Protein AF-0000000077158094 (afdb_homodimer)

InterPro domains:
  IPR028359 UDP-N-acetyl-D-mannosamine/glucosamine dehydrogenase [PTHR43491] (71-218)
  IPR036291 NAD(P)-binding domain superfamily [SSF51735] (5-97)

pLDDT: mean 93.88, std 6.41, range [62.75, 98.81]

Radius of gyration: 28.9 Å; Cα contacts (8 Å, |Δi|>4): 841; chains: 2; bounding box: 45×91×55 Å

Organism: Nitrosopumilus maritimus (strain SCM1) (NCBI:txid436308)

Nearest PDB structures (foldseek):
  4xrr-assembly1_A  TM=8.284E-01  e=4.721E-09  Micromonospora echinospora
  4xrr-assembly1_B  TM=8.136E-01  e=3.924E-09  Micromonospora echinospora
  4xr9-assembly1_B  TM=8.040E-01  e=4.439E-09  Micromonospora echinospora
  3ojo-assembly1_B  TM=7.334E-01  e=9.516E-10  Staphylococcus aureus
  4xr9-assembly1_A  TM=8.149E-01  e=1.345E-08  Micromonospora echinospora

Structure (mmCIF, N/CA/C/O backbone):
data_AF-0000000077158094-model_v1
#
loop_
_entity.id
_entity.type
_entity.pdbx_description
1 polymer 'UDP-glucose/GDP-mannose dehydrogenase'
#
loop_
_atom_site.group_PDB
_atom_site.id
_atom_site.type_symbol
_atom_site.label_atom_id
_atom_site.label_alt_id
_atom_site.label_comp_id
_atom_site.label_asym_id
_atom_site.label_entity_id
_atom_site.label_seq_id
_atom_site.pdbx_PDB_ins_code
_atom_site.Cartn_x
_atom_site.Cartn_y
_atom_site.Cartn_z
_atom_site.occupancy
_atom_site.B_iso_or_equiv
_atom_site.auth_seq_id
_atom_site.auth_comp_id
_atom_site.auth_asym_id
_atom_site.auth_atom_id
_atom_site.pdbx_PDB_model_num
ATOM 1 N N . MET A 1 1 ? -4.547 -33.156 -31.109 1 67 1 MET A N 1
ATOM 2 C CA . MET A 1 1 ? -3.684 -32.719 -30.016 1 67 1 MET A CA 1
ATOM 3 C C . MET A 1 1 ? -4.492 -32.031 -28.922 1 67 1 MET A C 1
ATOM 5 O O . MET A 1 1 ? -5.367 -31.219 -29.234 1 67 1 MET A O 1
ATOM 9 N N . SER A 1 2 ? -4.395 -32.719 -27.609 1 86.81 2 SER A N 1
ATOM 10 C CA . SER A 1 2 ? -5.379 -32.25 -26.625 1 86.81 2 SER A CA 1
ATOM 11 C C . SER A 1 2 ? -4.707 -31.797 -25.344 1 86.81 2 SER A C 1
ATOM 13 O O . SER A 1 2 ? -3.734 -32.406 -24.891 1 86.81 2 SER A O 1
ATOM 15 N N . ASP A 1 3 ? -5.148 -30.688 -24.891 1 96 3 ASP A N 1
ATOM 16 C CA . ASP A 1 3 ? -4.812 -30.234 -23.547 1 96 3 ASP A CA 1
ATOM 17 C C . ASP A 1 3 ? -5.738 -30.859 -22.516 1 96 3 ASP A C 1
ATOM 19 O O . ASP A 1 3 ? -6.938 -31.031 -22.75 1 96 3 ASP A O 1
ATOM 23 N N . ILE A 1 4 ? -5.113 -31.281 -21.438 1 96.56 4 ILE A N 1
ATOM 24 C CA . ILE A 1 4 ? -5.879 -31.875 -20.344 1 96.56 4 ILE A CA 1
ATOM 25 C C . ILE A 1 4 ? -5.895 -30.922 -19.141 1 96.56 4 ILE A C 1
ATOM 27 O O . ILE A 1 4 ? -4.84 -30.484 -18.672 1 96.56 4 ILE A O 1
ATOM 31 N N . VAL A 1 5 ? -7.059 -30.594 -18.703 1 97.69 5 VAL A N 1
ATOM 32 C CA . VAL A 1 5 ? -7.211 -29.781 -17.5 1 97.69 5 VAL A CA 1
ATOM 33 C C . VAL A 1 5 ? -7.672 -30.656 -16.328 1 97.69 5 VAL A C 1
ATOM 35 O O . VAL A 1 5 ? -8.766 -31.234 -16.375 1 97.69 5 VAL A O 1
ATOM 38 N N . LEU A 1 6 ? -6.766 -30.812 -15.383 1 97.56 6 LEU A N 1
ATOM 39 C CA . LEU A 1 6 ? -7.082 -31.609 -14.203 1 97.56 6 LEU A CA 1
ATOM 40 C C . LEU A 1 6 ? -7.562 -30.719 -13.062 1 97.56 6 LEU A C 1
ATOM 42 O O . LEU A 1 6 ? -6.773 -29.984 -12.453 1 97.56 6 LEU A O 1
ATOM 46 N N . GLY A 1 7 ? -8.797 -30.797 -12.672 1 97.56 7 GLY A N 1
ATOM 47 C CA . GLY A 1 7 ? -9.469 -29.891 -11.758 1 97.56 7 GLY A CA 1
ATOM 48 C C . GLY A 1 7 ? -10.344 -28.875 -12.469 1 97.56 7 GLY A C 1
ATOM 49 O O . GLY A 1 7 ? -9.828 -27.938 -13.102 1 97.56 7 GLY A O 1
ATOM 50 N N . MET A 1 8 ? -11.633 -29.047 -12.344 1 97.19 8 MET A N 1
ATOM 51 C CA . MET A 1 8 ? -12.562 -28.203 -13.086 1 97.19 8 MET A CA 1
ATOM 52 C C . MET A 1 8 ? -13.344 -27.297 -12.141 1 97.19 8 MET A C 1
ATOM 54 O O . MET A 1 8 ? -14.57 -27.188 -12.25 1 97.19 8 MET A O 1
ATOM 58 N N . GLY A 1 9 ? -12.578 -26.719 -11.227 1 93.88 9 GLY A N 1
ATOM 59 C CA . GLY A 1 9 ? -13.109 -25.609 -10.461 1 93.88 9 GLY A CA 1
ATOM 60 C C . GLY A 1 9 ? -13.078 -24.297 -11.219 1 93.88 9 GLY A C 1
ATOM 61 O O . GLY A 1 9 ? -13.117 -24.281 -12.453 1 93.88 9 GLY A O 1
ATOM 62 N N . GLU A 1 10 ? -13.023 -23.25 -10.547 1 90.38 10 GLU A N 1
ATOM 63 C CA . GLU A 1 10 ? -13.07 -21.938 -11.188 1 90.38 10 GLU A CA 1
ATOM 64 C C . GLU A 1 10 ? -11.891 -21.734 -12.133 1 90.38 10 GLU A C 1
ATOM 66 O O . GLU A 1 10 ? -12.078 -21.328 -13.281 1 90.38 10 GLU A O 1
ATOM 71 N N . VAL A 1 11 ? -10.711 -22.047 -11.641 1 92.75 11 VAL A N 1
ATOM 72 C CA . VAL A 1 11 ? -9.508 -21.844 -12.445 1 92.75 11 VAL A CA 1
ATOM 73 C C . VAL A 1 11 ? -9.523 -22.797 -13.641 1 92.75 11 VAL A C 1
ATOM 75 O O . VAL A 1 11 ? -9.297 -22.375 -14.773 1 92.75 11 VAL A O 1
ATOM 78 N N . GLY A 1 12 ? -9.82 -24.016 -13.398 1 95.81 12 GLY A N 1
ATOM 79 C CA . GLY A 1 12 ? -9.82 -25.016 -14.453 1 95.81 12 GLY A CA 1
ATOM 80 C C . GLY A 1 12 ? -10.852 -24.734 -15.531 1 95.81 12 GLY A C 1
ATOM 81 O O . GLY A 1 12 ? -10.555 -24.844 -16.719 1 95.81 12 GLY A O 1
ATOM 82 N N . GLU A 1 13 ? -12.008 -24.344 -15.102 1 94.69 13 GLU A N 1
ATOM 83 C CA . GLU A 1 13 ? -13.062 -24.016 -16.047 1 94.69 13 GLU A CA 1
ATOM 84 C C . GLU A 1 13 ? -12.672 -22.812 -16.922 1 94.69 13 GLU A C 1
ATOM 86 O O . GLU A 1 13 ? -12.945 -22.797 -18.125 1 94.69 13 GLU A O 1
ATOM 91 N N . THR A 1 14 ? -12.102 -21.891 -16.312 1 93.25 14 THR A N 1
ATOM 92 C CA . THR A 1 14 ? -11.68 -20.703 -17.047 1 93.25 14 THR A CA 1
ATOM 93 C C . THR A 1 14 ? -10.594 -21.047 -18.062 1 93.25 14 THR A C 1
ATOM 95 O O . THR A 1 14 ? -10.641 -20.594 -19.203 1 93.25 14 THR A O 1
ATOM 98 N N . LEU A 1 15 ? -9.641 -21.812 -17.625 1 94.81 15 LEU A N 1
ATOM 99 C CA . LEU A 1 15 ? -8.555 -22.219 -18.516 1 94.81 15 LEU A CA 1
ATOM 100 C C . LEU A 1 15 ? -9.094 -23.047 -19.672 1 94.81 15 LEU A C 1
ATOM 102 O O . LEU A 1 15 ? -8.688 -22.859 -20.812 1 94.81 15 LEU A O 1
ATOM 106 N N . PHE A 1 16 ? -9.984 -23.953 -19.359 1 95.06 16 PHE A N 1
ATOM 107 C CA . PHE A 1 16 ? -10.641 -24.766 -20.375 1 95.06 16 PHE A CA 1
ATOM 108 C C . PHE A 1 16 ? -11.305 -23.891 -21.438 1 95.06 16 PHE A C 1
ATOM 110 O O . PHE A 1 16 ? -11.109 -24.094 -22.641 1 95.06 16 PHE A O 1
ATOM 117 N N . GLY A 1 17 ? -12.055 -22.906 -20.969 1 93.31 17 GLY A N 1
ATOM 118 C CA . GLY A 1 17 ? -12.711 -21.969 -21.859 1 93.31 17 GLY A CA 1
ATOM 119 C C . GLY A 1 17 ? -11.742 -21.188 -22.734 1 93.31 17 GLY A C 1
ATOM 120 O O . GLY A 1 17 ? -11.992 -21 -23.938 1 93.31 17 GLY A O 1
ATOM 121 N N . LEU A 1 18 ? -10.664 -20.766 -22.156 1 93.75 18 LEU A N 1
ATOM 122 C CA . LEU A 1 18 ? -9.648 -20.031 -22.906 1 93.75 18 LEU A CA 1
ATOM 123 C C . LEU A 1 18 ? -9.062 -20.891 -24.016 1 93.75 18 LEU A C 1
ATOM 125 O O . LEU A 1 18 ? -8.906 -20.422 -25.156 1 93.75 18 LEU A O 1
ATOM 129 N N . LEU A 1 19 ? -8.711 -22.109 -23.719 1 94.88 19 LEU A N 1
ATOM 130 C CA . LEU A 1 19 ? -8.117 -23.031 -24.688 1 94.88 19 LEU A CA 1
ATOM 131 C C . LEU A 1 19 ? -9.094 -23.344 -25.812 1 94.88 19 LEU A C 1
ATOM 133 O O . LEU A 1 19 ? -8.711 -23.344 -26.984 1 94.88 19 LEU A O 1
ATOM 137 N N . GLU A 1 20 ? -10.297 -23.469 -25.469 1 93.88 20 GLU A N 1
ATOM 138 C CA . GLU A 1 20 ? -11.32 -23.703 -26.484 1 93.88 20 GLU A CA 1
ATOM 139 C C . GLU A 1 20 ? -11.477 -22.484 -27.391 1 93.88 20 GLU A C 1
ATOM 141 O O . GLU A 1 20 ? -11.562 -22.625 -28.609 1 93.88 20 GLU A O 1
ATOM 146 N N . GLU A 1 21 ? -11.586 -21.422 -26.781 1 93.56 21 GLU A N 1
ATOM 147 C CA . GLU A 1 21 ? -11.727 -20.172 -27.531 1 93.56 21 GLU A CA 1
ATOM 148 C C . GLU A 1 21 ? -10.586 -20.016 -28.531 1 93.56 21 GLU A C 1
ATOM 150 O O . GLU A 1 21 ? -10.789 -19.453 -29.625 1 93.56 21 GLU A O 1
ATOM 155 N N . ARG A 1 22 ? -9.5 -20.5 -28.188 1 93.56 22 ARG A N 1
ATOM 156 C CA . ARG A 1 22 ? -8.32 -20.359 -29.047 1 93.56 22 ARG A CA 1
ATOM 157 C C . ARG A 1 22 ? -8.148 -21.578 -29.938 1 93.56 22 ARG A C 1
ATOM 159 O O . ARG A 1 22 ? -7.086 -21.781 -30.531 1 93.56 22 ARG A O 1
ATOM 166 N N . ASN A 1 23 ? -9.062 -22.5 -29.938 1 94.94 23 ASN A N 1
ATOM 167 C CA . ASN A 1 23 ? -9.219 -23.609 -30.875 1 94.94 23 ASN A CA 1
ATOM 168 C C . ASN A 1 23 ? -8.25 -24.75 -30.562 1 94.94 23 ASN A C 1
ATOM 170 O O . ASN A 1 23 ? -7.699 -25.359 -31.469 1 94.94 23 ASN A O 1
ATOM 174 N N . PHE A 1 24 ? -8.023 -24.906 -29.297 1 95.12 24 PHE A N 1
ATOM 175 C CA . PHE A 1 24 ? -7.297 -26.094 -28.875 1 95.12 24 PHE A CA 1
ATOM 176 C C . PHE A 1 24 ? -8.25 -27.141 -28.344 1 95.12 24 PHE A C 1
ATOM 178 O O . PHE A 1 24 ? -9.211 -26.828 -27.625 1 95.12 24 PHE A O 1
ATOM 185 N N . ASP A 1 25 ? -8.031 -28.344 -28.781 1 93.56 25 ASP A N 1
ATOM 186 C CA . ASP A 1 25 ? -8.812 -29.438 -28.203 1 93.56 25 ASP A CA 1
ATOM 187 C C . ASP A 1 25 ? -8.477 -29.625 -26.719 1 93.56 25 ASP A C 1
ATOM 189 O O . ASP A 1 25 ? -7.305 -29.594 -26.328 1 93.56 25 ASP A O 1
ATOM 193 N N . CYS A 1 26 ? -9.516 -29.797 -25.953 1 93.88 26 CYS A N 1
ATOM 194 C CA . CYS A 1 26 ? -9.289 -29.844 -24.5 1 93.88 26 CYS A CA 1
ATOM 195 C C . CYS A 1 26 ? -10.195 -30.875 -23.844 1 93.88 26 CYS A C 1
ATOM 197 O O . CYS A 1 26 ? -11.336 -31.078 -24.266 1 93.88 26 CYS A O 1
ATOM 199 N N . VAL A 1 27 ? -9.648 -31.547 -22.859 1 94.5 27 VAL A N 1
ATOM 200 C CA . VAL A 1 27 ? -10.398 -32.438 -21.984 1 94.5 27 VAL A CA 1
ATOM 201 C C . VAL A 1 27 ? -10.336 -31.938 -20.547 1 94.5 27 VAL A C 1
ATOM 203 O O . VAL A 1 27 ? -9.273 -31.531 -20.062 1 94.5 27 VAL A O 1
ATOM 206 N N . GLY A 1 28 ? -11.516 -31.906 -19.891 1 96.5 28 GLY A N 1
ATOM 207 C CA . GLY A 1 28 ? -11.586 -31.516 -18.484 1 96.5 28 GLY A CA 1
ATOM 208 C C . GLY A 1 28 ? -11.883 -32.688 -17.562 1 96.5 28 GLY A C 1
ATOM 209 O O . GLY A 1 28 ? -12.859 -33.406 -17.766 1 96.5 28 GLY A O 1
ATOM 210 N N . ILE A 1 29 ? -11.07 -32.844 -16.578 1 96 29 ILE A N 1
ATOM 211 C CA . ILE A 1 29 ? -11.211 -33.969 -15.656 1 96 29 ILE A CA 1
ATOM 212 C C . ILE A 1 29 ? -11.406 -33.438 -14.234 1 96 29 ILE A C 1
ATOM 214 O O . ILE A 1 29 ? -10.695 -32.531 -13.797 1 96 29 ILE A O 1
ATOM 218 N N . ASP A 1 30 ? -12.367 -34 -13.508 1 96.12 30 ASP A N 1
ATOM 219 C CA . ASP A 1 30 ? -12.648 -33.688 -12.117 1 96.12 30 ASP A CA 1
ATOM 220 C C . ASP A 1 30 ? -13.133 -34.906 -11.352 1 96.12 30 ASP A C 1
ATOM 222 O O . ASP A 1 30 ? -13.562 -35.906 -11.961 1 96.12 30 ASP A O 1
ATOM 226 N N . ILE A 1 31 ? -12.945 -34.812 -10.078 1 93.38 31 ILE A N 1
ATOM 227 C CA . ILE A 1 31 ? -13.414 -35.938 -9.25 1 93.38 31 ILE A CA 1
ATOM 228 C C . ILE A 1 31 ? -14.938 -36 -9.312 1 93.38 31 ILE A C 1
ATOM 230 O O . ILE A 1 31 ? -15.516 -37.094 -9.164 1 93.38 31 ILE A O 1
ATOM 234 N N . GLU A 1 32 ? -15.531 -34.844 -9.516 1 94.38 32 GLU A N 1
ATOM 235 C CA . GLU A 1 32 ? -16.969 -34.781 -9.75 1 94.38 32 GLU A CA 1
ATOM 236 C C . GLU A 1 32 ? -17.297 -34.969 -11.227 1 94.38 32 GLU A C 1
ATOM 238 O O . GLU A 1 32 ? -17.094 -34.062 -12.039 1 94.38 32 GLU A O 1
ATOM 243 N N . SER A 1 33 ? -17.953 -36.031 -11.547 1 92.5 33 SER A N 1
ATOM 244 C CA . SER A 1 33 ? -18.203 -36.406 -12.93 1 92.5 33 SER A CA 1
ATOM 245 C C . SER A 1 33 ? -19 -35.344 -13.664 1 92.5 33 SER A C 1
ATOM 247 O O . SER A 1 33 ? -18.828 -35.125 -14.867 1 92.5 33 SER A O 1
ATOM 249 N N . SER A 1 34 ? -19.828 -34.656 -12.906 1 94.25 34 SER A N 1
ATOM 250 C CA . SER A 1 34 ? -20.672 -33.625 -13.516 1 94.25 34 SER A CA 1
ATOM 251 C C . SER A 1 34 ? -19.859 -32.469 -14.023 1 94.25 34 SER A C 1
ATOM 253 O O . SER A 1 34 ? -20.328 -31.688 -14.859 1 94.25 34 SER A O 1
ATOM 255 N N . LYS A 1 35 ? -18.609 -32.375 -13.547 1 95.5 35 LYS A N 1
ATOM 256 C CA . LYS A 1 35 ? -17.75 -31.25 -13.938 1 95.5 35 LYS A CA 1
ATOM 257 C C . LYS A 1 35 ? -16.844 -31.625 -15.109 1 95.5 35 LYS A C 1
ATOM 259 O O . LYS A 1 35 ? -16.219 -30.766 -15.727 1 95.5 35 LYS A O 1
ATOM 264 N N . CYS A 1 36 ? -16.781 -32.875 -15.445 1 95.44 36 CYS A N 1
ATOM 265 C CA . CYS A 1 36 ? -15.914 -33.312 -16.531 1 95.44 36 CYS A CA 1
ATOM 266 C C . CYS A 1 36 ? -16.422 -32.844 -17.875 1 95.44 36 CYS A C 1
ATOM 268 O O . CYS A 1 36 ? -17.641 -32.719 -18.078 1 95.44 36 CYS A O 1
ATOM 270 N N . LYS A 1 37 ? -15.492 -32.5 -18.719 1 94.44 37 LYS A N 1
ATOM 271 C CA . LYS A 1 37 ? -15.828 -32.094 -20.078 1 94.44 37 LYS A CA 1
ATOM 272 C C . LYS A 1 37 ? -15.016 -32.844 -21.109 1 94.44 37 LYS A C 1
ATOM 274 O O . LYS A 1 37 ? -13.789 -32.938 -21 1 94.44 37 LYS A O 1
ATOM 279 N N . ASN A 1 38 ? -15.672 -33.375 -22.141 1 91.12 38 ASN A N 1
ATOM 280 C CA . ASN A 1 38 ? -15.055 -34.156 -23.219 1 91.12 38 ASN A CA 1
ATOM 281 C C . ASN A 1 38 ? -14.289 -35.375 -22.688 1 91.12 38 ASN A C 1
ATOM 283 O O . ASN A 1 38 ? -13.227 -35.719 -23.203 1 91.12 38 ASN A O 1
ATOM 287 N N . TYR A 1 39 ? -14.75 -35.781 -21.5 1 83.25 39 TYR A N 1
ATOM 288 C CA . TYR A 1 39 ? -14.039 -36.875 -20.859 1 83.25 39 TYR A CA 1
ATOM 289 C C . TYR A 1 39 ? -15 -37.812 -20.109 1 83.25 39 TYR A C 1
ATOM 291 O O . TYR A 1 39 ? -15.93 -37.344 -19.453 1 83.25 39 TYR A O 1
ATOM 299 N N . SER A 1 40 ? -14.797 -39.062 -20.375 1 79.19 40 SER A N 1
ATOM 300 C CA . SER A 1 40 ? -15.398 -40.094 -19.547 1 79.19 40 SER A CA 1
ATOM 301 C C . SER A 1 40 ? -14.352 -41.094 -19.078 1 79.19 40 SER A C 1
ATOM 303 O O . SER A 1 40 ? -13.297 -41.219 -19.703 1 79.19 40 SER A O 1
ATOM 305 N N . GLU A 1 41 ? -14.57 -41.594 -17.875 1 74.25 41 GLU A N 1
ATOM 306 C CA . GLU A 1 41 ? -13.602 -42.469 -17.25 1 74.25 41 GLU A CA 1
ATOM 307 C C . GLU A 1 41 ? -13.148 -43.562 -18.219 1 74.25 41 GLU A C 1
ATOM 309 O O . GLU A 1 41 ? -12 -44 -18.172 1 74.25 41 GLU A O 1
ATOM 314 N N . ASN A 1 42 ? -13.891 -43.938 -19.109 1 70.62 42 ASN A N 1
ATOM 315 C CA . ASN A 1 42 ? -13.594 -45 -20.047 1 70.62 42 ASN A CA 1
ATOM 316 C C . ASN A 1 42 ? -12.961 -44.5 -21.328 1 70.62 42 ASN A C 1
ATOM 318 O O . ASN A 1 42 ? -12.562 -45.281 -22.188 1 70.62 42 ASN A O 1
ATOM 322 N N . ASP A 1 43 ? -12.773 -43.25 -21.344 1 75.56 43 ASP A N 1
ATOM 323 C CA . ASP A 1 43 ? -12.266 -42.656 -22.578 1 75.56 43 ASP A CA 1
ATOM 324 C C . ASP A 1 43 ? -10.742 -42.625 -22.578 1 75.56 43 ASP A C 1
ATOM 326 O O . ASP A 1 43 ? -10.117 -42.406 -21.531 1 75.56 43 ASP A O 1
ATOM 330 N N . THR A 1 44 ? -10.234 -43.031 -23.734 1 77.56 44 THR A N 1
ATOM 331 C CA . THR A 1 44 ? -8.812 -42.812 -23.953 1 77.56 44 THR A CA 1
ATOM 332 C C . THR A 1 44 ? -8.555 -41.406 -24.453 1 77.56 44 THR A C 1
ATOM 334 O O . THR A 1 44 ? -9.227 -40.938 -25.391 1 77.56 44 THR A O 1
ATOM 337 N N . ILE A 1 45 ? -7.711 -40.719 -23.719 1 83.38 45 ILE A N 1
ATOM 338 C CA . ILE A 1 45 ? -7.355 -39.375 -24.172 1 83.38 45 ILE A CA 1
ATOM 339 C C . ILE A 1 45 ? -6.457 -39.469 -25.391 1 83.38 45 ILE A C 1
ATOM 341 O O . ILE A 1 45 ? -5.387 -40.062 -25.359 1 83.38 45 ILE A O 1
ATOM 345 N N . LYS A 1 46 ? -6.949 -38.875 -26.422 1 81.19 46 LYS A N 1
ATOM 346 C CA . LYS A 1 46 ? -6.242 -38.938 -27.688 1 81.19 46 LYS A CA 1
ATOM 347 C C . LYS A 1 46 ? -5.16 -37.875 -27.781 1 81.19 46 LYS A C 1
ATOM 349 O O . LYS A 1 46 ? -5.43 -36.688 -27.547 1 81.19 46 LYS A O 1
ATOM 354 N N . ASN A 1 47 ? -3.898 -38.25 -28.047 1 85.75 47 ASN A N 1
ATOM 355 C CA . ASN A 1 47 ? -2.752 -37.375 -28.328 1 85.75 47 ASN A CA 1
ATOM 356 C C . ASN A 1 47 ? -2.607 -36.281 -27.281 1 85.75 47 ASN A C 1
ATOM 358 O O . ASN A 1 47 ? -2.539 -35.094 -27.625 1 85.75 47 ASN A O 1
ATOM 362 N N . PRO A 1 48 ? -2.574 -36.656 -26.047 1 89.81 48 PRO A N 1
ATOM 363 C CA . PRO A 1 48 ? -2.365 -35.625 -25.016 1 89.81 48 PRO A CA 1
ATOM 364 C C . PRO A 1 48 ? -1.062 -34.844 -25.203 1 89.81 48 PRO A C 1
ATOM 366 O O . PRO A 1 48 ? -0.027 -35.438 -25.516 1 89.81 48 PRO A O 1
ATOM 369 N N . GLU A 1 49 ? -1.089 -33.531 -25.078 1 93.88 49 GLU A N 1
ATOM 370 C CA . GLU A 1 49 ? 0.104 -32.719 -25.266 1 93.88 49 GLU A CA 1
ATOM 371 C C . GLU A 1 49 ? 0.526 -32.062 -23.953 1 93.88 49 GLU A C 1
ATOM 373 O O . GLU A 1 49 ? 1.682 -32.156 -23.547 1 93.88 49 GLU A O 1
ATOM 378 N N . TYR A 1 50 ? -0.414 -31.375 -23.344 1 97.38 50 TYR A N 1
ATOM 379 C CA . TYR A 1 50 ? -0.114 -30.672 -22.109 1 97.38 50 TYR A CA 1
ATOM 380 C C . TYR A 1 50 ? -1.104 -31.031 -21.016 1 97.38 50 TYR A C 1
ATOM 382 O O . TYR A 1 50 ? -2.301 -31.188 -21.266 1 97.38 50 TYR A O 1
ATOM 390 N N . LEU A 1 51 ? -0.618 -31.234 -19.812 1 98 51 LEU A N 1
ATOM 391 C CA . LEU A 1 51 ? -1.433 -31.453 -18.625 1 98 51 LEU A CA 1
ATOM 392 C C . LEU A 1 51 ? -1.426 -30.219 -17.734 1 98 51 LEU A C 1
ATOM 394 O O . LEU A 1 51 ? -0.388 -29.859 -17.172 1 98 51 LEU A O 1
ATOM 398 N N . HIS A 1 52 ? -2.562 -29.578 -17.625 1 98.25 52 HIS A N 1
ATOM 399 C CA . HIS A 1 52 ? -2.742 -28.391 -16.797 1 98.25 52 HIS A CA 1
ATOM 400 C C . HIS A 1 52 ? -3.322 -28.766 -15.43 1 98.25 52 HIS A C 1
ATOM 402 O O . HIS A 1 52 ? -4.438 -29.281 -15.352 1 98.25 52 HIS A O 1
ATOM 408 N N . ILE A 1 53 ? -2.58 -28.484 -14.414 1 98.69 53 ILE A N 1
ATOM 409 C CA . ILE A 1 53 ? -2.992 -28.859 -13.062 1 98.69 53 ILE A CA 1
ATOM 410 C C . ILE A 1 53 ? -3.717 -27.703 -12.406 1 98.69 53 ILE A C 1
ATOM 412 O O . ILE A 1 53 ? -3.117 -26.656 -12.148 1 98.69 53 ILE A O 1
ATOM 416 N N . CYS A 1 54 ? -4.984 -27.859 -12.07 1 97.75 54 CYS A N 1
ATOM 417 C CA . CYS A 1 54 ? -5.82 -26.844 -11.445 1 97.75 54 CYS A CA 1
ATOM 418 C C . CYS A 1 54 ? -6.508 -27.406 -10.195 1 97.75 54 CYS A C 1
ATOM 420 O O . CYS A 1 54 ? -7.668 -27.078 -9.93 1 97.75 54 CYS A O 1
ATOM 422 N N . LEU A 1 55 ? -5.809 -28.25 -9.484 1 97.44 55 LEU A N 1
ATOM 423 C CA . LEU A 1 55 ? -6.301 -28.828 -8.242 1 97.44 55 LEU A CA 1
ATOM 424 C C . LEU A 1 55 ? -6.125 -27.859 -7.078 1 97.44 55 LEU A C 1
ATOM 426 O O . LEU A 1 55 ? -5.309 -26.938 -7.152 1 97.44 55 LEU A O 1
ATOM 430 N N . PRO A 1 56 ? -6.887 -28.062 -5.992 1 94.88 56 PRO A N 1
ATOM 431 C CA . PRO A 1 56 ? -6.602 -27.266 -4.801 1 94.88 56 PRO A CA 1
ATOM 432 C C . PRO A 1 56 ? -5.164 -27.422 -4.312 1 94.88 56 PRO A C 1
ATOM 434 O O . PRO A 1 56 ? -4.719 -28.547 -4.051 1 94.88 56 PRO A O 1
ATOM 437 N N . GLY A 1 57 ? -4.492 -26.344 -4.23 1 94.62 57 GLY A N 1
ATOM 438 C CA . GLY A 1 57 ? -3.072 -26.359 -3.926 1 94.62 57 GLY A CA 1
ATOM 439 C C . GLY A 1 57 ? -2.766 -26.891 -2.541 1 94.62 57 GLY A C 1
ATOM 440 O O . GLY A 1 57 ? -1.646 -27.328 -2.275 1 94.62 57 GLY A O 1
ATOM 441 N N . GLU A 1 58 ? -3.727 -26.922 -1.695 1 92.5 58 GLU A N 1
ATOM 442 C CA . GLU A 1 58 ? -3.523 -27.328 -0.31 1 92.5 58 GLU A CA 1
ATOM 443 C C . GLU A 1 58 ? -3.676 -28.844 -0.158 1 92.5 58 GLU A C 1
ATOM 445 O O . GLU A 1 58 ? -3.408 -29.391 0.912 1 92.5 58 GLU A O 1
ATOM 450 N N . LEU A 1 59 ? -3.996 -29.5 -1.227 1 93.38 59 LEU A N 1
ATOM 451 C CA . LEU A 1 59 ? -4.16 -30.953 -1.16 1 93.38 59 LEU A CA 1
ATOM 452 C C . LEU A 1 59 ? -2.852 -31.625 -0.766 1 93.38 59 LEU A C 1
ATOM 454 O O . LEU A 1 59 ? -1.815 -31.391 -1.396 1 93.38 59 LEU A O 1
ATOM 458 N N . THR A 1 60 ? -2.932 -32.469 0.254 1 93.19 60 THR A N 1
ATOM 459 C CA . THR A 1 60 ? -1.755 -33.188 0.732 1 93.19 60 THR A CA 1
ATOM 460 C C . THR A 1 60 ? -1.196 -34.094 -0.36 1 93.19 60 THR A C 1
ATOM 462 O O . THR A 1 60 ? 0.019 -34.25 -0.467 1 93.19 60 THR A O 1
ATOM 465 N N . GLU A 1 61 ? -2.113 -34.656 -1.184 1 96.81 61 GLU A N 1
ATOM 466 C CA . GLU A 1 61 ? -1.71 -35.594 -2.223 1 96.81 61 GLU A CA 1
ATOM 467 C C . GLU A 1 61 ? -1.476 -34.875 -3.553 1 96.81 61 GLU A C 1
ATOM 469 O O . GLU A 1 61 ? -1.445 -35.5 -4.605 1 96.81 61 GLU A O 1
ATOM 474 N N . PHE A 1 62 ? -1.287 -33.594 -3.537 1 97.94 62 PHE A N 1
ATOM 475 C CA . PHE A 1 62 ? -1.179 -32.781 -4.746 1 97.94 62 PHE A CA 1
ATOM 476 C C . PHE A 1 62 ? -0.094 -33.312 -5.668 1 97.94 62 PHE A C 1
ATOM 478 O O . PHE A 1 62 ? -0.344 -33.594 -6.848 1 97.94 62 PHE A O 1
ATOM 485 N N . VAL A 1 63 ? 1.074 -33.562 -5.113 1 98.31 63 VAL A N 1
ATOM 486 C CA . VAL A 1 63 ? 2.225 -34.031 -5.883 1 98.31 63 VAL A CA 1
ATOM 487 C C . VAL A 1 63 ? 1.956 -35.438 -6.426 1 98.31 63 VAL A C 1
ATOM 489 O O . VAL A 1 63 ? 2.125 -35.688 -7.621 1 98.31 63 VAL A O 1
ATOM 492 N N . ASP A 1 64 ? 1.415 -36.281 -5.578 1 97.81 64 ASP A N 1
ATOM 493 C CA . ASP A 1 64 ? 1.178 -37.656 -5.957 1 97.81 64 ASP A CA 1
ATOM 494 C C . ASP A 1 64 ? 0.109 -37.75 -7.043 1 97.81 64 ASP A C 1
ATOM 496 O O . ASP A 1 64 ? 0.244 -38.531 -7.984 1 97.81 64 ASP A O 1
ATOM 500 N N . ILE A 1 65 ? -0.883 -37 -6.883 1 97.81 65 ILE A N 1
ATO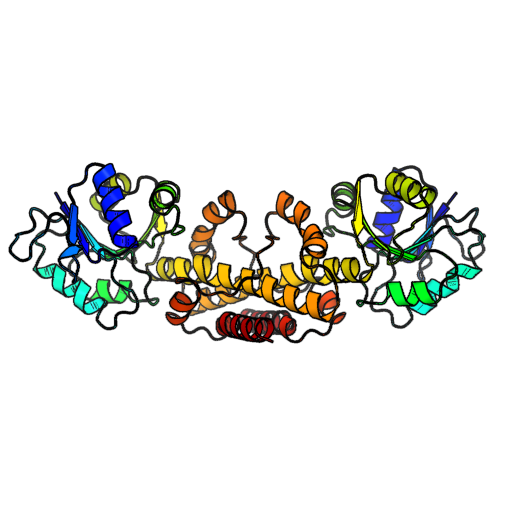M 501 C CA . ILE A 1 65 ? -1.957 -37 -7.867 1 97.81 65 ILE A CA 1
ATOM 502 C C . ILE A 1 65 ? -1.418 -36.531 -9.219 1 97.81 65 ILE A C 1
ATOM 504 O O . ILE A 1 65 ? -1.691 -37.156 -10.25 1 97.81 65 ILE A O 1
ATOM 508 N N . THR A 1 66 ? -0.659 -35.5 -9.227 1 98.12 66 THR A N 1
ATOM 509 C CA . THR A 1 66 ? -0.083 -34.969 -10.461 1 98.12 66 THR A CA 1
ATOM 510 C C . THR A 1 66 ? 0.79 -36.031 -11.141 1 98.12 66 THR A C 1
ATOM 512 O O . THR A 1 66 ? 0.615 -36.312 -12.328 1 98.12 66 THR A O 1
ATOM 515 N N . LEU A 1 67 ? 1.621 -36.688 -10.375 1 97.94 67 LEU A N 1
ATOM 516 C CA . LEU A 1 67 ? 2.58 -37.656 -10.914 1 97.94 67 LEU A CA 1
ATOM 517 C C . LEU A 1 67 ? 1.869 -38.906 -11.438 1 97.94 67 LEU A C 1
ATOM 519 O O . LEU A 1 67 ? 2.32 -39.531 -12.406 1 97.94 67 LEU A O 1
ATOM 523 N N . SER A 1 68 ? 0.761 -39.219 -10.867 1 96.44 68 SER A N 1
ATOM 524 C CA . SER A 1 68 ? 0.05 -40.438 -11.211 1 96.44 68 SER A CA 1
ATOM 525 C C . SER A 1 68 ? -0.537 -40.375 -12.617 1 96.44 68 SER A C 1
ATOM 527 O O . SER A 1 68 ? -0.908 -41.375 -13.203 1 96.44 68 SER A O 1
ATOM 529 N N . TRP A 1 69 ? -0.588 -39.188 -13.133 1 94.62 69 TRP A N 1
ATOM 530 C CA . TRP A 1 69 ? -1.188 -39 -14.453 1 94.62 69 TRP A CA 1
ATOM 531 C C . TRP A 1 69 ? -0.146 -39.188 -15.555 1 94.62 69 TRP A C 1
ATOM 533 O O . TRP A 1 69 ? -0.491 -39.375 -16.719 1 94.62 69 TRP A O 1
ATOM 543 N N . ILE A 1 70 ? 1.117 -39.094 -15.227 1 93.94 70 ILE A N 1
ATOM 544 C CA . ILE A 1 70 ? 2.188 -39.094 -16.219 1 93.94 70 ILE A CA 1
ATOM 545 C C . ILE A 1 70 ? 2.188 -40.406 -16.984 1 93.94 70 ILE A C 1
ATOM 547 O O . ILE A 1 70 ? 2.166 -40.438 -18.219 1 93.94 70 ILE A O 1
ATOM 551 N N . PRO A 1 71 ? 2.031 -41.594 -16.297 1 91.81 71 PRO A N 1
ATOM 552 C CA . PRO A 1 71 ? 2.047 -42.875 -17.047 1 91.81 71 PRO A CA 1
ATOM 553 C C . PRO A 1 71 ? 0.796 -43.062 -17.906 1 91.81 71 PRO A C 1
ATOM 555 O O . PRO A 1 71 ? 0.809 -43.844 -18.844 1 91.81 71 PRO A O 1
ATOM 558 N N . LYS A 1 72 ? -0.229 -42.281 -17.609 1 88.38 72 LYS A N 1
ATOM 559 C CA . LYS A 1 72 ? -1.501 -42.438 -18.312 1 88.38 72 LYS A CA 1
ATOM 560 C C . LYS A 1 72 ? -1.516 -41.625 -19.609 1 88.38 72 LYS A C 1
ATOM 562 O O . LYS A 1 72 ? -2.381 -41.844 -20.453 1 88.38 72 LYS A O 1
ATOM 567 N N . LEU A 1 73 ? -0.627 -40.719 -19.688 1 90.56 73 LEU A N 1
ATOM 568 C CA . LEU A 1 73 ? -0.617 -39.781 -20.812 1 90.56 73 LEU A CA 1
ATOM 569 C C . LEU A 1 73 ? 0.656 -39.969 -21.641 1 90.56 73 LEU A C 1
ATOM 571 O O . LEU A 1 73 ? 1.64 -39.25 -21.422 1 90.56 73 LEU A O 1
ATOM 575 N N . LYS A 1 74 ? 0.481 -40.812 -22.625 1 85.12 74 LYS A N 1
ATOM 576 C CA . LYS A 1 74 ? 1.635 -41.094 -23.484 1 85.12 74 LYS A CA 1
ATOM 577 C C . LYS A 1 74 ? 1.996 -39.906 -24.344 1 85.12 74 LYS A C 1
ATOM 579 O O . LYS A 1 74 ? 1.112 -39.188 -24.844 1 85.12 74 LYS A O 1
ATOM 584 N N . ASP A 1 75 ? 3.207 -39.406 -24.453 1 86 75 ASP A N 1
ATOM 585 C CA . ASP A 1 75 ? 3.748 -38.375 -25.328 1 86 75 ASP A CA 1
ATOM 586 C C . ASP A 1 75 ? 3.51 -36.969 -24.75 1 86 75 ASP A C 1
ATOM 588 O O . ASP A 1 75 ? 3.543 -36 -25.469 1 86 75 ASP A O 1
ATOM 592 N N . LEU A 1 76 ? 3.146 -36.969 -23.531 1 94.19 76 LEU A N 1
ATOM 593 C CA . LEU A 1 76 ? 2.984 -35.688 -22.859 1 94.19 76 LEU A CA 1
ATOM 594 C C . LEU A 1 76 ? 4.234 -34.812 -23.016 1 94.19 76 LEU A C 1
ATOM 596 O O . LEU A 1 76 ? 5.352 -35.312 -22.797 1 94.19 76 LEU A O 1
ATOM 600 N N . LYS A 1 77 ? 4.047 -33.562 -23.422 1 95.69 77 LYS A N 1
ATOM 601 C CA . LYS A 1 77 ? 5.172 -32.656 -23.641 1 95.69 77 LYS A CA 1
ATOM 602 C C . LYS A 1 77 ? 5.59 -31.953 -22.344 1 95.69 77 LYS A C 1
ATOM 604 O O . LYS A 1 77 ? 6.781 -31.75 -22.109 1 95.69 77 LYS A O 1
ATOM 609 N N . ALA A 1 78 ? 4.574 -31.547 -21.578 1 97.19 78 ALA A N 1
ATOM 610 C CA . ALA A 1 78 ? 4.883 -30.859 -20.328 1 97.19 78 ALA A CA 1
ATOM 611 C C . ALA A 1 78 ? 3.666 -30.828 -19.406 1 97.19 78 ALA A C 1
ATOM 613 O O . ALA A 1 78 ? 2.537 -31.047 -19.844 1 97.19 78 ALA A O 1
ATOM 614 N N . ILE A 1 79 ? 3.949 -30.594 -18.172 1 98 79 ILE A N 1
ATOM 615 C CA . ILE A 1 79 ? 2.949 -30.312 -17.141 1 98 79 ILE A CA 1
ATOM 616 C C . ILE A 1 79 ? 3.035 -28.844 -16.719 1 98 79 ILE A C 1
ATOM 618 O O . ILE A 1 79 ? 4.133 -28.312 -16.547 1 98 79 ILE A O 1
ATOM 622 N N . ILE A 1 80 ? 1.898 -28.188 -16.656 1 98.5 80 ILE A N 1
ATOM 623 C CA . ILE A 1 80 ? 1.858 -26.812 -16.172 1 98.5 80 ILE A CA 1
ATOM 624 C C . ILE A 1 80 ? 0.993 -26.734 -14.914 1 98.5 80 ILE A C 1
ATOM 626 O O . ILE A 1 80 ? -0.21 -27 -14.961 1 98.5 80 ILE A O 1
ATOM 630 N N . VAL A 1 81 ? 1.609 -26.375 -13.836 1 98.75 81 VAL A N 1
ATOM 631 C CA . VAL A 1 81 ? 0.887 -26.188 -12.578 1 98.75 81 VAL A CA 1
ATOM 632 C C . VAL A 1 81 ? 0.333 -24.766 -12.5 1 98.75 81 VAL A C 1
ATOM 634 O O . VAL A 1 81 ? 1.094 -23.797 -12.461 1 98.75 81 VAL A O 1
ATOM 637 N N . HIS A 1 82 ? -0.985 -24.688 -12.477 1 97.88 82 HIS A N 1
ATOM 638 C CA . HIS A 1 82 ? -1.638 -23.391 -12.391 1 97.88 82 HIS A CA 1
ATOM 639 C C . HIS A 1 82 ? -2.111 -23.109 -10.969 1 97.88 82 HIS A C 1
ATOM 641 O O . HIS A 1 82 ? -2.395 -21.953 -10.625 1 97.88 82 HIS A O 1
ATOM 647 N N . SER A 1 83 ? -2.193 -24.125 -10.18 1 97.31 83 SER A N 1
ATOM 648 C CA . SER A 1 83 ? -2.668 -24.047 -8.805 1 97.31 83 SER A CA 1
ATOM 649 C C . SER A 1 83 ? -1.708 -23.234 -7.941 1 97.31 83 SER A C 1
ATOM 651 O O . SER A 1 83 ? -0.489 -23.344 -8.086 1 97.31 83 SER A O 1
ATOM 653 N N . THR A 1 84 ? -2.305 -22.422 -7.086 1 96.81 84 THR A N 1
ATOM 654 C CA . THR A 1 84 ? -1.457 -21.828 -6.055 1 96.81 84 THR A CA 1
ATOM 655 C C . THR A 1 84 ? -1.014 -22.891 -5.051 1 96.81 84 THR A C 1
ATOM 657 O O . THR A 1 84 ? -1.849 -23.531 -4.418 1 96.81 84 THR A O 1
ATOM 660 N N . VAL A 1 85 ? 0.277 -23.047 -4.934 1 97.88 85 VAL A N 1
ATOM 661 C CA . VAL A 1 85 ? 0.804 -24.125 -4.109 1 97.88 85 VAL A CA 1
ATOM 662 C C . VAL A 1 85 ? 1.87 -23.578 -3.16 1 97.88 85 VAL A C 1
ATOM 664 O O . VAL A 1 85 ? 2.332 -22.438 -3.322 1 97.88 85 VAL A O 1
ATOM 667 N N . ARG A 1 86 ? 2.254 -24.438 -2.182 1 97.44 86 ARG A N 1
ATOM 668 C CA . ARG A 1 86 ? 3.373 -24.109 -1.307 1 97.44 86 ARG A CA 1
ATOM 669 C C . ARG A 1 86 ? 4.664 -23.953 -2.104 1 97.44 86 ARG A C 1
ATOM 671 O O . ARG A 1 86 ? 4.926 -24.734 -3.023 1 97.44 86 ARG A O 1
ATOM 678 N N . PRO A 1 87 ? 5.457 -22.922 -1.686 1 98.06 87 PRO A N 1
ATOM 679 C CA . PRO A 1 87 ? 6.738 -22.781 -2.385 1 98.06 87 PRO A CA 1
ATOM 680 C C . PRO A 1 87 ? 7.562 -24.078 -2.371 1 98.06 87 PRO A C 1
ATOM 682 O O . PRO A 1 87 ? 7.742 -24.688 -1.314 1 98.06 87 PRO A O 1
ATOM 685 N N . GLY A 1 88 ? 8.008 -24.516 -3.533 1 97.94 88 GLY A N 1
ATOM 686 C CA . GLY A 1 88 ? 8.797 -25.719 -3.646 1 97.94 88 GLY A CA 1
ATOM 687 C C . GLY A 1 88 ? 8.016 -26.906 -4.188 1 97.94 88 GLY A C 1
ATOM 688 O O . GLY A 1 88 ? 8.586 -27.938 -4.531 1 97.94 88 GLY A O 1
ATOM 689 N N . THR A 1 89 ? 6.73 -26.797 -4.324 1 98.44 89 THR A N 1
ATOM 690 C CA . THR A 1 89 ? 5.875 -27.891 -4.777 1 98.44 89 THR A CA 1
ATOM 691 C C . THR A 1 89 ? 6.199 -28.266 -6.223 1 98.44 89 THR A C 1
ATOM 693 O O . THR A 1 89 ? 6.371 -29.438 -6.539 1 98.44 89 THR A O 1
ATOM 696 N N . THR A 1 90 ? 6.309 -27.344 -7.09 1 98.62 90 THR A N 1
ATOM 697 C CA . THR A 1 90 ? 6.582 -27.609 -8.5 1 98.62 90 THR A CA 1
ATOM 698 C C . THR A 1 90 ? 7.945 -28.266 -8.664 1 98.62 90 THR A C 1
ATOM 700 O O . THR A 1 90 ? 8.086 -29.219 -9.438 1 98.62 90 THR A O 1
ATOM 703 N N . LYS A 1 91 ? 8.898 -27.781 -7.926 1 98.31 91 LYS A N 1
ATOM 704 C CA . LYS A 1 91 ? 10.227 -28.391 -7.973 1 98.31 91 LYS A CA 1
ATOM 705 C C . LYS A 1 91 ? 10.18 -29.859 -7.535 1 98.31 91 LYS A C 1
ATOM 707 O O . LYS A 1 91 ? 10.836 -30.703 -8.133 1 98.31 91 LYS A O 1
ATOM 712 N N . ASN A 1 92 ? 9.43 -30.094 -6.488 1 98.25 92 ASN A N 1
ATOM 713 C CA . ASN A 1 92 ? 9.258 -31.469 -6.016 1 98.25 92 ASN A CA 1
ATOM 714 C C . ASN A 1 92 ? 8.695 -32.375 -7.109 1 98.25 92 ASN A C 1
ATOM 716 O O . ASN A 1 92 ? 9.141 -33.5 -7.27 1 98.25 92 ASN A O 1
ATOM 720 N N . ILE A 1 93 ? 7.742 -31.891 -7.895 1 98.44 93 ILE A N 1
ATOM 721 C CA . ILE A 1 93 ? 7.172 -32.656 -9 1 98.44 93 ILE A CA 1
ATOM 722 C C . ILE A 1 93 ? 8.219 -32.844 -10.102 1 98.44 93 ILE A C 1
ATOM 724 O O . ILE A 1 93 ? 8.367 -33.938 -10.656 1 98.44 93 ILE A O 1
ATOM 728 N N . GLN A 1 94 ? 8.961 -31.766 -10.359 1 97.94 94 GLN A N 1
ATOM 729 C CA . GLN A 1 94 ? 10.008 -31.812 -11.375 1 97.94 94 GLN A CA 1
ATOM 730 C C . GLN A 1 94 ? 11 -32.938 -11.102 1 97.94 94 GLN A C 1
ATOM 732 O O . GLN A 1 94 ? 11.406 -33.656 -12.023 1 97.94 94 GLN A O 1
ATOM 737 N N . GLU A 1 95 ? 11.32 -33.094 -9.852 1 97.5 95 GLU A N 1
ATOM 738 C CA . GLU A 1 95 ? 12.352 -34.062 -9.453 1 97.5 95 GLU A CA 1
ATOM 739 C C . GLU A 1 95 ? 11.883 -35.5 -9.648 1 97.5 95 GLU A C 1
ATOM 741 O O . GLU A 1 95 ? 12.695 -36.406 -9.719 1 97.5 95 GLU A O 1
ATOM 746 N N . LYS A 1 96 ? 10.594 -35.688 -9.812 1 97.56 96 LYS A N 1
ATOM 747 C CA . LYS A 1 96 ? 10.031 -37.031 -9.883 1 97.56 96 LYS A CA 1
ATOM 748 C C . LYS A 1 96 ? 9.383 -37.281 -11.242 1 97.56 96 LYS A C 1
ATOM 750 O O . LYS A 1 96 ? 8.812 -38.344 -11.477 1 97.56 96 LYS A O 1
ATOM 755 N N . SER A 1 97 ? 9.477 -36.281 -12.047 1 96.69 97 SER A N 1
ATOM 756 C CA . SER A 1 97 ? 8.781 -36.344 -13.328 1 96.69 97 SER A CA 1
ATOM 757 C C . SER A 1 97 ? 9.734 -36.656 -14.469 1 96.69 97 SER A C 1
ATOM 759 O O . SER A 1 97 ? 10.891 -36.25 -14.461 1 96.69 97 SER A O 1
ATOM 761 N N . SER A 1 98 ? 9.195 -37.406 -15.492 1 94.69 98 SER A N 1
ATOM 762 C CA . SER A 1 98 ? 9.961 -37.719 -16.688 1 94.69 98 SER A CA 1
ATOM 763 C C . SER A 1 98 ? 9.75 -36.656 -17.766 1 94.69 98 SER A C 1
ATOM 765 O O . SER A 1 98 ? 10.398 -36.688 -18.812 1 94.69 98 SER A O 1
ATOM 767 N N . VAL A 1 99 ? 8.875 -35.75 -17.562 1 95.19 99 VAL A N 1
ATOM 768 C CA . VAL A 1 99 ? 8.594 -34.656 -18.5 1 95.19 99 VAL A CA 1
ATOM 769 C C . VAL A 1 99 ? 8.781 -33.312 -17.812 1 95.19 99 VAL A C 1
ATOM 771 O O . VAL A 1 99 ? 8.766 -33.219 -16.578 1 95.19 99 VAL A O 1
ATOM 774 N N . PRO A 1 100 ? 8.984 -32.188 -18.609 1 96.94 100 PRO A N 1
ATOM 775 C CA . PRO A 1 100 ? 9.102 -30.859 -18.016 1 96.94 100 PRO A CA 1
ATOM 776 C C . PRO A 1 100 ? 7.867 -30.469 -17.203 1 96.94 100 PRO A C 1
ATOM 778 O O . PRO A 1 100 ? 6.738 -30.781 -17.594 1 96.94 100 PRO A O 1
ATOM 781 N N . VAL A 1 101 ? 8.133 -29.922 -16.016 1 98.19 101 VAL A N 1
ATOM 782 C CA . VAL A 1 101 ? 7.074 -29.375 -15.172 1 98.19 101 VAL A CA 1
ATOM 783 C C . VAL A 1 101 ? 7.281 -27.875 -14.969 1 98.19 101 VAL A C 1
ATOM 785 O O . VAL A 1 101 ? 8.344 -27.453 -14.5 1 98.19 101 VAL A O 1
ATOM 788 N N . LEU A 1 102 ? 6.262 -27.125 -15.391 1 98.5 102 LEU A N 1
ATOM 789 C CA . LEU A 1 102 ? 6.293 -25.672 -15.312 1 98.5 102 LEU A CA 1
ATOM 790 C C . LEU A 1 102 ? 5.281 -25.156 -14.297 1 98.5 102 LEU A C 1
ATOM 792 O O . LEU A 1 102 ? 4.355 -25.875 -13.922 1 98.5 102 LEU A O 1
ATOM 796 N N . PHE A 1 103 ? 5.555 -23.984 -13.836 1 98.75 103 PHE A N 1
ATOM 797 C CA . PHE A 1 103 ? 4.605 -23.297 -12.969 1 98.75 103 PHE A CA 1
ATOM 798 C C . PHE A 1 103 ? 4.078 -22.031 -13.641 1 98.75 103 PHE A C 1
ATOM 800 O O . PHE A 1 103 ? 4.848 -21.25 -14.203 1 98.75 103 PHE A O 1
ATOM 807 N N . SER A 1 104 ? 2.77 -21.828 -13.547 1 98.31 104 SER A N 1
ATOM 808 C CA . SER A 1 104 ? 2.139 -20.656 -14.125 1 98.31 104 SER A CA 1
ATOM 809 C C . SER A 1 104 ? 0.858 -20.281 -13.383 1 98.31 104 SER A C 1
ATOM 811 O O . SER A 1 104 ? -0.233 -20.703 -13.773 1 98.31 104 SER A O 1
ATOM 813 N N . PRO A 1 105 ? 1.002 -19.406 -12.438 1 95.75 105 PRO A N 1
ATOM 814 C CA . PRO A 1 105 ? -0.213 -19.031 -11.711 1 95.75 105 PRO A CA 1
ATOM 815 C C . PRO A 1 105 ? -1.186 -18.219 -12.547 1 95.75 105 PRO A C 1
ATOM 817 O O . PRO A 1 105 ? -0.774 -17.562 -13.516 1 95.75 105 PRO A O 1
ATOM 820 N N . VAL A 1 106 ? -2.42 -18.328 -12.164 1 89.12 106 VAL A N 1
ATOM 821 C CA . VAL A 1 106 ? -3.438 -17.531 -12.844 1 89.12 106 VAL A CA 1
ATOM 822 C C . VAL A 1 106 ? -3.648 -16.219 -12.109 1 89.12 106 VAL A C 1
ATOM 824 O O . VAL A 1 106 ? -3.625 -16.172 -10.883 1 89.12 106 VAL A O 1
ATOM 827 N N . ARG A 1 107 ? -3.779 -15.172 -12.922 1 86.44 107 ARG A N 1
ATOM 828 C CA . ARG A 1 107 ? -4.055 -13.852 -12.375 1 86.44 107 ARG A CA 1
ATOM 829 C C . ARG A 1 107 ? -5.441 -13.367 -12.781 1 86.44 107 ARG A C 1
ATOM 831 O O . ARG A 1 107 ? -5.844 -13.523 -13.938 1 86.44 107 ARG A O 1
ATOM 838 N N . GLY A 1 108 ? -6.242 -13.023 -11.859 1 78.62 108 GLY A N 1
ATOM 839 C CA . GLY A 1 108 ? -7.555 -12.5 -12.203 1 78.62 108 GLY A CA 1
ATOM 840 C C . GLY A 1 108 ? -8.492 -12.422 -11.008 1 78.62 108 GLY A C 1
ATOM 841 O O . GLY A 1 108 ? -8.234 -13.016 -9.969 1 78.62 108 GLY A O 1
ATOM 842 N N . VAL A 1 109 ? -9.43 -11.586 -11.281 1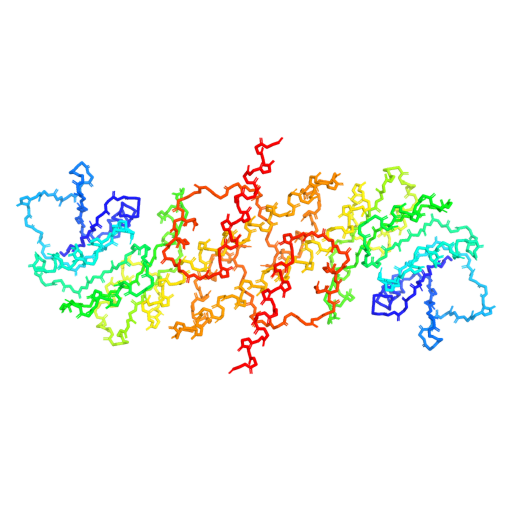 70.31 109 VAL A N 1
ATOM 843 C CA . VAL A 1 109 ? -10.484 -11.445 -10.289 1 70.31 109 VAL A CA 1
ATOM 844 C C . VAL A 1 109 ? -11.688 -12.297 -10.688 1 70.31 109 VAL A C 1
ATOM 846 O O . VAL A 1 109 ? -12.023 -12.391 -11.867 1 70.31 109 VAL A O 1
ATOM 849 N N . HIS A 1 110 ? -12.281 -12.953 -9.766 1 68.62 110 HIS A N 1
ATOM 850 C CA . HIS A 1 110 ? -13.359 -13.914 -9.961 1 68.62 110 HIS A CA 1
ATOM 851 C C . HIS A 1 110 ? -14.406 -13.375 -10.938 1 68.62 110 HIS A C 1
ATOM 853 O O . HIS A 1 110 ? -14.805 -14.07 -11.875 1 68.62 110 HIS A O 1
ATOM 859 N N . ARG A 1 111 ? -14.781 -12.133 -10.938 1 63.03 111 ARG A N 1
ATOM 860 C CA . ARG A 1 111 ? -15.883 -11.602 -11.734 1 63.03 111 ARG A CA 1
ATOM 861 C C . ARG A 1 111 ? -15.461 -11.422 -13.188 1 63.03 111 ARG A C 1
ATOM 863 O O . ARG A 1 111 ? -16.312 -11.445 -14.086 1 63.03 111 ARG A O 1
ATOM 870 N N . ARG A 1 112 ? -14.234 -11.43 -13.477 1 74.69 112 ARG A N 1
ATOM 871 C CA . ARG A 1 112 ? -13.781 -11.195 -14.844 1 74.69 112 ARG A CA 1
ATOM 872 C C . ARG A 1 112 ? -12.531 -12.008 -15.156 1 74.69 112 ARG A C 1
ATOM 874 O O . ARG A 1 112 ? -11.609 -11.523 -15.812 1 74.69 112 ARG A O 1
ATOM 881 N N . PHE A 1 113 ? -12.648 -13.211 -14.781 1 77.75 113 PHE A N 1
ATOM 882 C CA . PHE A 1 113 ? -11.469 -14.07 -14.758 1 77.75 113 PHE A CA 1
ATOM 883 C C . PHE A 1 113 ? -10.969 -14.336 -16.172 1 77.75 113 PHE A C 1
ATOM 885 O O . PHE A 1 113 ? -9.773 -14.211 -16.453 1 77.75 113 PHE A O 1
ATOM 892 N N . LEU A 1 114 ? -11.828 -14.656 -17.078 1 79.88 114 LEU A N 1
ATOM 893 C CA . LEU A 1 114 ? -11.438 -14.961 -18.453 1 79.88 114 LEU A CA 1
ATOM 894 C C . LEU A 1 114 ? -10.844 -13.727 -19.141 1 79.88 114 LEU A C 1
ATOM 896 O O . LEU A 1 114 ? -9.805 -13.812 -19.797 1 79.88 114 LEU A O 1
ATOM 900 N N . ASP A 1 115 ? -11.469 -12.602 -18.891 1 82.88 115 ASP A N 1
ATOM 901 C CA . ASP A 1 115 ? -10.969 -11.367 -19.484 1 82.88 115 ASP A CA 1
ATOM 902 C C . ASP A 1 115 ? -9.594 -11.016 -18.938 1 82.88 115 ASP A C 1
ATOM 904 O O . ASP A 1 115 ? -8.711 -10.57 -19.672 1 82.88 115 ASP A O 1
ATOM 908 N N . ASP A 1 116 ? -9.391 -11.305 -17.703 1 81 116 ASP A N 1
ATOM 909 C CA . ASP A 1 116 ? -8.125 -10.953 -17.062 1 81 116 ASP A CA 1
ATOM 910 C C . ASP A 1 116 ? -7 -11.875 -17.531 1 81 116 ASP A C 1
ATOM 912 O O . ASP A 1 116 ? -5.879 -11.422 -17.766 1 81 116 ASP A O 1
ATOM 916 N N . ILE A 1 117 ? -7.344 -13.07 -17.719 1 79.62 117 ILE A N 1
ATOM 917 C CA . ILE A 1 117 ? -6.324 -14.023 -18.141 1 79.62 117 ILE A CA 1
ATOM 918 C C . ILE A 1 117 ? -5.848 -13.68 -19.562 1 79.62 117 ILE A C 1
ATOM 920 O O . ILE A 1 117 ? -4.676 -13.875 -19.891 1 79.62 117 ILE A O 1
ATOM 924 N N . LYS A 1 118 ? -6.723 -13.109 -20.266 1 84.06 118 LYS A N 1
ATOM 925 C CA . LYS A 1 118 ? -6.379 -12.719 -21.625 1 84.06 118 LYS A CA 1
ATOM 926 C C . LYS A 1 118 ? -5.59 -11.414 -21.641 1 84.06 118 LYS A C 1
ATOM 928 O O . LYS A 1 118 ? -4.766 -11.188 -22.531 1 84.06 118 LYS A O 1
ATOM 933 N N . LYS A 1 119 ? -5.828 -10.648 -20.641 1 82.88 119 LYS A N 1
ATOM 934 C CA . LYS A 1 119 ? -5.277 -9.297 -20.625 1 82.88 119 LYS A CA 1
ATOM 935 C C . LYS A 1 119 ? -3.871 -9.289 -20.031 1 82.88 119 LYS A C 1
ATOM 937 O O . LYS A 1 119 ? -2.98 -8.609 -20.547 1 82.88 119 LYS A O 1
ATOM 942 N N . TYR A 1 120 ? -3.703 -10.086 -19.031 1 87.88 120 TYR A N 1
ATOM 943 C CA . TYR A 1 120 ? -2.463 -10 -18.266 1 87.88 120 TYR A CA 1
ATOM 944 C C . TYR A 1 120 ? -1.41 -10.945 -18.844 1 87.88 120 TYR A C 1
ATOM 946 O O . TYR A 1 120 ? -1.744 -11.992 -19.391 1 87.88 120 TYR A O 1
ATOM 954 N N . THR A 1 121 ? -0.231 -10.523 -18.641 1 93.5 121 THR A N 1
ATOM 955 C CA . THR A 1 121 ? 0.904 -11.383 -18.969 1 93.5 121 THR A CA 1
ATOM 956 C C . THR A 1 121 ? 0.813 -12.711 -18.234 1 93.5 121 THR A C 1
ATOM 958 O O . THR A 1 121 ? 0.556 -12.734 -17.016 1 93.5 121 THR A O 1
ATOM 961 N N . LYS A 1 122 ? 0.913 -13.789 -19.016 1 95.62 122 LYS A N 1
ATOM 962 C CA . LYS A 1 122 ? 1.023 -15.109 -18.391 1 95.62 122 LYS A CA 1
ATOM 963 C C . LYS A 1 122 ? 2.465 -15.406 -18 1 95.62 122 LYS A C 1
ATOM 965 O O . LYS A 1 122 ? 3.299 -15.727 -18.844 1 95.62 122 LYS A O 1
ATOM 970 N N . PHE A 1 123 ? 2.701 -15.391 -16.703 1 97.44 123 PHE A N 1
ATOM 971 C CA . PHE A 1 123 ? 4.031 -15.758 -16.25 1 97.44 123 PHE A CA 1
ATOM 972 C C . PHE A 1 123 ? 4.195 -17.281 -16.219 1 97.44 123 PHE A C 1
ATOM 974 O O . PHE A 1 123 ? 3.312 -17.984 -15.734 1 97.44 123 PHE A O 1
ATOM 981 N N . ILE A 1 124 ? 5.234 -17.781 -16.797 1 97.94 124 ILE A N 1
ATOM 982 C CA . ILE A 1 124 ? 5.59 -19.203 -16.734 1 97.94 124 ILE A CA 1
ATOM 983 C C . ILE A 1 124 ? 6.992 -19.359 -16.156 1 97.94 124 ILE A C 1
ATOM 985 O O . ILE A 1 124 ? 7.91 -18.609 -16.516 1 97.94 124 ILE A O 1
ATOM 989 N N . ALA A 1 125 ? 7.105 -20.266 -15.195 1 98.19 125 ALA A N 1
ATOM 990 C CA . ALA A 1 125 ? 8.383 -20.438 -14.5 1 98.19 125 ALA A CA 1
ATOM 991 C C . ALA A 1 125 ? 8.914 -21.844 -14.688 1 98.19 125 ALA A C 1
ATOM 993 O O . ALA A 1 125 ? 8.148 -22.812 -14.711 1 98.19 125 ALA A O 1
ATOM 994 N N . SER A 1 126 ? 10.18 -21.984 -14.812 1 97.12 126 SER A N 1
ATOM 995 C CA . SER A 1 126 ? 10.883 -23.25 -14.914 1 97.12 126 SER A CA 1
ATOM 996 C C . SER A 1 126 ? 12.25 -23.188 -14.242 1 97.12 126 SER A C 1
ATOM 998 O O . SER A 1 126 ? 12.945 -22.172 -14.344 1 97.12 126 SER A O 1
ATOM 1000 N N . ASP A 1 127 ? 12.57 -24.234 -13.547 1 96.94 127 ASP A N 1
ATOM 1001 C CA . ASP A 1 127 ? 13.883 -24.281 -12.914 1 96.94 127 ASP A CA 1
ATOM 1002 C C . ASP A 1 127 ? 14.953 -24.703 -13.922 1 96.94 127 ASP A C 1
ATOM 1004 O O . ASP A 1 127 ? 16.156 -24.562 -13.664 1 96.94 127 ASP A O 1
ATOM 1008 N N . ASN A 1 128 ? 14.5 -25.219 -15.07 1 90.56 128 ASN A N 1
ATOM 1009 C CA . ASN A 1 128 ? 15.383 -25.5 -16.203 1 90.56 128 ASN A CA 1
ATOM 1010 C C . ASN A 1 128 ? 15.352 -24.359 -17.219 1 90.56 128 ASN A C 1
ATOM 1012 O O . ASN A 1 128 ? 14.32 -24.109 -17.844 1 90.56 128 ASN A O 1
ATOM 1016 N N . ASN A 1 129 ? 16.469 -23.797 -17.406 1 81.25 129 ASN A N 1
ATOM 1017 C CA . ASN A 1 129 ? 16.516 -22.641 -18.281 1 81.25 129 ASN A CA 1
ATOM 1018 C C . ASN A 1 129 ? 16.578 -23.062 -19.75 1 81.25 129 ASN A C 1
ATOM 1020 O O . ASN A 1 129 ? 16.391 -22.234 -20.641 1 81.25 129 ASN A O 1
ATOM 1024 N N . GLU A 1 130 ? 16.75 -24.312 -20.047 1 90.31 130 GLU A N 1
ATOM 1025 C CA . GLU A 1 130 ? 16.766 -24.781 -21.422 1 90.31 130 GLU A CA 1
ATOM 1026 C C . GLU A 1 130 ? 15.461 -25.5 -21.781 1 90.31 130 GLU A C 1
ATOM 1028 O O . GLU A 1 130 ? 15.453 -26.703 -22.016 1 90.31 130 GLU A O 1
ATOM 1033 N N . ILE A 1 131 ? 14.492 -24.719 -21.953 1 90.69 131 ILE A N 1
ATOM 1034 C CA . ILE A 1 131 ? 13.18 -25.266 -22.312 1 90.69 131 ILE A CA 1
ATOM 1035 C C . ILE A 1 131 ? 13.109 -25.484 -23.812 1 90.69 131 ILE A C 1
ATOM 1037 O O . ILE A 1 131 ? 13.578 -24.656 -24.594 1 90.69 131 ILE A O 1
ATOM 1041 N N . ASP A 1 132 ? 12.547 -26.578 -24.234 1 93.69 132 ASP A N 1
ATOM 1042 C CA . ASP A 1 132 ? 12.344 -26.875 -25.656 1 93.69 132 ASP A CA 1
ATOM 1043 C C . ASP A 1 132 ? 11.625 -25.734 -26.359 1 93.69 132 ASP A C 1
ATOM 1045 O O . ASP A 1 132 ? 10.555 -25.297 -25.922 1 93.69 132 ASP A O 1
ATOM 1049 N N . PRO A 1 133 ? 12.195 -25.281 -27.469 1 95.38 133 PRO A N 1
ATOM 1050 C CA . PRO A 1 133 ? 11.578 -24.172 -28.219 1 95.38 133 PRO A CA 1
ATOM 1051 C C . PRO A 1 133 ? 10.156 -24.5 -28.672 1 95.38 133 PRO A C 1
ATOM 1053 O O . PRO A 1 133 ? 9.312 -23.609 -28.766 1 95.38 133 PRO A O 1
ATOM 1056 N N . ASP A 1 134 ? 9.914 -25.766 -28.891 1 95.38 134 ASP A N 1
ATOM 1057 C CA . ASP A 1 134 ? 8.57 -26.156 -29.297 1 95.38 134 ASP A CA 1
ATOM 1058 C C . ASP A 1 134 ? 7.562 -25.922 -28.172 1 95.38 134 ASP A C 1
ATOM 1060 O O . ASP A 1 134 ? 6.422 -25.531 -28.438 1 95.38 134 ASP A O 1
ATOM 1064 N N . ILE A 1 135 ? 7.988 -26.188 -26.969 1 96.19 135 ILE A N 1
ATOM 1065 C CA . ILE A 1 135 ? 7.129 -25.953 -25.812 1 96.19 135 ILE A CA 1
ATOM 1066 C C . ILE A 1 135 ? 6.863 -24.469 -25.656 1 96.19 135 ILE A C 1
ATOM 1068 O O . ILE A 1 135 ? 5.723 -24.047 -25.438 1 96.19 135 ILE A O 1
ATOM 1072 N N . LYS A 1 136 ? 7.871 -23.656 -25.844 1 95.69 136 LYS A N 1
ATOM 1073 C CA . LYS A 1 136 ? 7.723 -22.219 -25.734 1 95.69 136 LYS A CA 1
ATOM 1074 C C . LYS A 1 136 ? 6.734 -21.688 -26.781 1 95.69 136 LYS A C 1
ATOM 1076 O O . LYS A 1 136 ? 5.832 -20.906 -26.438 1 95.69 136 LYS A O 1
ATOM 1081 N N . LEU A 1 137 ? 6.938 -22.125 -27.969 1 96.12 137 LEU A N 1
ATOM 1082 C CA . LEU A 1 137 ? 6.066 -21.688 -29.047 1 96.12 137 LEU A CA 1
ATOM 1083 C C . LEU A 1 137 ? 4.629 -22.141 -28.812 1 96.12 137 LEU A C 1
ATOM 1085 O O . LEU A 1 137 ? 3.689 -21.359 -29.031 1 96.12 137 LEU A O 1
ATOM 1089 N N . ASP A 1 138 ? 4.512 -23.359 -28.406 1 95.88 138 ASP A N 1
ATOM 1090 C CA . ASP A 1 138 ? 3.184 -23.906 -28.125 1 95.88 138 ASP A CA 1
ATOM 1091 C C . ASP A 1 138 ? 2.463 -23.078 -27.062 1 95.88 138 ASP A C 1
ATOM 1093 O O . ASP A 1 138 ? 1.282 -22.75 -27.219 1 95.88 138 ASP A O 1
ATOM 1097 N N . LEU A 1 139 ? 3.18 -22.719 -26.031 1 95.75 139 LEU A N 1
ATOM 1098 C CA . LEU A 1 139 ? 2.57 -22 -24.922 1 95.75 139 LEU A CA 1
ATOM 1099 C C . LEU A 1 139 ? 2.252 -20.562 -25.328 1 95.75 139 LEU A C 1
ATOM 1101 O O . LEU A 1 139 ? 1.248 -20 -24.875 1 95.75 139 LEU A O 1
ATOM 1105 N N . GLU A 1 140 ? 3.014 -19.953 -26.156 1 95.44 140 GLU A N 1
ATOM 1106 C CA . GLU A 1 140 ? 2.73 -18.609 -26.672 1 95.44 140 GLU A CA 1
ATOM 1107 C C . GLU A 1 140 ? 1.441 -18.594 -27.484 1 95.44 140 GLU A C 1
ATOM 1109 O O . GLU A 1 140 ? 0.686 -17.625 -27.438 1 95.44 140 GLU A O 1
ATOM 1114 N N . LYS A 1 141 ? 1.273 -19.672 -28.234 1 94.94 141 LYS A N 1
ATOM 1115 C CA . LYS A 1 141 ? 0.04 -19.766 -29 1 94.94 141 LYS A CA 1
ATOM 1116 C C . LYS A 1 141 ? -1.176 -19.891 -28.094 1 94.94 141 LYS A C 1
ATOM 1118 O O . LYS A 1 141 ? -2.242 -19.359 -28.391 1 94.94 141 LYS A O 1
ATOM 1123 N N . ARG A 1 142 ? -1.019 -20.516 -27 1 94.38 142 ARG A N 1
ATOM 1124 C CA . ARG A 1 142 ? -2.123 -20.781 -26.094 1 94.38 142 ARG A CA 1
ATOM 1125 C C . ARG A 1 142 ? -2.41 -19.547 -25.219 1 94.38 142 ARG A C 1
ATOM 1127 O O . ARG A 1 142 ? -3.57 -19.234 -24.953 1 94.38 142 ARG A O 1
ATOM 1134 N N . PHE A 1 143 ? -1.313 -18.781 -24.797 1 93.88 143 PHE A N 1
ATOM 1135 C CA . PHE A 1 143 ? -1.516 -17.75 -23.797 1 93.88 143 PHE A CA 1
ATOM 1136 C C . PHE A 1 143 ? -1.193 -16.375 -24.359 1 93.88 143 PHE A C 1
ATOM 1138 O O . PHE A 1 143 ? -1.53 -15.352 -23.75 1 93.88 143 PHE A O 1
ATOM 1145 N N . GLN A 1 144 ? -0.552 -16.25 -25.5 1 89.31 144 GLN A N 1
ATOM 1146 C CA . GLN A 1 144 ? -0.327 -15.078 -26.328 1 89.31 144 GLN A CA 1
ATOM 1147 C C . GLN A 1 144 ? 0.727 -14.164 -25.703 1 89.31 144 GLN A C 1
ATOM 1149 O O . GLN A 1 144 ? 1.718 -13.82 -26.359 1 89.31 144 GLN A O 1
ATOM 1154 N N . LYS A 1 145 ? 0.533 -13.602 -24.484 1 92.56 145 LYS A N 1
ATOM 1155 C CA . LYS A 1 145 ? 1.516 -12.773 -23.797 1 92.56 145 LYS A CA 1
ATOM 1156 C C . LYS A 1 145 ? 2.164 -13.531 -22.641 1 92.56 145 LYS A C 1
ATOM 1158 O O . LYS A 1 145 ? 1.586 -13.641 -21.562 1 92.56 145 LYS A O 1
ATOM 1163 N N . VAL A 1 146 ? 3.426 -13.977 -22.938 1 95.81 146 VAL A N 1
ATOM 1164 C CA . VAL A 1 146 ? 4.098 -14.852 -21.984 1 95.81 146 VAL A CA 1
ATOM 1165 C C . VAL A 1 146 ? 5.391 -14.195 -21.516 1 95.81 146 VAL A C 1
ATOM 1167 O O . VAL A 1 146 ? 6.117 -13.594 -22.297 1 95.81 146 VAL A O 1
ATOM 1170 N N . ASP A 1 147 ? 5.688 -14.227 -20.266 1 96.25 147 ASP A N 1
ATOM 1171 C CA . ASP A 1 147 ? 6.969 -13.844 -19.688 1 96.25 147 ASP A CA 1
ATOM 1172 C C . ASP A 1 147 ? 7.504 -14.953 -18.766 1 96.25 147 ASP A C 1
ATOM 1174 O O . ASP A 1 147 ? 6.758 -15.508 -17.953 1 96.25 147 ASP A O 1
ATOM 1178 N N . TRP A 1 148 ? 8.75 -15.289 -18.922 1 96.62 148 TRP A N 1
ATOM 1179 C CA . TRP A 1 148 ? 9.328 -16.422 -18.219 1 96.62 148 TRP A CA 1
ATOM 1180 C C . TRP A 1 148 ? 10.023 -15.969 -16.938 1 96.62 148 TRP A C 1
ATOM 1182 O O . TRP A 1 148 ? 10.688 -14.938 -16.922 1 96.62 148 TRP A O 1
ATOM 1192 N N . MET A 1 149 ? 9.859 -16.719 -15.891 1 96.88 149 MET A N 1
ATOM 1193 C CA . MET A 1 149 ? 10.586 -16.5 -14.641 1 96.88 149 MET A CA 1
ATOM 1194 C C . MET A 1 149 ? 11.648 -17.578 -14.445 1 96.88 149 MET A C 1
ATOM 1196 O O . MET A 1 149 ? 11.477 -18.719 -14.867 1 96.88 149 MET A O 1
ATOM 1200 N N . SER A 1 150 ? 12.648 -17.234 -13.711 1 96.75 150 SER A N 1
ATOM 1201 C CA . SER A 1 150 ? 13.891 -18 -13.703 1 96.75 150 SER A CA 1
ATOM 1202 C C . SER A 1 150 ? 13.742 -19.281 -12.867 1 96.75 150 SER A C 1
ATOM 1204 O O . SER A 1 150 ? 14.453 -20.25 -13.094 1 96.75 150 SER A O 1
ATOM 1206 N N . THR A 1 151 ? 12.906 -19.25 -11.836 1 98.06 151 THR A N 1
ATOM 1207 C CA . THR A 1 151 ? 12.664 -20.438 -11.016 1 98.06 151 THR A CA 1
ATOM 1208 C C . THR A 1 151 ? 11.18 -20.594 -10.711 1 98.06 151 THR A C 1
ATOM 1210 O O . THR A 1 151 ? 10.445 -19.609 -10.656 1 98.06 151 THR A O 1
ATOM 1213 N N . THR A 1 152 ? 10.766 -21.844 -10.539 1 98.62 152 THR A N 1
ATOM 1214 C CA . THR A 1 152 ? 9.367 -22.094 -10.18 1 98.62 152 THR A CA 1
ATOM 1215 C C . THR A 1 152 ? 9.039 -21.484 -8.82 1 98.62 152 THR A C 1
ATOM 1217 O O . THR A 1 152 ? 7.938 -20.984 -8.609 1 98.62 152 THR A O 1
ATOM 1220 N N . LYS A 1 153 ? 10.016 -21.469 -7.895 1 98.56 153 LYS A N 1
ATOM 1221 C CA . LYS A 1 153 ? 9.805 -20.859 -6.578 1 98.56 153 LYS A CA 1
ATOM 1222 C C . LYS A 1 153 ? 9.508 -19.375 -6.699 1 98.56 153 LYS A C 1
ATOM 1224 O O . LYS A 1 153 ? 8.664 -18.844 -5.977 1 98.56 153 LYS A O 1
ATOM 1229 N N . THR A 1 154 ? 10.172 -18.672 -7.637 1 98.56 154 THR A N 1
ATOM 1230 C CA . THR A 1 154 ? 9.906 -17.266 -7.887 1 98.56 154 THR A CA 1
ATOM 1231 C C . THR A 1 154 ? 8.445 -17.047 -8.273 1 98.56 154 THR A C 1
ATOM 1233 O O . THR A 1 154 ? 7.773 -16.172 -7.73 1 98.56 154 THR A O 1
ATOM 1236 N N . GLY A 1 155 ? 7.949 -17.891 -9.164 1 98.5 155 GLY A N 1
ATOM 1237 C CA . GLY A 1 155 ? 6.562 -17.781 -9.578 1 98.5 155 GLY A CA 1
ATOM 1238 C C . GLY A 1 155 ? 5.578 -18.094 -8.461 1 98.5 155 GLY A C 1
ATOM 1239 O O . GLY A 1 155 ? 4.582 -17.391 -8.297 1 98.5 155 GLY A O 1
ATOM 1240 N N . GLU A 1 156 ? 5.883 -19.141 -7.711 1 98.75 156 GLU A N 1
ATOM 1241 C CA . GLU A 1 156 ? 5.016 -19.547 -6.609 1 98.75 156 GLU A CA 1
ATOM 1242 C C . GLU A 1 156 ? 4.91 -18.438 -5.562 1 98.75 156 GLU A C 1
ATOM 1244 O O . GLU A 1 156 ? 3.811 -18.109 -5.113 1 98.75 156 GLU A O 1
ATOM 1249 N N . LEU A 1 157 ? 5.992 -17.812 -5.27 1 98.75 157 LEU A N 1
ATOM 1250 C CA . LEU A 1 157 ? 6.004 -16.766 -4.254 1 98.75 157 LEU A CA 1
ATOM 1251 C C . LEU A 1 157 ? 5.434 -15.469 -4.805 1 98.75 157 LEU A C 1
ATOM 1253 O O . LEU A 1 157 ? 4.809 -14.703 -4.074 1 98.75 157 LEU A O 1
ATOM 1257 N N . ALA A 1 158 ? 5.625 -15.227 -6.102 1 98.56 158 ALA A N 1
ATOM 1258 C CA . ALA A 1 158 ? 5.039 -14.039 -6.711 1 98.56 158 ALA A CA 1
ATOM 1259 C C . ALA A 1 158 ? 3.521 -14.023 -6.539 1 98.56 158 ALA A C 1
ATOM 1261 O O . ALA A 1 158 ? 2.941 -13 -6.172 1 98.56 158 ALA A O 1
ATOM 1262 N N . LYS A 1 159 ? 2.91 -15.117 -6.762 1 97.5 159 LYS A N 1
ATOM 1263 C CA . LYS A 1 159 ? 1.462 -15.219 -6.613 1 97.5 159 LYS A CA 1
ATOM 1264 C C . LYS A 1 159 ? 1.041 -14.977 -5.164 1 97.5 159 LYS A C 1
ATOM 1266 O O . LYS A 1 159 ? 0.085 -14.242 -4.906 1 97.5 159 LYS A O 1
ATOM 1271 N N . ILE A 1 160 ? 1.783 -15.547 -4.281 1 98 160 ILE A N 1
ATOM 1272 C CA . ILE A 1 160 ? 1.373 -15.516 -2.881 1 98 160 ILE A CA 1
ATOM 1273 C C . ILE A 1 160 ? 1.746 -14.172 -2.26 1 98 160 ILE A C 1
ATOM 1275 O O . ILE A 1 160 ? 0.911 -13.523 -1.632 1 98 160 ILE A O 1
ATOM 1279 N N . LEU A 1 161 ? 2.957 -13.68 -2.461 1 98.56 161 LEU A N 1
ATOM 1280 C CA . LEU A 1 161 ? 3.471 -12.5 -1.768 1 98.56 161 LEU A CA 1
ATOM 1281 C C . LEU A 1 161 ? 3.031 -11.219 -2.471 1 98.56 161 LEU A C 1
ATOM 1283 O O . LEU A 1 161 ? 2.643 -10.25 -1.815 1 98.56 161 LEU A O 1
ATOM 1287 N N . VAL A 1 162 ? 3.094 -11.258 -3.812 1 98.25 162 VAL A N 1
ATOM 1288 C CA . VAL A 1 162 ? 2.916 -10.016 -4.559 1 98.25 162 VAL A CA 1
ATOM 1289 C C . VAL A 1 162 ? 1.443 -9.836 -4.918 1 98.25 162 VAL A C 1
ATOM 1291 O O . VAL A 1 162 ? 0.906 -8.734 -4.812 1 98.25 162 VAL A O 1
ATOM 1294 N N . ASP A 1 163 ? 0.763 -10.859 -5.207 1 96.19 163 ASP A N 1
ATOM 1295 C CA . ASP A 1 163 ? -0.62 -10.75 -5.66 1 96.19 163 ASP A CA 1
ATOM 1296 C C . ASP A 1 163 ? -1.586 -10.734 -4.477 1 96.19 163 ASP A C 1
ATOM 1298 O O . ASP A 1 163 ? -2.346 -9.773 -4.305 1 96.19 163 ASP A O 1
ATOM 1302 N N . THR A 1 164 ? -1.46 -11.742 -3.611 1 96.19 164 THR A N 1
ATOM 1303 C CA . THR A 1 164 ? -2.539 -11.906 -2.643 1 96.19 164 THR A CA 1
ATOM 1304 C C . THR A 1 164 ? -2.158 -11.289 -1.299 1 96.19 164 THR A C 1
ATOM 1306 O O . THR A 1 164 ? -2.895 -10.469 -0.758 1 96.19 164 THR A O 1
ATOM 1309 N N . SER A 1 165 ? -0.961 -11.641 -0.754 1 97.94 165 SER A N 1
ATOM 1310 C CA . SER A 1 165 ? -0.585 -11.148 0.569 1 97.94 165 SER A CA 1
ATOM 1311 C C . SER A 1 165 ? -0.448 -9.633 0.582 1 97.94 165 SER A C 1
ATOM 1313 O O . SER A 1 165 ? -0.845 -8.977 1.547 1 97.94 165 SER A O 1
ATOM 1315 N N . TYR A 1 166 ? 0.114 -9.086 -0.475 1 98.56 166 TYR A N 1
ATOM 1316 C CA . TYR A 1 166 ? 0.247 -7.637 -0.558 1 98.56 166 TYR A CA 1
ATOM 1317 C C . TYR A 1 166 ? -1.119 -6.961 -0.537 1 98.56 166 TYR A C 1
ATOM 1319 O O . TYR A 1 166 ? -1.298 -5.93 0.112 1 98.56 166 TYR A O 1
ATOM 1327 N N . TYR A 1 167 ? -2.08 -7.543 -1.244 1 97.44 167 TYR A N 1
ATOM 1328 C CA . TYR A 1 167 ? -3.445 -7.027 -1.224 1 97.44 167 TYR A CA 1
ATOM 1329 C C . TYR A 1 167 ? -3.996 -7.004 0.197 1 97.44 167 TYR A C 1
ATOM 1331 O O . TYR A 1 167 ? -4.582 -6.004 0.625 1 97.44 167 TYR A O 1
ATOM 1339 N N . GLY A 1 168 ? -3.742 -8.07 0.904 1 98.12 168 GLY A N 1
ATOM 1340 C CA . GLY A 1 168 ? -4.133 -8.109 2.305 1 98.12 168 GLY A CA 1
ATOM 1341 C C . GLY A 1 168 ? -3.449 -7.051 3.148 1 98.12 168 GLY A C 1
ATOM 1342 O O . GLY A 1 168 ? -4.082 -6.43 4.004 1 98.12 168 GLY A O 1
ATOM 1343 N N . TRP A 1 169 ? -2.143 -6.895 2.906 1 98.5 169 TRP A N 1
ATOM 1344 C CA . TRP A 1 169 ? -1.346 -5.895 3.609 1 98.5 169 TRP A CA 1
ATOM 1345 C C . TRP A 1 169 ? -1.927 -4.496 3.414 1 98.5 169 TRP A C 1
ATOM 1347 O O . TRP A 1 169 ? -2.055 -3.732 4.375 1 98.5 169 TRP A O 1
ATOM 1357 N N . LEU A 1 170 ? -2.346 -4.188 2.193 1 98.62 170 LEU A N 1
ATOM 1358 C CA . LEU A 1 170 ? -2.939 -2.896 1.874 1 98.62 170 LEU A CA 1
ATOM 1359 C C . LEU A 1 170 ? -4.289 -2.732 2.562 1 98.62 170 LEU A C 1
ATOM 1361 O O . LEU A 1 170 ? -4.582 -1.675 3.123 1 98.62 170 LEU A O 1
ATOM 1365 N N . ILE A 1 171 ? -5.09 -3.762 2.568 1 98.62 171 ILE A N 1
ATOM 1366 C CA . ILE A 1 171 ? -6.391 -3.717 3.221 1 98.62 171 ILE A CA 1
ATOM 1367 C C . ILE A 1 171 ? -6.211 -3.531 4.727 1 98.62 171 ILE A C 1
ATOM 1369 O O . ILE A 1 171 ? -6.973 -2.801 5.363 1 98.62 171 ILE A O 1
ATOM 1373 N N . ASN A 1 172 ? -5.18 -4.223 5.258 1 98.69 172 ASN A N 1
ATOM 1374 C CA . ASN A 1 172 ? -4.898 -4.086 6.684 1 98.69 172 ASN A CA 1
ATOM 1375 C C . ASN A 1 172 ? -4.688 -2.629 7.078 1 98.69 172 ASN A C 1
ATOM 1377 O O . ASN A 1 172 ? -5.152 -2.193 8.133 1 98.69 172 ASN A O 1
ATOM 1381 N N . TYR A 1 173 ? -4.004 -1.89 6.285 1 98.81 173 TYR A N 1
ATOM 1382 C CA . TYR A 1 173 ? -3.766 -0.495 6.645 1 98.81 173 TYR A CA 1
ATOM 1383 C C . TYR A 1 173 ? -5.07 0.292 6.66 1 98.81 173 TYR A C 1
ATOM 1385 O O . TYR A 1 173 ? -5.277 1.146 7.527 1 98.81 173 TYR A O 1
ATOM 1393 N N . ALA A 1 174 ? -5.906 0.026 5.672 1 98.81 174 ALA A N 1
ATOM 1394 C CA . ALA A 1 174 ? -7.227 0.644 5.684 1 98.81 174 ALA A CA 1
ATOM 1395 C C . ALA A 1 174 ? -8 0.272 6.945 1 98.81 174 ALA A C 1
ATOM 1397 O O . ALA A 1 174 ? -8.648 1.123 7.555 1 98.81 174 ALA A O 1
ATOM 1398 N N . GLN A 1 175 ? -7.914 -0.963 7.312 1 98.75 175 GLN A N 1
ATOM 1399 C CA . GLN A 1 175 ? -8.578 -1.426 8.531 1 98.75 175 GLN A CA 1
ATOM 1400 C C . GLN A 1 175 ? -8.055 -0.688 9.758 1 98.75 175 GLN A C 1
ATOM 1402 O O . GLN A 1 175 ? -8.836 -0.204 10.578 1 98.75 175 GLN A O 1
ATOM 1407 N N . ILE A 1 176 ? -6.742 -0.581 9.867 1 98.75 176 ILE A N 1
ATOM 1408 C CA . ILE A 1 176 ? -6.098 0.087 10.992 1 98.75 176 ILE A CA 1
ATOM 1409 C C . ILE A 1 176 ? -6.574 1.536 11.07 1 98.75 176 ILE A C 1
ATOM 1411 O O . ILE A 1 176 ? -7.012 1.993 12.133 1 98.75 176 ILE A O 1
ATOM 1415 N N . THR A 1 177 ? -6.531 2.211 9.945 1 98.81 177 THR A N 1
ATOM 1416 C CA . THR A 1 177 ? -6.855 3.633 9.969 1 98.81 177 THR A CA 1
ATOM 1417 C C . THR A 1 177 ? -8.352 3.842 10.164 1 98.81 177 THR A C 1
ATOM 1419 O O . THR A 1 177 ? -8.773 4.836 10.758 1 98.81 177 THR A O 1
ATOM 1422 N N . LYS A 1 178 ? -9.172 2.891 9.688 1 98.69 178 LYS A N 1
ATOM 1423 C CA . LYS A 1 178 ? -10.602 2.955 9.977 1 98.69 178 LYS A CA 1
ATOM 1424 C C . LYS A 1 178 ? -10.867 2.873 11.477 1 98.69 178 LYS A C 1
ATOM 1426 O O . LYS A 1 178 ? -11.656 3.652 12.016 1 98.69 178 LYS A O 1
ATOM 1431 N N . MET A 1 179 ? -10.242 1.977 12.141 1 98.56 179 MET A N 1
ATOM 1432 C CA . MET A 1 179 ? -10.398 1.84 13.586 1 98.56 179 MET A CA 1
ATOM 1433 C C . MET A 1 179 ? -9.953 3.109 14.305 1 98.56 179 MET A C 1
ATOM 1435 O O . MET A 1 179 ? -10.609 3.564 15.234 1 98.56 179 MET A O 1
ATOM 1439 N N . ILE A 1 180 ? -8.852 3.697 13.859 1 98.5 180 ILE A N 1
ATOM 1440 C CA . ILE A 1 180 ? -8.352 4.926 14.461 1 98.5 180 ILE A CA 1
ATOM 1441 C C . ILE A 1 180 ? -9.359 6.051 14.258 1 98.5 180 ILE A C 1
ATOM 1443 O O . ILE A 1 180 ? -9.648 6.812 15.18 1 98.5 180 ILE A O 1
ATOM 1447 N N . CYS A 1 181 ? -9.891 6.137 13.047 1 98.44 181 CYS A N 1
ATOM 1448 C CA . CYS A 1 181 ? -10.883 7.168 12.758 1 98.44 181 CYS A CA 1
ATOM 1449 C C . CYS A 1 181 ? -12.086 7.055 13.688 1 98.44 181 CYS A C 1
ATOM 1451 O O . CYS A 1 181 ? -12.578 8.062 14.195 1 98.44 181 CYS A O 1
ATOM 1453 N N . GLU A 1 182 ? -12.57 5.855 13.875 1 97.75 182 GLU A N 1
ATOM 1454 C CA . GLU A 1 182 ? -13.711 5.645 14.766 1 97.75 182 GLU A CA 1
ATOM 1455 C C . GLU A 1 182 ? -13.375 6.066 16.203 1 97.75 182 GLU A C 1
ATOM 1457 O O . GLU A 1 182 ? -14.164 6.742 16.859 1 97.75 182 GLU A O 1
ATOM 1462 N N . LYS A 1 183 ? -12.227 5.676 16.672 1 97.19 183 LYS A N 1
ATOM 1463 C CA . LYS A 1 183 ? -11.773 6.027 18.016 1 97.19 183 LYS A CA 1
ATOM 1464 C C . LYS A 1 183 ? -11.68 7.539 18.188 1 97.19 183 LYS A C 1
ATOM 1466 O O . LYS A 1 183 ? -12.047 8.07 19.234 1 97.19 183 LYS A O 1
ATOM 1471 N N . GLU A 1 184 ? -11.227 8.281 17.125 1 97.88 184 GLU A N 1
ATOM 1472 C CA . GLU A 1 184 ? -10.938 9.711 17.203 1 97.88 184 GLU A CA 1
ATOM 1473 C C . GLU A 1 184 ? -12.148 10.539 16.781 1 97.88 184 GLU A C 1
ATOM 1475 O O . GLU A 1 184 ? -12.125 11.766 16.875 1 97.88 184 GLU A O 1
ATOM 1480 N N . GLY A 1 185 ? -13.188 9.891 16.266 1 97.62 185 GLY A N 1
ATOM 1481 C CA . GLY A 1 185 ? -14.406 10.578 15.875 1 97.62 185 GLY A CA 1
ATOM 1482 C C . GLY A 1 185 ? -14.242 11.383 14.602 1 97.62 185 GLY A C 1
ATOM 1483 O O . GLY A 1 185 ? -14.773 12.492 14.5 1 97.62 185 GLY A O 1
ATOM 1484 N N . ILE A 1 186 ? -13.461 10.914 13.68 1 98.19 186 ILE A N 1
ATOM 1485 C CA . ILE A 1 186 ? -13.297 11.617 12.422 1 98.19 186 ILE A CA 1
ATOM 1486 C C . ILE A 1 186 ? -13.773 10.734 11.266 1 98.19 186 ILE A C 1
ATOM 1488 O O . ILE A 1 186 ? -13.93 9.523 11.43 1 98.19 186 ILE A O 1
ATOM 1492 N N . ASP A 1 187 ? -14 11.359 10.07 1 98.44 187 ASP A N 1
ATOM 1493 C CA . ASP A 1 187 ? -14.516 10.648 8.906 1 98.44 187 ASP A CA 1
ATOM 1494 C C . ASP A 1 187 ? -13.383 10.023 8.102 1 98.44 187 ASP A C 1
ATOM 1496 O O . ASP A 1 187 ? -12.477 10.727 7.648 1 98.44 187 ASP A O 1
ATOM 1500 N N . PHE A 1 188 ? -13.516 8.719 7.918 1 98.75 188 PHE A N 1
ATOM 1501 C CA . PHE A 1 188 ? -12.5 7.934 7.215 1 98.75 188 PHE A CA 1
ATOM 1502 C C . PHE A 1 188 ? -12.312 8.445 5.793 1 98.75 188 PHE A C 1
ATOM 1504 O O . PHE A 1 188 ? -11.188 8.711 5.371 1 98.75 188 PHE A O 1
ATOM 1511 N N . ASP A 1 189 ? -13.336 8.555 5.051 1 98.75 189 ASP A N 1
ATOM 1512 C CA . ASP A 1 189 ? -13.273 8.938 3.643 1 98.75 189 ASP A CA 1
ATOM 1513 C C . ASP A 1 189 ? -12.734 10.359 3.486 1 98.75 189 ASP A C 1
ATOM 1515 O O . ASP A 1 189 ? -11.977 10.641 2.561 1 98.75 189 ASP A O 1
ATOM 1519 N N . GLU A 1 190 ? -13.148 11.25 4.387 1 98.56 190 GLU A N 1
ATOM 1520 C CA . GLU A 1 190 ? -12.633 12.617 4.34 1 98.56 190 GLU A CA 1
ATOM 1521 C C . GLU A 1 190 ? -11.117 12.633 4.551 1 98.56 190 GLU A C 1
ATOM 1523 O O . GLU A 1 190 ? -10.391 13.305 3.814 1 98.56 190 GLU A O 1
ATOM 1528 N N . MET A 1 191 ? -10.648 11.914 5.535 1 98.62 191 MET A N 1
ATOM 1529 C CA . MET A 1 191 ? -9.219 11.875 5.824 1 98.62 191 MET A CA 1
ATOM 1530 C C . MET A 1 191 ? -8.43 11.375 4.617 1 98.62 191 MET A C 1
ATOM 1532 O O . MET A 1 191 ? -7.395 11.938 4.27 1 98.62 191 MET A O 1
ATOM 1536 N N . TRP A 1 192 ? -8.969 10.383 3.945 1 98.69 192 TRP A N 1
ATOM 1537 C CA . TRP A 1 192 ? -8.227 9.695 2.893 1 98.69 192 TRP A CA 1
ATOM 1538 C C . TRP A 1 192 ? -8.258 10.492 1.594 1 98.69 192 TRP A C 1
ATOM 1540 O O . TRP A 1 192 ? -7.531 10.188 0.649 1 98.69 192 TRP A O 1
ATOM 1550 N N . LYS A 1 193 ? -9.055 11.555 1.5 1 97.5 193 LYS A N 1
ATOM 1551 C CA . LYS A 1 193 ? -8.938 12.469 0.365 1 97.5 193 LYS A CA 1
ATOM 1552 C C . LYS A 1 193 ? -7.508 12.984 0.222 1 97.5 193 LYS A C 1
ATOM 1554 O O . LYS A 1 193 ? -7.078 13.352 -0.875 1 97.5 193 LYS A O 1
ATOM 1559 N N . PHE A 1 194 ? -6.863 12.938 1.308 1 97.12 194 PHE A N 1
ATOM 1560 C CA . PHE A 1 194 ? -5.492 13.43 1.362 1 97.12 194 PHE A CA 1
ATOM 1561 C C . PHE A 1 194 ? -4.598 12.641 0.417 1 97.12 194 PHE A C 1
ATOM 1563 O O . PHE A 1 194 ? -3.576 13.148 -0.051 1 97.12 194 PHE A O 1
ATOM 1570 N N . ALA A 1 195 ? -4.977 11.414 0.059 1 96.25 195 ALA A N 1
ATOM 1571 C CA . ALA A 1 195 ? -4.141 10.523 -0.736 1 96.25 195 ALA A CA 1
ATOM 1572 C C . ALA A 1 195 ? -4.445 10.664 -2.225 1 96.25 195 ALA A C 1
ATOM 1574 O O . ALA A 1 195 ? -3.645 10.258 -3.07 1 96.25 195 ALA A O 1
ATOM 1575 N N . ASP A 1 196 ? -5.547 11.25 -2.58 1 94.88 196 ASP A N 1
ATOM 1576 C CA . ASP A 1 196 ? -6.098 11.156 -3.928 1 94.88 196 ASP A CA 1
ATOM 1577 C C . ASP A 1 196 ? -5.105 11.68 -4.965 1 94.88 196 ASP A C 1
ATOM 1579 O O . ASP A 1 196 ? -4.672 10.938 -5.848 1 94.88 196 ASP A O 1
ATOM 1583 N N . GLU A 1 197 ? -4.688 12.852 -4.781 1 92.31 197 GLU A N 1
ATOM 1584 C CA . GLU A 1 197 ? -3.807 13.453 -5.773 1 92.31 197 GLU A CA 1
ATOM 1585 C C . GLU A 1 197 ? -2.42 12.82 -5.746 1 92.31 197 GLU A C 1
ATOM 1587 O O . GLU A 1 197 ? -1.771 12.688 -6.785 1 92.31 197 GLU A O 1
ATOM 1592 N N . ILE A 1 198 ? -2.014 12.492 -4.559 1 91.62 198 ILE A N 1
ATOM 1593 C CA . ILE A 1 198 ? -0.714 11.844 -4.43 1 91.62 198 ILE A CA 1
ATOM 1594 C C . ILE A 1 198 ? -0.72 10.523 -5.195 1 91.62 198 ILE A C 1
ATOM 1596 O O . ILE A 1 198 ? 0.209 10.234 -5.953 1 91.62 198 ILE A O 1
ATOM 1600 N N . HIS A 1 199 ? -1.774 9.789 -5.07 1 94.81 199 HIS A N 1
ATOM 1601 C CA . HIS A 1 199 ? -1.886 8.508 -5.75 1 94.81 199 HIS A CA 1
ATOM 1602 C C . HIS A 1 199 ? -2.025 8.688 -7.258 1 94.81 199 HIS A C 1
ATOM 1604 O O . HIS A 1 199 ? -1.457 7.922 -8.039 1 94.81 199 HIS A O 1
ATOM 1610 N N . GLU A 1 200 ? -2.725 9.664 -7.617 1 93 200 GLU A N 1
ATOM 1611 C CA . GLU A 1 200 ? -2.895 9.953 -9.039 1 93 200 GLU A CA 1
ATOM 1612 C C . GLU A 1 200 ? -1.559 10.289 -9.695 1 93 200 GLU A C 1
ATOM 1614 O O . GLU A 1 200 ? -1.304 9.891 -10.828 1 93 200 GLU A O 1
ATOM 1619 N N . ASN A 1 201 ? -0.698 10.953 -9 1 89.94 201 ASN A N 1
ATOM 1620 C CA . ASN A 1 201 ? 0.543 11.461 -9.578 1 89.94 201 ASN A CA 1
ATOM 1621 C C . ASN A 1 201 ? 1.691 10.469 -9.391 1 89.94 201 ASN A C 1
ATOM 1623 O O . ASN A 1 201 ? 2.555 10.344 -10.266 1 89.94 201 ASN A O 1
ATOM 1627 N N . LEU A 1 202 ? 1.648 9.789 -8.227 1 90.69 202 LEU A N 1
ATOM 1628 C CA . LEU A 1 202 ? 2.814 8.984 -7.898 1 90.69 202 LEU A CA 1
ATOM 1629 C C . LEU A 1 202 ? 2.471 7.496 -7.93 1 90.69 202 LEU A C 1
ATOM 1631 O O . LEU A 1 202 ? 3.363 6.645 -7.953 1 90.69 202 LEU A O 1
ATOM 1635 N N . GLY A 1 203 ? 1.229 7.125 -7.754 1 94.38 203 GLY A N 1
ATOM 1636 C CA . GLY A 1 203 ? 0.775 5.746 -7.836 1 94.38 203 GLY A CA 1
ATOM 1637 C C . GLY A 1 203 ? 1.1 4.938 -6.594 1 94.38 203 GLY A C 1
ATOM 1638 O O . GLY A 1 203 ? 1.083 3.705 -6.629 1 94.38 203 GLY A O 1
ATOM 1639 N N . ASN A 1 204 ? 1.398 5.621 -5.488 1 95.12 204 ASN A N 1
ATOM 1640 C CA . ASN A 1 204 ? 1.914 4.84 -4.367 1 95.12 204 ASN A CA 1
ATOM 1641 C C . ASN A 1 204 ? 1.136 5.121 -3.086 1 95.12 204 ASN A C 1
ATOM 1643 O O . ASN A 1 204 ? 1.692 5.051 -1.988 1 95.12 204 ASN A O 1
ATOM 1647 N N . ARG A 1 205 ? -0.131 5.484 -3.27 1 96.62 205 ARG A N 1
ATOM 1648 C CA . ARG A 1 205 ? -0.998 5.699 -2.115 1 96.62 205 ARG A CA 1
ATOM 1649 C C . ARG A 1 205 ? -2.412 5.203 -2.395 1 96.62 205 ARG A C 1
ATOM 1651 O O . ARG A 1 205 ? -3.379 5.957 -2.25 1 96.62 205 ARG A O 1
ATOM 1658 N N . PRO A 1 206 ? -2.541 3.957 -2.699 1 98.19 206 PRO A N 1
ATOM 1659 C CA . PRO A 1 206 ? -3.896 3.49 -3 1 98.19 206 PRO A CA 1
ATOM 1660 C C . PRO A 1 206 ? -4.797 3.453 -1.766 1 98.19 206 PRO A C 1
ATOM 1662 O O . PRO A 1 206 ? -4.402 2.914 -0.728 1 98.19 206 PRO A O 1
ATOM 1665 N N . LYS A 1 207 ? -5.918 4.07 -1.852 1 98.38 207 LYS A N 1
ATOM 1666 C CA . LYS A 1 207 ? -6.941 3.951 -0.818 1 98.38 207 LYS A CA 1
ATOM 1667 C C . LYS A 1 207 ? -7.715 2.641 -0.955 1 98.38 207 LYS A C 1
ATOM 1669 O O . LYS A 1 207 ? -8.312 2.375 -1.998 1 98.38 207 LYS A O 1
ATOM 1674 N N . MET A 1 208 ? -7.672 1.836 0.093 1 98.38 208 MET A N 1
ATOM 1675 C CA . MET A 1 208 ? -8.391 0.564 0.083 1 98.38 208 MET A CA 1
ATOM 1676 C C . MET A 1 208 ? -9.68 0.659 0.898 1 98.38 208 MET A C 1
ATOM 1678 O O . MET A 1 208 ? -9.781 1.487 1.805 1 98.38 208 MET A O 1
ATOM 1682 N N . TYR A 1 209 ? -10.68 -0.078 0.499 1 97.88 209 TYR A N 1
ATOM 1683 C CA . TYR A 1 209 ? -11.867 -0.226 1.332 1 97.88 209 TYR A CA 1
ATOM 1684 C C . TYR A 1 209 ? -11.555 -1.03 2.588 1 97.88 209 TYR A C 1
ATOM 1686 O O . TYR A 1 209 ? -10.977 -2.117 2.51 1 97.88 209 TYR A O 1
ATOM 1694 N N . PRO A 1 210 ? -11.875 -0.468 3.719 1 98.25 210 PRO A N 1
ATOM 1695 C CA . PRO A 1 210 ? -11.602 -1.179 4.969 1 98.25 210 PRO A CA 1
ATOM 1696 C C . PRO A 1 210 ? -12.602 -2.299 5.242 1 98.25 210 PRO A C 1
ATOM 1698 O O . PRO A 1 210 ? -13.359 -2.23 6.211 1 98.25 210 PRO A O 1
ATOM 1701 N N . GLY A 1 211 ? -12.547 -3.326 4.418 1 97.62 211 GLY A N 1
ATOM 1702 C CA . GLY A 1 211 ? -13.398 -4.496 4.59 1 97.62 211 GLY A CA 1
ATOM 1703 C C . GLY A 1 211 ? -12.695 -5.641 5.297 1 97.62 211 GLY A C 1
ATOM 1704 O O . GLY A 1 211 ? -11.469 -5.645 5.422 1 97.62 211 GLY A O 1
ATOM 1705 N N . ILE A 1 212 ? -13.516 -6.594 5.828 1 97.56 212 ILE A N 1
ATOM 1706 C CA . ILE A 1 212 ? -12.953 -7.816 6.395 1 97.56 212 ILE A CA 1
ATOM 1707 C C . ILE A 1 212 ? -12.383 -8.688 5.281 1 97.56 212 ILE A C 1
ATOM 1709 O O . ILE A 1 212 ? -13.047 -8.922 4.266 1 97.56 212 ILE A O 1
ATOM 1713 N N . ILE A 1 213 ? -11.18 -9.07 5.441 1 97.12 213 ILE A N 1
ATOM 1714 C CA . ILE A 1 213 ? -10.594 -10.023 4.504 1 97.12 213 ILE A CA 1
ATOM 1715 C C . ILE A 1 213 ? -11.211 -11.398 4.719 1 97.12 213 ILE A C 1
ATOM 1717 O O . ILE A 1 213 ? -10.898 -12.086 5.699 1 97.12 213 ILE A O 1
ATOM 1721 N N . GLY A 1 214 ? -12.047 -11.781 3.846 1 91.94 214 GLY A N 1
ATOM 1722 C CA . GLY A 1 214 ? -12.773 -13.023 4.02 1 91.94 214 GLY A CA 1
ATOM 1723 C C . GLY A 1 214 ? -12.875 -13.844 2.746 1 91.94 214 GLY A C 1
ATOM 1724 O O . GLY A 1 214 ? -13.469 -14.922 2.74 1 91.94 214 GLY A O 1
ATOM 1725 N N . GLY A 1 215 ? -12.242 -13.383 1.694 1 85.69 215 GLY A N 1
ATOM 1726 C CA . GLY A 1 215 ? -12.344 -14.094 0.427 1 85.69 215 GLY A CA 1
ATOM 1727 C C . GLY A 1 215 ? -11.5 -15.352 0.375 1 85.69 215 GLY A C 1
ATOM 1728 O O . GLY A 1 215 ? -11.008 -15.812 1.404 1 85.69 215 GLY A O 1
ATOM 1729 N N . HIS A 1 216 ? -11.297 -15.828 -0.775 1 81.88 216 HIS A N 1
ATOM 1730 C CA . HIS A 1 216 ? -10.766 -17.188 -0.91 1 81.88 216 HIS A CA 1
ATOM 1731 C C . HIS A 1 216 ? -9.281 -17.156 -1.271 1 81.88 216 HIS A C 1
ATOM 1733 O O . HIS A 1 216 ? -8.68 -18.203 -1.509 1 81.88 216 HIS A O 1
ATOM 1739 N N . CYS A 1 217 ? -8.766 -16.031 -1.255 1 88.75 217 CYS A N 1
ATOM 1740 C CA . CYS A 1 217 ? -7.414 -16.031 -1.801 1 88.75 217 CYS A CA 1
ATOM 1741 C C . CYS A 1 217 ? -6.406 -15.562 -0.76 1 88.75 217 CYS A C 1
ATOM 1743 O O . CYS A 1 217 ? -5.445 -16.266 -0.455 1 88.75 217 CYS A O 1
ATOM 1745 N N . VAL A 1 218 ? -6.684 -14.523 -0.082 1 94.19 218 VAL A N 1
ATOM 1746 C CA . VAL A 1 218 ? -5.645 -13.891 0.723 1 94.19 218 VAL A CA 1
ATOM 1747 C C . VAL A 1 218 ? -5.277 -14.797 1.896 1 94.19 218 VAL A C 1
ATOM 1749 O O . VAL A 1 218 ? -4.141 -15.258 2.002 1 94.19 218 VAL A O 1
ATOM 1752 N N . ILE A 1 219 ? -6.266 -15.141 2.738 1 94.31 219 ILE A N 1
ATOM 1753 C CA . ILE A 1 219 ? -5.996 -15.883 3.967 1 94.31 219 ILE A CA 1
ATOM 1754 C C . ILE A 1 219 ? -5.574 -17.312 3.629 1 94.31 219 ILE A C 1
ATOM 1756 O O . ILE A 1 219 ? -4.566 -17.797 4.141 1 94.31 219 ILE A O 1
ATOM 1760 N N . PRO A 1 220 ? -6.25 -17.969 2.701 1 92.94 220 PRO A N 1
ATOM 1761 C CA . PRO A 1 220 ? -5.805 -19.312 2.336 1 92.94 220 PRO A CA 1
ATOM 1762 C C . PRO A 1 220 ? -4.395 -19.344 1.754 1 92.94 220 PRO A C 1
ATOM 1764 O O . PRO A 1 220 ? -3.605 -20.234 2.066 1 92.94 220 PRO A O 1
ATOM 1767 N N . ASN A 1 221 ? -4.043 -18.422 0.885 1 95.19 221 ASN A N 1
ATOM 1768 C CA . ASN A 1 221 ? -2.699 -18.391 0.313 1 95.19 221 ASN A CA 1
ATOM 1769 C C . ASN A 1 221 ? -1.643 -18.109 1.381 1 95.19 221 ASN A C 1
ATOM 1771 O O . ASN A 1 221 ? -0.535 -18.656 1.313 1 95.19 221 ASN A O 1
ATOM 1775 N N . LEU A 1 222 ? -1.98 -17.281 2.354 1 96.31 222 LEU A N 1
ATOM 1776 C CA . LEU A 1 222 ? -1.069 -17.031 3.465 1 96.31 222 LEU A CA 1
ATOM 1777 C C . LEU A 1 222 ? -0.791 -18.312 4.238 1 96.31 222 LEU A C 1
ATOM 1779 O O . LEU A 1 222 ? 0.303 -18.484 4.781 1 96.31 222 LEU A O 1
ATOM 1783 N N . SER A 1 223 ? -1.754 -19.188 4.27 1 94.31 223 SER A N 1
ATOM 1784 C CA . SER A 1 223 ? -1.616 -20.438 5.02 1 94.31 223 SER A CA 1
ATOM 1785 C C . SER A 1 223 ? -0.653 -21.391 4.328 1 94.31 223 SER A C 1
ATOM 1787 O O . SER A 1 223 ? -0.211 -22.375 4.926 1 94.31 223 SER A O 1
ATOM 1789 N N . LEU A 1 224 ? -0.298 -21.125 3.059 1 95.69 224 LEU A N 1
ATOM 1790 C CA . LEU A 1 224 ? 0.613 -21.969 2.299 1 95.69 224 LEU A CA 1
ATOM 1791 C C . LEU A 1 224 ? 2.064 -21.641 2.635 1 95.69 224 LEU A C 1
ATOM 1793 O O . LEU A 1 224 ? 2.977 -22.359 2.223 1 95.69 224 LEU A O 1
ATOM 1797 N N . ILE A 1 225 ? 2.25 -20.484 3.346 1 95.69 225 ILE A N 1
ATOM 1798 C CA . ILE A 1 225 ? 3.607 -20.062 3.674 1 95.69 225 ILE A CA 1
ATOM 1799 C C . ILE A 1 225 ? 3.734 -19.875 5.184 1 95.69 225 ILE A C 1
ATOM 1801 O O . ILE A 1 225 ? 2.73 -19.812 5.895 1 95.69 225 ILE A O 1
ATOM 1805 N N . GLU A 1 226 ? 5.02 -19.938 5.641 1 93.38 226 GLU A N 1
ATOM 1806 C CA . GLU A 1 226 ? 5.309 -19.734 7.055 1 93.38 226 GLU A CA 1
ATOM 1807 C C . GLU A 1 226 ? 6.379 -18.656 7.246 1 93.38 226 GLU A C 1
ATOM 1809 O O . GLU A 1 226 ? 7.555 -18.969 7.43 1 93.38 226 GLU A O 1
ATOM 1814 N N . TYR A 1 227 ? 5.957 -17.469 7.121 1 94.56 227 TYR A N 1
ATOM 1815 C CA . TYR A 1 227 ? 6.816 -16.328 7.41 1 94.56 227 TYR A CA 1
ATOM 1816 C C . TYR A 1 227 ? 6.246 -15.484 8.547 1 94.56 227 TYR A C 1
ATOM 1818 O O . TYR A 1 227 ? 5.188 -14.867 8.406 1 94.56 227 TYR A O 1
ATOM 1826 N N . GLU A 1 228 ? 6.93 -15.398 9.609 1 89.94 228 GLU A N 1
ATOM 1827 C CA . GLU A 1 228 ? 6.43 -14.805 10.844 1 89.94 228 GLU A CA 1
ATOM 1828 C C . GLU A 1 228 ? 5.988 -13.359 10.625 1 89.94 228 GLU A C 1
ATOM 1830 O O . GLU A 1 228 ? 4.965 -12.93 11.156 1 89.94 228 GLU A O 1
ATOM 1835 N N . ASN A 1 229 ? 6.66 -12.625 9.82 1 91.12 229 ASN A N 1
ATOM 1836 C CA . ASN A 1 229 ? 6.375 -11.211 9.609 1 91.12 229 ASN A CA 1
ATOM 1837 C C . ASN A 1 229 ? 5.039 -11.008 8.898 1 91.12 229 ASN A C 1
ATOM 1839 O O . ASN A 1 229 ? 4.465 -9.922 8.945 1 91.12 229 ASN A O 1
ATOM 1843 N N . LEU A 1 230 ? 4.516 -12.047 8.266 1 96.19 230 LEU A N 1
ATOM 1844 C CA . LEU A 1 230 ? 3.275 -11.906 7.508 1 96.19 230 LEU A CA 1
ATOM 1845 C C . LEU A 1 230 ? 2.074 -12.336 8.344 1 96.19 230 LEU A C 1
ATOM 1847 O O . LEU A 1 230 ? 0.928 -12.102 7.957 1 96.19 230 LEU A O 1
ATOM 1851 N N . ASP A 1 231 ? 2.334 -12.852 9.539 1 94.62 231 ASP A N 1
ATOM 1852 C CA . ASP A 1 231 ? 1.257 -13.242 10.445 1 94.62 231 ASP A CA 1
ATOM 1853 C C . ASP A 1 231 ? 0.442 -12.031 10.891 1 94.62 231 ASP A C 1
ATOM 1855 O O . ASP A 1 231 ? -0.733 -12.156 11.234 1 94.62 231 ASP A O 1
ATOM 1859 N N . VAL A 1 232 ? 1.074 -10.945 10.805 1 95.88 232 VAL A N 1
ATOM 1860 C CA . VAL A 1 232 ? 0.452 -9.703 11.242 1 95.88 232 VAL A CA 1
ATOM 1861 C C . VAL A 1 232 ? -0.79 -9.422 10.398 1 95.88 232 VAL A C 1
ATOM 1863 O O . VAL A 1 232 ? -1.766 -8.852 10.891 1 95.88 232 VAL A O 1
ATOM 1866 N N . ILE A 1 233 ? -0.828 -9.883 9.164 1 97.88 233 ILE A N 1
ATOM 1867 C CA . ILE A 1 233 ? -1.968 -9.648 8.281 1 97.88 233 ILE A CA 1
ATOM 1868 C C . ILE A 1 233 ? -3.215 -10.305 8.867 1 97.88 233 ILE A C 1
ATOM 1870 O O . ILE A 1 233 ? -4.262 -9.664 8.984 1 97.88 233 ILE A O 1
ATOM 1874 N N . LYS A 1 234 ? -3.066 -11.516 9.289 1 96.88 234 LYS A N 1
ATOM 1875 C CA . LYS A 1 234 ? -4.18 -12.242 9.891 1 96.88 234 LYS A CA 1
ATOM 1876 C C . LYS A 1 234 ? -4.582 -11.609 11.227 1 96.88 234 LYS A C 1
ATOM 1878 O O . LYS A 1 234 ? -5.773 -11.484 11.523 1 96.88 234 LYS A O 1
ATOM 1883 N N . LYS A 1 235 ? -3.58 -11.266 12 1 96.56 235 LYS A N 1
ATOM 1884 C CA . LYS A 1 235 ? -3.83 -10.695 13.328 1 96.56 235 LYS A CA 1
ATOM 1885 C C . LYS A 1 235 ? -4.629 -9.398 13.227 1 96.56 235 LYS A C 1
ATOM 1887 O O . LYS A 1 235 ? -5.605 -9.211 13.953 1 96.56 235 LYS A O 1
ATOM 1892 N N . ILE A 1 236 ? -4.238 -8.531 12.328 1 97.62 236 ILE A N 1
ATOM 1893 C CA . ILE A 1 236 ? -4.926 -7.258 12.148 1 97.62 236 ILE A CA 1
ATOM 1894 C C . ILE A 1 236 ? -6.348 -7.504 11.648 1 97.62 236 ILE A C 1
ATOM 1896 O O . ILE A 1 236 ? -7.293 -6.852 12.102 1 97.62 236 ILE A O 1
ATOM 1900 N N . ASN A 1 237 ? -6.496 -8.422 10.703 1 98.06 237 ASN A N 1
ATOM 1901 C CA . ASN A 1 237 ? -7.824 -8.742 10.18 1 98.06 237 ASN A CA 1
ATOM 1902 C C . ASN A 1 237 ? -8.75 -9.242 11.289 1 98.06 237 ASN A C 1
ATOM 1904 O O . ASN A 1 237 ? -9.922 -8.875 11.336 1 98.06 237 ASN A O 1
ATOM 1908 N N . GLU A 1 238 ? -8.219 -10.078 12.156 1 97.25 238 GLU A N 1
ATOM 1909 C CA . GLU A 1 238 ? -8.992 -10.586 13.281 1 97.25 238 GLU A CA 1
ATOM 1910 C C . GLU A 1 238 ? -9.391 -9.461 14.234 1 97.25 238 GLU A C 1
ATOM 1912 O O . GLU A 1 238 ? -10.523 -9.414 14.711 1 97.25 238 GLU A O 1
ATOM 1917 N N . MET A 1 239 ? -8.484 -8.617 14.547 1 97.06 239 MET A N 1
ATOM 1918 C CA . MET A 1 239 ? -8.758 -7.465 15.398 1 97.06 239 MET A CA 1
ATOM 1919 C C . MET A 1 239 ? -9.875 -6.609 14.805 1 97.06 239 MET A C 1
ATOM 1921 O O . MET A 1 239 ? -10.766 -6.152 15.531 1 97.06 239 MET A O 1
ATOM 1925 N N . TYR A 1 240 ? -9.805 -6.406 13.516 1 97.81 240 TYR A N 1
ATOM 1926 C CA . TYR A 1 240 ? -10.797 -5.586 12.828 1 97.81 240 TYR A CA 1
ATOM 1927 C C . TYR A 1 240 ? -12.172 -6.254 12.859 1 97.81 240 TYR A C 1
ATOM 1929 O O . TYR A 1 240 ? -13.188 -5.582 13.031 1 97.81 240 TYR A O 1
ATOM 1937 N N . GLU A 1 241 ? -12.195 -7.547 12.648 1 97 241 GLU A N 1
ATOM 1938 C CA . GLU A 1 241 ? -13.445 -8.289 12.758 1 97 241 GLU A CA 1
ATOM 1939 C C . GLU A 1 241 ? -14.086 -8.102 14.133 1 97 241 GLU A C 1
ATOM 1941 O O . GLU A 1 241 ? -15.297 -7.898 14.234 1 97 241 GLU A O 1
ATOM 1946 N N . ASN A 1 242 ? -13.281 -8.148 15.172 1 96.69 242 ASN A N 1
ATOM 1947 C CA . ASN A 1 242 ? -13.766 -7.945 16.531 1 96.69 242 ASN A CA 1
ATOM 1948 C C . ASN A 1 242 ? -14.266 -6.52 16.734 1 96.69 242 ASN A C 1
ATOM 1950 O O . ASN A 1 242 ? -15.25 -6.297 17.453 1 96.69 242 ASN A O 1
ATOM 1954 N N . PHE A 1 243 ? -13.594 -5.652 16.141 1 95.75 243 PHE A N 1
ATOM 1955 C CA . PHE A 1 243 ? -13.961 -4.246 16.203 1 95.75 243 PHE A CA 1
ATOM 1956 C C . PHE A 1 243 ? -15.328 -4.008 15.57 1 95.75 243 PHE A C 1
ATOM 1958 O O . PHE A 1 243 ? -16.141 -3.246 16.094 1 95.75 243 PHE A O 1
ATOM 1965 N N . LYS A 1 244 ? -15.617 -4.629 14.484 1 93.5 244 LYS A N 1
ATOM 1966 C CA . LYS A 1 244 ? -16.859 -4.445 13.75 1 93.5 244 LYS A CA 1
ATOM 1967 C C . LYS A 1 244 ? -18.031 -5.133 14.461 1 93.5 244 LYS A C 1
ATOM 1969 O O . LYS A 1 244 ? -19.172 -4.703 14.336 1 93.5 244 LYS A O 1
ATOM 1974 N N . ASN A 1 245 ? -17.734 -6.148 15.117 1 89.31 245 ASN A N 1
ATOM 1975 C CA . ASN A 1 245 ? -18.781 -6.906 15.797 1 89.31 245 ASN A CA 1
ATOM 1976 C C . ASN A 1 245 ? -19.156 -6.27 17.125 1 89.31 245 ASN A C 1
ATOM 1978 O O . ASN A 1 245 ? -20.156 -6.648 17.734 1 89.31 245 ASN A O 1
ATOM 1982 N N . ASN A 1 246 ? -18.406 -5.383 17.688 1 77.94 246 ASN A N 1
ATOM 1983 C CA . ASN A 1 246 ? -18.734 -4.691 18.922 1 77.94 246 ASN A CA 1
ATOM 1984 C C . ASN A 1 246 ? -19.297 -3.295 18.656 1 77.94 246 ASN A C 1
ATOM 1986 O O . ASN A 1 246 ? -19.969 -2.715 19.516 1 77.94 246 ASN A O 1
ATOM 1990 N N . MET B 1 1 ? 0.105 44.781 3.938 1 66.06 1 MET B N 1
ATOM 1991 C CA . MET B 1 1 ? -0.452 43.562 4.551 1 66.06 1 MET B CA 1
ATOM 1992 C C . MET B 1 1 ? 0.527 42.406 4.449 1 66.06 1 MET B C 1
ATOM 1994 O O . MET B 1 1 ? 1.158 42.219 3.408 1 66.06 1 MET B O 1
ATOM 1998 N N . SER B 1 2 ? 0.932 41.844 5.789 1 86.69 2 SER B N 1
ATOM 1999 C CA . SER B 1 2 ? 2.09 40.969 5.754 1 86.69 2 SER B CA 1
ATOM 2000 C C . SER B 1 2 ? 1.77 39.625 6.379 1 86.69 2 SER B C 1
ATOM 2002 O O . SER B 1 2 ? 1.067 39.531 7.391 1 86.69 2 SER B O 1
ATOM 2004 N N . ASP B 1 3 ? 2.17 38.625 5.691 1 96 3 ASP B N 1
ATOM 2005 C CA . ASP B 1 3 ? 2.195 37.281 6.27 1 96 3 ASP B CA 1
ATOM 2006 C C . ASP B 1 3 ? 3.463 37.062 7.09 1 96 3 ASP B C 1
ATOM 2008 O O . ASP B 1 3 ? 4.543 37.5 6.707 1 96 3 ASP B O 1
ATOM 2012 N N . ILE B 1 4 ? 3.248 36.438 8.25 1 96.56 4 ILE B N 1
ATOM 2013 C CA . ILE B 1 4 ? 4.375 36.125 9.117 1 96.56 4 ILE B CA 1
ATOM 2014 C C . ILE B 1 4 ? 4.613 34.625 9.133 1 96.56 4 ILE B C 1
ATOM 2016 O O . ILE B 1 4 ? 3.699 33.844 9.422 1 96.56 4 ILE B O 1
ATOM 2020 N N . VAL B 1 5 ? 5.812 34.25 8.82 1 97.69 5 VAL B N 1
ATOM 2021 C CA . VAL B 1 5 ? 6.203 32.844 8.898 1 97.69 5 VAL B CA 1
ATOM 2022 C C . VAL B 1 5 ? 7.098 32.625 10.117 1 97.69 5 VAL B C 1
ATOM 2024 O O . VAL B 1 5 ? 8.203 33.156 10.195 1 97.69 5 VAL B O 1
ATOM 2027 N N . LEU B 1 6 ? 6.539 31.891 11.07 1 97.56 6 LEU B N 1
ATOM 2028 C CA . LEU B 1 6 ? 7.293 31.594 12.281 1 97.56 6 LEU B CA 1
ATOM 2029 C C . LEU B 1 6 ? 7.969 30.219 12.172 1 97.56 6 LEU B C 1
ATOM 2031 O O . LEU B 1 6 ? 7.301 29.188 12.227 1 97.56 6 LEU B O 1
ATOM 2035 N N . GLY B 1 7 ? 9.258 30.156 12.109 1 97.56 7 GLY B N 1
ATOM 2036 C CA . GLY B 1 7 ? 10.047 28.984 11.781 1 97.56 7 GLY B CA 1
ATOM 2037 C C . GLY B 1 7 ? 10.516 28.953 10.344 1 97.56 7 GLY B C 1
ATOM 2038 O O . GLY B 1 7 ? 9.719 28.75 9.43 1 97.56 7 GLY B O 1
ATOM 2039 N N . MET B 1 8 ? 11.797 29.141 10.164 1 97.19 8 MET B N 1
ATOM 2040 C CA . MET B 1 8 ? 12.336 29.266 8.812 1 97.19 8 MET B CA 1
ATOM 2041 C C . MET B 1 8 ? 13.234 28.078 8.477 1 97.19 8 MET B C 1
ATOM 2043 O O . MET B 1 8 ? 14.336 28.25 7.965 1 97.19 8 MET B O 1
ATOM 2047 N N . GLY B 1 9 ? 12.703 26.922 8.836 1 93.94 9 GLY B N 1
ATOM 2048 C CA . GLY B 1 9 ? 13.281 25.688 8.32 1 93.94 9 GLY B CA 1
ATOM 2049 C C . GLY B 1 9 ? 12.852 25.391 6.898 1 93.94 9 GLY B C 1
ATOM 2050 O O . GLY B 1 9 ? 12.516 26.297 6.137 1 93.94 9 GLY B O 1
ATOM 2051 N N . GLU B 1 10 ? 12.852 24.188 6.551 1 90.38 10 GLU B N 1
ATOM 2052 C CA . GLU B 1 10 ? 12.531 23.797 5.184 1 90.38 10 GLU B CA 1
ATOM 2053 C C . GLU B 1 10 ? 11.109 24.219 4.812 1 90.38 10 GLU B C 1
ATOM 2055 O O . GLU B 1 10 ? 10.883 24.812 3.76 1 90.38 10 GLU B O 1
ATOM 2060 N N . VAL B 1 11 ? 10.172 23.891 5.691 1 92.81 11 VAL B N 1
ATOM 2061 C CA . VAL B 1 11 ? 8.773 24.188 5.418 1 92.81 11 VAL B CA 1
ATOM 2062 C C . VAL B 1 11 ? 8.562 25.703 5.387 1 92.81 11 VAL B C 1
ATOM 2064 O O . VAL B 1 11 ? 7.953 26.234 4.457 1 92.81 11 VAL B O 1
ATOM 2067 N N . GLY B 1 12 ? 9.086 26.375 6.344 1 95.81 12 GLY B N 1
ATOM 2068 C CA . GLY B 1 12 ? 8.906 27.812 6.438 1 95.81 12 GLY B CA 1
ATOM 2069 C C . GLY B 1 12 ? 9.523 28.562 5.273 1 95.81 12 GLY B C 1
ATOM 2070 O O . GLY B 1 12 ? 8.914 29.484 4.723 1 95.81 12 GLY B O 1
ATOM 2071 N N . GLU B 1 13 ? 10.688 28.141 4.902 1 94.75 13 GLU B N 1
ATOM 2072 C CA . GLU B 1 13 ? 11.367 28.766 3.771 1 94.75 13 GLU B CA 1
ATOM 2073 C C . GLU B 1 13 ? 10.578 28.562 2.479 1 94.75 13 GLU B C 1
ATOM 2075 O O . GLU B 1 13 ? 10.477 29.484 1.659 1 94.75 13 GLU B O 1
ATOM 2080 N N . THR B 1 14 ? 10.086 27.422 2.332 1 93.19 14 THR B N 1
ATOM 2081 C CA . THR B 1 14 ? 9.312 27.125 1.135 1 93.19 14 THR B CA 1
ATOM 2082 C C . THR B 1 14 ? 8.031 27.953 1.099 1 93.19 14 THR B C 1
ATOM 2084 O O . THR B 1 14 ? 7.672 28.516 0.059 1 93.19 14 THR B O 1
ATOM 2087 N N . LEU B 1 15 ? 7.367 28 2.215 1 94.81 15 LEU B N 1
ATOM 2088 C CA . LEU B 1 15 ? 6.137 28.781 2.295 1 94.81 15 LEU B CA 1
ATOM 2089 C C . LEU B 1 15 ? 6.41 30.266 2.049 1 94.81 15 LEU B C 1
ATOM 2091 O O . LEU B 1 15 ? 5.66 30.938 1.336 1 94.81 15 LEU B O 1
ATOM 2095 N N . PHE B 1 16 ? 7.469 30.75 2.639 1 95.06 16 PHE B N 1
ATOM 2096 C CA . PHE B 1 16 ? 7.895 32.125 2.426 1 95.06 16 PHE B CA 1
ATOM 2097 C C . PHE B 1 16 ? 8.086 32.406 0.941 1 95.06 16 PHE B C 1
ATOM 2099 O O . PHE B 1 16 ? 7.582 33.406 0.422 1 95.06 16 PHE B O 1
ATOM 2106 N N . GLY B 1 17 ? 8.805 31.531 0.272 1 93.25 17 GLY B N 1
ATOM 2107 C CA . GLY B 1 17 ? 9.031 31.656 -1.158 1 93.25 17 GLY B CA 1
ATOM 2108 C C . GLY B 1 17 ? 7.754 31.672 -1.971 1 93.25 17 GLY B C 1
ATOM 2109 O O . GLY B 1 17 ? 7.609 32.469 -2.908 1 93.25 17 GLY B O 1
ATOM 2110 N N . LEU B 1 18 ? 6.848 30.812 -1.618 1 93.69 18 LEU B N 1
ATOM 2111 C CA . LEU B 1 18 ? 5.566 30.734 -2.309 1 93.69 18 LEU B CA 1
ATOM 2112 C C . LEU B 1 18 ? 4.801 32.062 -2.17 1 93.69 18 LEU B C 1
ATOM 2114 O O . LEU B 1 18 ? 4.254 32.562 -3.15 1 93.69 18 LEU B O 1
ATOM 2118 N N . LEU B 1 19 ? 4.723 32.594 -0.978 1 94.81 19 LEU B N 1
ATOM 2119 C CA . LEU B 1 19 ? 3.996 33.844 -0.711 1 94.81 19 LEU B CA 1
ATOM 2120 C C . LEU B 1 19 ? 4.629 35 -1.452 1 94.81 19 LEU B C 1
ATOM 2122 O O . LEU B 1 19 ? 3.922 35.812 -2.043 1 94.81 19 LEU B O 1
ATOM 2126 N N . GLU B 1 20 ? 5.887 35 -1.503 1 93.88 20 GLU B N 1
ATOM 2127 C CA . GLU B 1 20 ? 6.586 36.031 -2.252 1 93.88 20 GLU B CA 1
ATOM 2128 C C . GLU B 1 20 ? 6.297 35.906 -3.746 1 93.88 20 GLU B C 1
ATOM 2130 O O . GLU B 1 20 ? 6.035 36.938 -4.406 1 93.88 20 GLU B O 1
ATOM 2135 N N . GLU B 1 21 ? 6.434 34.781 -4.195 1 93.56 21 GLU B N 1
ATOM 2136 C CA . GLU B 1 21 ? 6.176 34.531 -5.613 1 93.56 21 GLU B CA 1
ATOM 2137 C C . GLU B 1 21 ? 4.781 35 -6.008 1 93.56 21 GLU B C 1
ATOM 2139 O O . GLU B 1 21 ? 4.57 35.469 -7.129 1 93.56 21 GLU B O 1
ATOM 2144 N N . ARG B 1 22 ? 3.928 34.938 -5.098 1 93.56 22 ARG B N 1
ATOM 2145 C CA . ARG B 1 22 ? 2.541 35.312 -5.363 1 93.56 22 ARG B CA 1
ATOM 2146 C C . ARG B 1 22 ? 2.273 36.75 -4.953 1 93.56 22 ARG B C 1
ATOM 2148 O O . ARG B 1 22 ? 1.119 37.156 -4.852 1 93.56 22 ARG B O 1
ATOM 2155 N N . ASN B 1 23 ? 3.254 37.469 -4.559 1 94.94 23 ASN B N 1
ATOM 2156 C CA . ASN B 1 23 ? 3.273 38.906 -4.352 1 94.94 23 ASN B CA 1
ATOM 2157 C C . ASN B 1 23 ? 2.609 39.312 -3.033 1 94.94 23 ASN B C 1
ATOM 2159 O O . ASN B 1 23 ? 1.896 40.312 -2.961 1 94.94 23 ASN B O 1
ATOM 2163 N N . PHE B 1 24 ? 2.797 38.438 -2.086 1 95.12 24 PHE B N 1
ATOM 2164 C CA . PHE B 1 24 ? 2.395 38.812 -0.733 1 95.12 24 PHE B CA 1
ATOM 2165 C C . PHE B 1 24 ? 3.6 39.25 0.09 1 95.12 24 PHE B C 1
ATOM 2167 O O . PHE B 1 24 ? 4.672 38.656 0 1 95.12 24 PHE B O 1
ATOM 2174 N N . ASP B 1 25 ? 3.42 40.344 0.775 1 93.56 25 ASP B N 1
ATOM 2175 C CA . ASP B 1 25 ? 4.477 40.75 1.699 1 93.56 25 ASP B CA 1
ATOM 2176 C C . ASP B 1 25 ? 4.625 39.719 2.836 1 93.56 25 ASP B C 1
ATOM 2178 O O . ASP B 1 25 ? 3.629 39.25 3.396 1 93.56 25 ASP B O 1
ATOM 2182 N N . CYS B 1 26 ? 5.859 39.406 3.109 1 93.75 26 CYS B N 1
ATOM 2183 C CA . CYS B 1 26 ? 6.078 38.344 4.086 1 93.75 26 CYS B CA 1
ATOM 2184 C C . CYS B 1 26 ? 7.273 38.656 4.98 1 93.75 26 CYS B C 1
ATOM 2186 O O . CYS B 1 26 ? 8.25 39.25 4.527 1 93.75 26 CYS B O 1
ATOM 2188 N N . VAL B 1 27 ? 7.156 38.312 6.238 1 94.44 27 VAL B N 1
ATOM 2189 C CA . VAL B 1 27 ? 8.242 38.344 7.207 1 94.44 27 VAL B CA 1
ATOM 2190 C C . VAL B 1 27 ? 8.539 36.938 7.723 1 94.44 27 VAL B C 1
ATOM 2192 O O . VAL B 1 27 ? 7.621 36.156 8.008 1 94.44 27 VAL B O 1
ATOM 2195 N N . GLY B 1 28 ? 9.844 36.594 7.738 1 96.5 28 GLY B N 1
ATOM 2196 C CA . GLY B 1 28 ? 10.281 35.312 8.281 1 96.5 28 GLY B CA 1
ATOM 2197 C C . GLY B 1 28 ? 10.984 35.438 9.617 1 96.5 28 GLY B C 1
ATOM 2198 O O . GLY B 1 28 ? 11.945 36.219 9.75 1 96.5 28 GLY B O 1
ATOM 2199 N N . ILE B 1 29 ? 10.523 34.719 10.578 1 96 29 ILE B N 1
ATOM 2200 C CA . ILE B 1 29 ? 11.086 34.781 11.922 1 96 29 ILE B CA 1
ATOM 2201 C C . ILE B 1 29 ? 11.617 33.406 12.344 1 96 29 ILE B C 1
ATOM 2203 O O . ILE B 1 29 ? 10.945 32.406 12.148 1 96 29 ILE B O 1
ATOM 2207 N N . ASP B 1 30 ? 12.82 33.375 12.891 1 96.06 30 ASP B N 1
ATOM 2208 C CA . ASP B 1 30 ? 13.453 32.156 13.422 1 96.06 30 ASP B CA 1
ATOM 2209 C C . ASP B 1 30 ? 14.305 32.5 14.648 1 96.06 30 ASP B C 1
ATOM 2211 O O . ASP B 1 30 ? 14.656 33.656 14.883 1 96.06 30 ASP B O 1
ATOM 2215 N N . ILE B 1 31 ? 14.484 31.469 15.406 1 93.25 31 ILE B N 1
ATOM 2216 C CA . ILE B 1 31 ? 15.32 31.656 16.594 1 93.25 31 ILE B CA 1
ATOM 2217 C C . ILE B 1 31 ? 16.766 31.953 16.156 1 93.25 31 ILE B C 1
ATOM 2219 O O . ILE B 1 31 ? 17.5 32.625 16.875 1 93.25 31 ILE B O 1
ATOM 2223 N N . GLU B 1 32 ? 17.109 31.406 15.008 1 94.25 32 GLU B N 1
ATOM 2224 C CA . GLU B 1 32 ? 18.391 31.75 14.398 1 94.25 32 GLU B CA 1
ATOM 2225 C C . GLU B 1 32 ? 18.281 33 13.555 1 94.25 32 GLU B C 1
ATOM 2227 O O . GLU B 1 32 ? 17.75 32.969 12.445 1 94.25 32 GLU B O 1
ATOM 2232 N N . SER B 1 33 ? 18.953 34.031 13.938 1 92.5 33 SER B N 1
ATOM 2233 C CA . SER B 1 33 ? 18.828 35.344 13.312 1 92.5 33 SER B CA 1
ATOM 2234 C C . SER B 1 33 ? 19.234 35.281 11.836 1 92.5 33 SER B C 1
ATOM 2236 O O . SER B 1 33 ? 18.672 36 11.016 1 92.5 33 SER B O 1
ATOM 2238 N N . SER B 1 34 ? 20.141 34.375 11.531 1 94.25 34 SER B N 1
ATOM 2239 C CA . SER B 1 34 ? 20.625 34.281 10.164 1 94.25 34 SER B CA 1
ATOM 2240 C C . SER B 1 34 ? 19.531 33.75 9.227 1 94.25 34 SER B C 1
ATOM 2242 O O . SER B 1 34 ? 19.625 33.938 8.008 1 94.25 34 SER B O 1
ATOM 2244 N N . LYS B 1 35 ? 18.469 33.188 9.828 1 95.44 35 LYS B N 1
ATOM 2245 C CA . LYS B 1 35 ? 17.406 32.625 9.016 1 95.44 35 LYS B CA 1
ATOM 2246 C C . LYS B 1 35 ? 16.25 33.594 8.859 1 95.44 35 LYS B C 1
ATOM 2248 O O . LYS B 1 35 ? 15.367 33.406 8.023 1 95.44 35 LYS B O 1
ATOM 2253 N N . CYS B 1 36 ? 16.266 34.656 9.594 1 95.44 36 CYS B N 1
ATOM 2254 C CA . CYS B 1 36 ? 15.188 35.656 9.531 1 95.44 36 CYS B CA 1
ATOM 2255 C C . CYS B 1 36 ? 15.203 36.406 8.203 1 95.44 36 CYS B C 1
ATOM 2257 O O . CYS B 1 36 ? 16.266 36.625 7.621 1 95.44 36 CYS B O 1
ATOM 2259 N N . LYS B 1 37 ? 14.023 36.656 7.715 1 94.44 37 LYS B N 1
ATOM 2260 C CA . LYS B 1 37 ? 13.883 37.438 6.484 1 94.44 37 LYS B CA 1
ATOM 2261 C C . LYS B 1 37 ? 12.914 38.594 6.676 1 94.44 37 LYS B C 1
ATOM 2263 O O . LYS B 1 37 ? 11.805 38.406 7.172 1 94.44 37 LYS B O 1
ATOM 2268 N N . ASN B 1 38 ? 13.305 39.781 6.254 1 91.12 38 ASN B N 1
ATOM 2269 C CA . ASN B 1 38 ? 12.508 41 6.348 1 91.12 38 ASN B CA 1
ATOM 2270 C C . ASN B 1 38 ? 12.102 41.312 7.789 1 91.12 38 ASN B C 1
ATOM 2272 O O . ASN B 1 38 ? 10.992 41.781 8.039 1 91.12 38 ASN B O 1
ATOM 2276 N N . TYR B 1 39 ? 12.961 40.781 8.695 1 83.31 39 TYR B N 1
ATOM 2277 C CA . TYR B 1 39 ? 12.625 40.938 10.102 1 83.31 39 TYR B CA 1
ATOM 2278 C C . TYR B 1 39 ? 13.875 41.125 10.945 1 83.31 39 TYR B C 1
ATOM 2280 O O . TYR B 1 39 ? 14.891 40.438 10.719 1 83.31 39 TYR B O 1
ATOM 2288 N N . SER B 1 40 ? 13.773 42.125 11.758 1 79.12 40 SER B N 1
ATOM 2289 C CA . SER B 1 40 ? 14.734 42.281 12.852 1 79.12 40 SER B CA 1
ATOM 2290 C C . SER B 1 40 ? 14.016 42.438 14.188 1 79.12 40 SER B C 1
ATOM 2292 O O . SER B 1 40 ? 12.859 42.844 14.227 1 79.12 40 SER B O 1
ATOM 2294 N N . GLU B 1 41 ? 14.641 41.938 15.203 1 74.31 41 GLU B N 1
ATOM 2295 C CA . GLU B 1 41 ? 14.039 41.938 16.531 1 74.31 41 GLU B CA 1
ATOM 2296 C C . GLU B 1 41 ? 13.477 43.281 16.891 1 74.31 41 GLU B C 1
ATOM 2298 O O . GLU B 1 41 ? 12.461 43.406 17.578 1 74.31 41 GLU B O 1
ATOM 2303 N N . ASN B 1 42 ? 13.953 44.281 16.406 1 70.62 42 ASN B N 1
ATOM 2304 C CA . ASN B 1 42 ? 13.547 45.656 16.734 1 70.62 42 ASN B CA 1
ATOM 2305 C C . ASN B 1 42 ? 12.492 46.188 15.75 1 70.62 42 ASN B C 1
ATOM 2307 O O . ASN B 1 42 ? 11.961 47.281 15.938 1 70.62 42 ASN B O 1
ATOM 2311 N N . ASP B 1 43 ? 12.141 45.312 14.883 1 75.56 43 ASP B N 1
ATOM 2312 C CA . ASP B 1 43 ? 11.211 45.781 13.852 1 75.56 43 ASP B CA 1
ATOM 2313 C C . ASP B 1 43 ? 9.758 45.531 14.273 1 75.56 43 ASP B C 1
ATOM 2315 O O . ASP B 1 43 ? 9.461 44.531 14.922 1 75.56 43 ASP B O 1
ATOM 2319 N N . THR B 1 44 ? 8.992 46.594 14.039 1 77.56 44 THR B N 1
ATOM 2320 C CA . THR B 1 44 ? 7.551 46.406 14.164 1 77.56 44 THR B CA 1
ATOM 2321 C C . THR B 1 44 ? 6.965 45.812 12.891 1 77.56 44 THR B C 1
ATOM 2323 O O . THR B 1 44 ? 7.258 46.281 11.789 1 77.56 44 THR B O 1
ATOM 2326 N N . ILE B 1 45 ? 6.297 44.688 13.086 1 83.31 45 ILE B N 1
ATOM 2327 C CA . ILE B 1 45 ? 5.648 44.094 11.93 1 83.31 45 ILE B CA 1
ATOM 2328 C C . ILE B 1 45 ? 4.441 44.906 11.508 1 83.31 45 ILE B C 1
ATOM 2330 O O . ILE B 1 45 ? 3.525 45.125 12.305 1 83.31 45 ILE B O 1
ATOM 2334 N N . LYS B 1 46 ? 4.523 45.344 10.297 1 81.19 46 LYS B N 1
ATOM 2335 C CA . LYS B 1 46 ? 3.482 46.25 9.797 1 81.19 46 LYS B CA 1
ATOM 2336 C C . LYS B 1 46 ? 2.293 45.469 9.258 1 81.19 46 LYS B C 1
ATOM 2338 O O . LYS B 1 46 ? 2.461 44.562 8.445 1 81.19 46 LYS B O 1
ATOM 2343 N N . ASN B 1 47 ? 1.063 45.75 9.75 1 85.5 47 ASN B N 1
ATOM 2344 C CA . ASN B 1 47 ? -0.219 45.219 9.281 1 85.5 47 ASN B CA 1
ATOM 2345 C C . ASN B 1 47 ? -0.194 43.719 9.141 1 85.5 47 ASN B C 1
ATOM 2347 O O . ASN B 1 47 ? -0.521 43.188 8.078 1 85.5 47 ASN B O 1
ATOM 2351 N N . PRO B 1 48 ? 0.193 43.031 10.18 1 89.69 48 PRO B N 1
ATOM 2352 C CA . PRO B 1 48 ? 0.164 41.562 10.109 1 89.69 4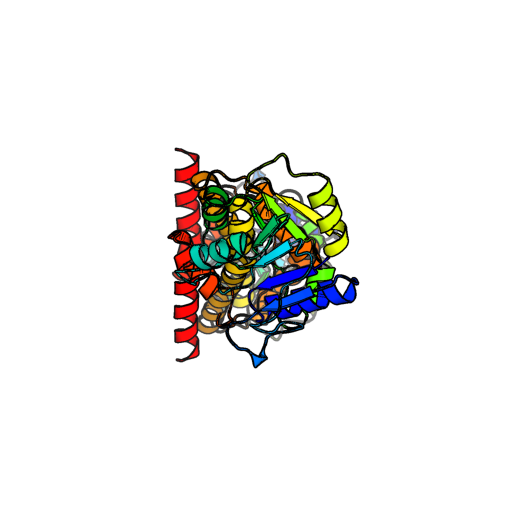8 PRO B CA 1
ATOM 2353 C C . PRO B 1 48 ? -1.229 41.031 9.812 1 89.69 48 PRO B C 1
ATOM 2355 O O . PRO B 1 48 ? -2.219 41.5 10.367 1 89.69 48 PRO B O 1
ATOM 2358 N N . GLU B 1 49 ? -1.348 40.094 8.914 1 93.75 49 GLU B N 1
ATOM 2359 C CA . GLU B 1 49 ? -2.643 39.5 8.547 1 93.75 49 GLU B CA 1
ATOM 2360 C C . GLU B 1 49 ? -2.742 38.062 8.969 1 93.75 49 GLU B C 1
ATOM 2362 O O . GLU B 1 49 ? -3.699 37.656 9.633 1 93.75 49 GLU B O 1
ATOM 2367 N N . TYR B 1 50 ? -1.747 37.281 8.562 1 97.31 50 TYR B N 1
ATOM 2368 C CA . TYR B 1 50 ? -1.761 35.844 8.867 1 97.31 50 TYR B CA 1
ATOM 2369 C C . TYR B 1 50 ? -0.449 35.438 9.508 1 97.31 50 TYR B C 1
ATOM 2371 O O . TYR B 1 50 ? 0.625 35.875 9.109 1 97.31 50 TYR B O 1
ATOM 2379 N N . LEU B 1 51 ? -0.531 34.594 10.531 1 98 51 LEU B N 1
ATOM 2380 C CA . LEU B 1 51 ? 0.622 33.969 11.172 1 98 51 LEU B CA 1
ATOM 2381 C C . LEU B 1 51 ? 0.712 32.5 10.797 1 98 51 LEU B C 1
ATOM 2383 O O . LEU B 1 51 ? -0.152 31.719 11.172 1 98 51 LEU B O 1
ATOM 2387 N N . HIS B 1 52 ? 1.732 32.156 10.039 1 98.25 52 HIS B N 1
ATOM 2388 C CA . HIS B 1 52 ? 1.99 30.797 9.625 1 98.25 52 HIS B CA 1
ATOM 2389 C C . HIS B 1 52 ? 2.992 30.109 10.555 1 98.25 52 HIS B C 1
ATOM 2391 O O . HIS B 1 52 ? 4.141 30.547 10.656 1 98.25 52 HIS B O 1
ATOM 2397 N N . ILE B 1 53 ? 2.545 29.078 11.188 1 98.69 53 ILE B N 1
ATOM 2398 C CA . ILE B 1 53 ? 3.387 28.391 12.156 1 98.69 53 ILE B CA 1
ATOM 2399 C C . ILE B 1 53 ? 4.109 27.219 11.477 1 98.69 53 ILE B C 1
ATOM 2401 O O . ILE B 1 53 ? 3.473 26.266 11.039 1 98.69 53 ILE B O 1
ATOM 2405 N N . CYS B 1 54 ? 5.426 27.266 11.422 1 97.75 54 CYS B N 1
ATOM 2406 C CA . CYS B 1 54 ? 6.262 26.234 10.797 1 97.75 54 CYS B CA 1
ATOM 2407 C C . CYS B 1 54 ? 7.352 25.766 11.758 1 97.75 54 CYS B C 1
ATOM 2409 O O . CYS B 1 54 ? 8.477 25.5 11.336 1 97.75 54 CYS B O 1
ATOM 2411 N N . LEU B 1 55 ? 7.031 25.734 13.031 1 97.44 55 LEU B N 1
ATOM 2412 C CA . LEU B 1 55 ? 7.945 25.266 14.062 1 97.44 55 LEU B CA 1
ATOM 2413 C C . LEU B 1 55 ? 7.988 23.734 14.094 1 97.44 55 LEU B C 1
ATOM 2415 O O . LEU B 1 55 ? 7.07 23.078 13.602 1 97.44 55 LEU B O 1
ATOM 2419 N N . PRO B 1 56 ? 9.055 23.156 14.688 1 94.88 56 PRO B N 1
ATOM 2420 C CA . PRO B 1 56 ? 9.023 21.719 14.891 1 94.88 56 PRO B CA 1
ATOM 2421 C C . PRO B 1 56 ? 7.832 21.266 15.734 1 94.88 56 PRO B C 1
ATOM 2423 O O . PRO B 1 56 ? 7.641 21.75 16.844 1 94.88 56 PRO B O 1
ATOM 2426 N N . GLY B 1 57 ? 7.074 20.391 15.18 1 94.62 57 GLY B N 1
ATOM 2427 C CA . GLY B 1 57 ? 5.824 19.984 15.805 1 94.62 57 GLY B CA 1
ATOM 2428 C C . GLY B 1 57 ? 6.023 19.266 17.125 1 94.62 57 GLY B C 1
ATOM 2429 O O . GLY B 1 57 ? 5.102 19.203 17.938 1 94.62 57 GLY B O 1
ATOM 2430 N N . GLU B 1 58 ? 7.18 18.797 17.375 1 92.5 58 GLU B N 1
ATOM 2431 C CA . GLU B 1 58 ? 7.461 18.016 18.578 1 92.5 58 GLU B CA 1
ATO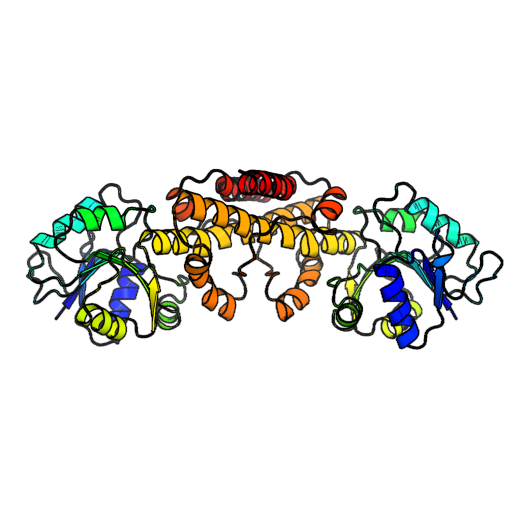M 2432 C C . GLU B 1 58 ? 7.855 18.922 19.734 1 92.5 58 GLU B C 1
ATOM 2434 O O . GLU B 1 58 ? 8 18.453 20.875 1 92.5 58 GLU B O 1
ATOM 2439 N N . LEU B 1 59 ? 7.934 20.188 19.484 1 93.38 59 LEU B N 1
ATOM 2440 C CA . LEU B 1 59 ? 8.305 21.125 20.547 1 93.38 59 LEU B CA 1
ATOM 2441 C C . LEU B 1 59 ? 7.277 21.094 21.672 1 93.38 59 LEU B C 1
ATOM 2443 O O . LEU B 1 59 ? 6.078 21.266 21.438 1 93.38 59 LEU B O 1
ATOM 2447 N N . THR B 1 60 ? 7.766 20.906 22.875 1 93.25 60 THR B N 1
ATOM 2448 C CA . THR B 1 60 ? 6.895 20.859 24.047 1 93.25 60 THR B CA 1
ATOM 2449 C C . THR B 1 60 ? 6.164 22.188 24.219 1 93.25 60 THR B C 1
ATOM 2451 O O . THR B 1 60 ? 5.008 22.219 24.656 1 93.25 60 THR B O 1
ATOM 2454 N N . GLU B 1 61 ? 6.855 23.297 23.859 1 96.81 61 GLU B N 1
ATOM 2455 C CA . GLU B 1 61 ? 6.293 24.641 24.047 1 96.81 61 GLU B CA 1
ATOM 2456 C C . GLU B 1 61 ? 5.582 25.109 22.781 1 96.81 61 GLU B C 1
ATOM 2458 O O . GLU B 1 61 ? 5.332 26.312 22.625 1 96.81 61 GLU B O 1
ATOM 2463 N N . PHE B 1 62 ? 5.246 24.219 21.891 1 97.94 62 PHE B N 1
ATOM 2464 C CA . PHE B 1 62 ? 4.672 24.578 20.594 1 97.94 62 PHE B CA 1
ATOM 2465 C C . PHE B 1 62 ? 3.449 25.469 20.766 1 97.94 62 PHE B C 1
ATOM 2467 O O . PHE B 1 62 ? 3.363 26.531 20.156 1 97.94 62 PHE B O 1
ATOM 2474 N N . VAL B 1 63 ? 2.545 25.062 21.641 1 98.31 63 VAL B N 1
ATOM 2475 C CA . VAL B 1 63 ? 1.292 25.766 21.859 1 98.31 63 VAL B CA 1
ATOM 2476 C C . VAL B 1 63 ? 1.575 27.141 22.484 1 98.31 63 VAL B C 1
ATOM 2478 O O . VAL B 1 63 ? 1.094 28.156 22 1 98.31 63 VAL B O 1
ATOM 2481 N N . ASP B 1 64 ? 2.449 27.125 23.453 1 97.81 64 ASP B N 1
ATOM 2482 C CA . ASP B 1 64 ? 2.75 28.359 24.188 1 97.81 64 ASP B CA 1
ATOM 2483 C C . ASP B 1 64 ? 3.449 29.375 23.297 1 97.81 64 ASP B C 1
ATOM 2485 O O . ASP B 1 64 ? 3.148 30.562 23.344 1 97.81 64 ASP B O 1
ATOM 2489 N N . ILE B 1 65 ? 4.332 28.891 22.516 1 97.81 65 ILE B N 1
ATOM 2490 C CA . ILE B 1 65 ? 5.051 29.766 21.609 1 97.81 65 ILE B CA 1
ATOM 2491 C C . ILE B 1 65 ? 4.078 30.391 20.609 1 97.81 65 ILE B C 1
ATOM 2493 O O . ILE B 1 65 ? 4.113 31.594 20.359 1 97.81 65 ILE B O 1
ATOM 2497 N N . THR B 1 66 ? 3.217 29.609 20.078 1 98.12 66 THR B N 1
ATOM 2498 C CA . THR B 1 66 ? 2.234 30.094 19.109 1 98.12 66 THR B CA 1
ATOM 2499 C C . THR B 1 66 ? 1.347 31.172 19.734 1 98.12 66 THR B C 1
ATOM 2501 O O . THR B 1 66 ? 1.196 32.25 19.172 1 98.12 66 THR B O 1
ATOM 2504 N N . LEU B 1 67 ? 0.884 30.938 20.938 1 97.94 67 LEU B N 1
ATOM 2505 C CA . LEU B 1 67 ? -0.051 31.828 21.609 1 97.94 67 LEU B CA 1
ATOM 2506 C C . LEU B 1 67 ? 0.635 33.125 22 1 97.94 67 LEU B C 1
ATOM 2508 O O . LEU B 1 67 ? 0.007 34.188 22 1 97.94 67 LEU B O 1
ATOM 2512 N N . SER B 1 68 ? 1.893 33.062 22.25 1 96.38 68 SER B N 1
ATOM 2513 C CA . SER B 1 68 ? 2.627 34.219 22.75 1 96.38 68 SER B CA 1
ATOM 2514 C C . SER B 1 68 ? 2.758 35.281 21.656 1 96.38 68 SER B C 1
ATOM 2516 O O . SER B 1 68 ? 3.072 36.438 21.953 1 96.38 68 SER B O 1
ATOM 2518 N N . TRP B 1 69 ? 2.494 34.906 20.453 1 94.69 69 TRP B N 1
ATOM 2519 C CA . TRP B 1 69 ? 2.65 35.844 19.344 1 94.69 69 TRP B CA 1
ATOM 2520 C C . TRP B 1 69 ? 1.364 36.625 19.125 1 94.69 69 TRP B C 1
ATOM 2522 O O . TRP B 1 69 ? 1.379 37.688 18.469 1 94.69 69 TRP B O 1
ATOM 2532 N N . ILE B 1 70 ? 0.262 36.156 19.641 1 94.06 70 ILE B N 1
ATOM 2533 C CA . ILE B 1 70 ? -1.044 36.75 19.344 1 94.06 70 ILE B CA 1
ATOM 2534 C C . ILE B 1 70 ? -1.093 38.188 19.859 1 94.06 70 ILE B C 1
ATOM 2536 O O . ILE B 1 70 ? -1.435 39.094 19.109 1 94.06 70 ILE B O 1
ATOM 2540 N N . PRO B 1 71 ? -0.584 38.469 21.109 1 91.88 71 PRO B N 1
ATOM 2541 C CA . PRO B 1 71 ? -0.652 39.875 21.594 1 91.88 71 PRO B CA 1
ATOM 2542 C C . PRO B 1 71 ? 0.305 40.781 20.859 1 91.88 71 PRO B C 1
ATOM 2544 O O . PRO B 1 71 ? 0.12 42 20.875 1 91.88 71 PRO B O 1
ATOM 2547 N N . LYS B 1 72 ? 1.262 40.219 20.141 1 88.5 72 LYS B N 1
ATOM 2548 C CA . LYS B 1 72 ? 2.277 41 19.453 1 88.5 72 LYS B CA 1
ATOM 2549 C C . LYS B 1 72 ? 1.798 41.438 18.078 1 88.5 72 LYS B C 1
ATOM 2551 O O . LYS B 1 72 ? 2.391 42.312 17.453 1 88.5 72 LYS B O 1
ATOM 2556 N N . LEU B 1 73 ? 0.813 40.75 17.625 1 90.5 73 LEU B N 1
ATOM 2557 C CA . LEU B 1 73 ? 0.342 41 16.25 1 90.5 73 LEU B CA 1
ATOM 2558 C C . LEU B 1 73 ? -1.082 41.531 16.266 1 90.5 73 LEU B C 1
ATOM 2560 O O . LEU B 1 73 ? -2.045 40.781 16.156 1 90.5 73 LEU B O 1
ATOM 2564 N N . LYS B 1 74 ? -1.087 42.875 16.219 1 84.94 74 LYS B N 1
ATOM 2565 C CA . LYS B 1 74 ? -2.387 43.531 16.266 1 84.94 74 LYS B CA 1
ATOM 2566 C C . LYS B 1 74 ? -3.15 43.312 14.961 1 84.94 74 LYS B C 1
ATOM 2568 O O . LYS B 1 74 ? -2.557 43.344 13.875 1 84.94 74 LYS B O 1
ATOM 2573 N N . ASP B 1 75 ? -4.395 42.906 14.875 1 85.94 75 ASP B N 1
ATOM 2574 C CA . ASP B 1 75 ? -5.305 42.781 13.742 1 85.94 75 ASP B CA 1
ATOM 2575 C C . ASP B 1 75 ? -5.098 41.469 13 1 85.94 75 ASP B C 1
ATOM 2577 O O . ASP B 1 75 ? -5.469 41.344 11.828 1 85.94 75 ASP B O 1
ATOM 2581 N N . LEU B 1 76 ? -4.406 40.625 13.633 1 94.19 76 LEU B N 1
ATOM 2582 C CA . LEU B 1 76 ? -4.23 39.281 13.047 1 94.19 76 LEU B CA 1
ATOM 2583 C C . LEU B 1 76 ? -5.578 38.688 12.68 1 94.19 76 LEU B C 1
ATOM 2585 O O . LEU B 1 76 ? -6.508 38.688 13.492 1 94.19 76 LEU B O 1
ATOM 2589 N N . LYS B 1 77 ? -5.691 38.156 11.445 1 95.62 77 LYS B N 1
ATOM 2590 C CA . LYS B 1 77 ? -6.945 37.562 10.969 1 95.62 77 LYS B CA 1
ATOM 2591 C C . LYS B 1 77 ? -7.051 36.094 11.359 1 95.62 77 LYS B C 1
ATOM 2593 O O . LYS B 1 77 ? -8.133 35.625 11.703 1 95.62 77 LYS B O 1
ATOM 2598 N N . ALA B 1 78 ? -5.914 35.406 11.227 1 97.12 78 ALA B N 1
ATOM 2599 C CA . ALA B 1 78 ? -5.926 34 11.562 1 97.12 78 ALA B CA 1
ATOM 2600 C C . ALA B 1 78 ? -4.508 33.438 11.734 1 97.12 78 ALA B C 1
ATOM 2602 O O . ALA B 1 78 ? -3.543 34.094 11.297 1 97.12 78 ALA B O 1
ATOM 2603 N N . ILE B 1 79 ? -4.449 32.344 12.398 1 98 79 ILE B N 1
ATOM 2604 C CA . ILE B 1 79 ? -3.24 31.531 12.516 1 98 79 ILE B CA 1
ATOM 2605 C C . ILE B 1 79 ? -3.398 30.25 11.703 1 98 79 ILE B C 1
ATOM 2607 O O . ILE B 1 79 ? -4.457 29.625 11.734 1 98 79 ILE B O 1
ATOM 2611 N N . ILE B 1 80 ? -2.387 29.922 10.922 1 98.5 80 ILE B N 1
ATOM 2612 C CA . ILE B 1 80 ? -2.393 28.656 10.188 1 98.5 80 ILE B CA 1
ATOM 2613 C C . ILE B 1 80 ? -1.215 27.797 10.633 1 98.5 80 ILE B C 1
ATOM 2615 O O . ILE B 1 80 ? -0.055 28.172 10.445 1 98.5 80 ILE B O 1
ATOM 2619 N N . VAL B 1 81 ? -1.53 26.688 11.195 1 98.75 81 VAL B N 1
ATOM 2620 C CA . VAL B 1 81 ? -0.5 25.734 11.609 1 98.75 81 VAL B CA 1
ATOM 2621 C C . VAL B 1 81 ? -0.145 24.812 10.438 1 98.75 81 VAL B C 1
ATOM 2623 O O . VAL B 1 81 ? -0.989 24.062 9.969 1 98.75 81 VAL B O 1
ATOM 2626 N N . HIS B 1 82 ? 1.103 24.922 10.016 1 97.88 82 HIS B N 1
ATOM 2627 C CA . HIS B 1 82 ? 1.569 24.094 8.914 1 97.88 82 HIS B CA 1
ATOM 2628 C C . HIS B 1 82 ? 2.4 22.922 9.422 1 97.88 82 HIS B C 1
ATOM 2630 O O . HIS B 1 82 ? 2.615 21.953 8.695 1 97.88 82 HIS B O 1
ATOM 2636 N N . SER B 1 83 ? 2.848 23.031 10.633 1 97.31 83 SER B N 1
ATOM 2637 C CA . SER B 1 83 ? 3.691 22.016 11.266 1 97.31 83 SER B CA 1
ATOM 2638 C C . SER B 1 83 ? 2.93 20.703 11.469 1 97.31 83 SER B C 1
ATOM 2640 O O . SER B 1 83 ? 1.746 20.719 11.812 1 97.31 83 SER B O 1
ATOM 2642 N N . THR B 1 84 ? 3.641 19.609 11.203 1 96.88 84 THR B N 1
ATOM 2643 C CA . THR B 1 84 ? 3.062 18.344 11.641 1 96.88 84 THR B CA 1
ATOM 2644 C C . THR B 1 84 ? 3.082 18.234 13.164 1 96.88 84 THR B C 1
ATOM 2646 O O . THR B 1 84 ? 4.148 18.312 13.781 1 96.88 84 THR B O 1
ATOM 2649 N N . VAL B 1 85 ? 1.917 18.094 13.727 1 97.88 85 VAL B N 1
ATOM 2650 C CA . VAL B 1 85 ? 1.808 18.125 15.18 1 97.88 85 VAL B CA 1
ATOM 2651 C C . VAL B 1 85 ? 1.002 16.906 15.664 1 97.88 85 VAL B C 1
ATOM 2653 O O . VAL B 1 85 ? 0.357 16.234 14.867 1 97.88 85 VAL B O 1
ATOM 2656 N N . ARG B 1 86 ? 1.038 16.688 17 1 97.44 86 ARG B N 1
ATOM 2657 C CA . ARG B 1 86 ? 0.193 15.672 17.609 1 97.44 86 ARG B CA 1
ATOM 2658 C C . ARG B 1 86 ? -1.284 15.992 17.406 1 97.44 86 ARG B C 1
ATOM 2660 O O . ARG B 1 86 ? -1.697 17.141 17.5 1 97.44 86 ARG B O 1
ATOM 2667 N N . PRO B 1 87 ? -2.053 14.898 17.141 1 98.06 87 PRO B N 1
ATOM 2668 C CA . PRO B 1 87 ? -3.488 15.148 16.984 1 98.06 87 PRO B CA 1
ATOM 2669 C C . PRO B 1 87 ? -4.086 15.875 18.188 1 98.06 87 PRO B C 1
ATOM 2671 O O . PRO B 1 87 ? -3.854 15.477 19.344 1 98.06 87 PRO B O 1
ATOM 2674 N N . GLY B 1 88 ? -4.789 16.969 17.938 1 97.94 88 GLY B N 1
ATOM 2675 C CA . GLY B 1 88 ? -5.406 17.75 19.016 1 97.94 88 GLY B CA 1
ATOM 2676 C C . GLY B 1 88 ? -4.664 19.031 19.312 1 97.94 88 GLY B C 1
ATOM 2677 O O . GLY B 1 88 ? -5.172 19.891 20.047 1 97.94 88 GLY B O 1
ATOM 2678 N N . THR B 1 89 ? -3.508 19.234 18.781 1 98.44 89 THR B N 1
ATOM 2679 C CA . THR B 1 89 ? -2.686 20.406 19.062 1 98.44 89 THR B CA 1
ATOM 2680 C C . THR B 1 89 ? -3.365 21.672 18.562 1 98.44 89 THR B C 1
ATOM 2682 O O . THR B 1 89 ? -3.463 22.656 19.297 1 98.44 89 THR B O 1
ATOM 2685 N N . THR B 1 90 ? -3.854 21.688 17.391 1 98.62 90 THR B N 1
ATOM 2686 C CA . THR B 1 90 ? -4.492 22.875 16.812 1 98.62 90 THR B CA 1
ATOM 2687 C C . THR B 1 90 ? -5.742 23.25 17.594 1 98.62 90 THR B C 1
ATOM 2689 O O . THR B 1 90 ? -5.98 24.422 17.875 1 98.62 90 THR B O 1
ATOM 2692 N N . LYS B 1 91 ? -6.48 22.25 17.984 1 98.25 91 LYS B N 1
ATOM 2693 C CA . LYS B 1 91 ? -7.668 22.516 18.781 1 98.25 91 LYS B CA 1
ATOM 2694 C C . LYS B 1 91 ? -7.301 23.156 20.125 1 98.25 91 LYS B C 1
ATOM 2696 O O . LYS B 1 91 ? -7.984 24.062 20.578 1 98.25 91 LYS B O 1
ATOM 2701 N N . ASN B 1 92 ? -6.254 22.641 20.703 1 98.25 92 ASN B N 1
ATOM 2702 C CA . ASN B 1 92 ? -5.762 23.219 21.953 1 98.25 92 ASN B CA 1
ATOM 2703 C C . ASN B 1 92 ? -5.434 24.703 21.797 1 98.25 92 ASN B C 1
ATOM 2705 O O . ASN B 1 92 ? -5.746 25.516 22.672 1 98.25 92 ASN B O 1
ATOM 2709 N N . ILE B 1 93 ? -4.828 25.094 20.688 1 98.44 93 ILE B N 1
ATOM 2710 C CA . ILE B 1 93 ? -4.512 26.5 20.406 1 98.44 93 ILE B CA 1
ATOM 2711 C C . ILE B 1 93 ? -5.801 27.281 20.188 1 98.44 93 ILE B C 1
ATOM 2713 O O . ILE B 1 93 ? -5.957 28.391 20.703 1 98.44 93 ILE B O 1
ATOM 2717 N N . GLN B 1 94 ? -6.719 26.672 19.469 1 97.94 94 GLN B N 1
ATOM 2718 C CA . GLN B 1 94 ? -8 27.312 19.188 1 97.94 94 GLN B CA 1
ATOM 2719 C C . GLN B 1 94 ? -8.703 27.719 20.484 1 97.94 94 GLN B C 1
ATOM 2721 O O . GLN B 1 94 ? -9.266 28.812 20.578 1 97.94 94 GLN B O 1
ATOM 2726 N N . GLU B 1 95 ? -8.617 26.859 21.453 1 97.5 95 GLU B N 1
ATOM 2727 C CA . GLU B 1 95 ? -9.344 27.047 22.703 1 97.5 95 GLU B CA 1
ATOM 2728 C C . GLU B 1 95 ? -8.758 28.203 23.516 1 97.5 95 GLU B C 1
ATOM 2730 O O . GLU B 1 95 ? -9.422 28.766 24.391 1 97.5 95 GLU B O 1
ATOM 2735 N N . LYS B 1 96 ? -7.559 28.609 23.156 1 97.5 96 LYS B N 1
ATOM 2736 C CA . LYS B 1 96 ? -6.863 29.625 23.953 1 97.5 96 LYS B CA 1
ATOM 2737 C C . LYS B 1 96 ? -6.621 30.875 23.125 1 97.5 96 LYS B C 1
ATOM 2739 O O . LYS B 1 96 ? -5.996 31.828 23.594 1 97.5 96 LYS B O 1
ATOM 2744 N N . SER B 1 97 ? -7.09 30.812 21.938 1 96.62 97 SER B N 1
ATOM 2745 C CA . SER B 1 97 ? -6.797 31.891 21 1 96.62 97 SER B CA 1
ATOM 2746 C C . SER B 1 97 ? -7.992 32.844 20.828 1 96.62 97 SER B C 1
ATOM 2748 O O . SER B 1 97 ? -9.141 32.375 20.875 1 96.62 97 SER B O 1
ATOM 2750 N N . SER B 1 98 ? -7.68 34.156 20.594 1 94.62 98 SER B N 1
ATOM 2751 C CA . SER B 1 98 ? -8.719 35.125 20.328 1 94.62 98 SER B CA 1
ATOM 2752 C C . SER B 1 98 ? -8.984 35.281 18.828 1 94.62 98 SER B C 1
ATOM 2754 O O . SER B 1 98 ? -9.898 35.969 18.422 1 94.62 98 SER B O 1
ATOM 2756 N N . VAL B 1 99 ? -8.219 34.625 18.016 1 95.12 99 VAL B N 1
ATOM 2757 C CA . VAL B 1 99 ? -8.391 34.625 16.562 1 95.12 99 VAL B CA 1
ATOM 2758 C C . VAL B 1 99 ? -8.539 33.219 16.031 1 95.12 99 VAL B C 1
ATOM 2760 O O . VAL B 1 99 ? -8.172 32.25 16.719 1 95.12 99 VAL B O 1
ATOM 2763 N N . PRO B 1 100 ? -9.117 33.031 14.797 1 96.88 100 PRO B N 1
ATOM 2764 C CA . PRO B 1 100 ? -9.227 31.703 14.203 1 96.88 100 PRO B CA 1
ATOM 2765 C C . PRO B 1 100 ? -7.871 31.016 14.047 1 96.88 100 PRO B C 1
ATOM 2767 O O . PRO B 1 100 ? -6.883 31.672 13.695 1 96.88 100 PRO B O 1
ATOM 2770 N N . VAL B 1 101 ? -7.855 29.75 14.43 1 98.19 101 VAL B N 1
ATOM 2771 C CA . VAL B 1 101 ? -6.676 28.906 14.234 1 98.19 101 VAL B CA 1
ATOM 2772 C C . VAL B 1 101 ? -7.02 27.734 13.312 1 98.19 101 VAL B C 1
ATOM 2774 O O . VAL B 1 101 ? -7.938 26.969 13.594 1 98.19 101 VAL B O 1
ATOM 2777 N N . LEU B 1 102 ? -6.277 27.688 12.195 1 98.44 102 LEU B N 1
ATOM 2778 C CA . LEU B 1 102 ? -6.48 26.672 11.172 1 98.44 102 LEU B CA 1
ATOM 2779 C C . LEU B 1 102 ? -5.293 25.719 11.109 1 98.44 102 LEU B C 1
ATOM 2781 O O . LEU B 1 102 ? -4.207 26.047 11.602 1 98.44 102 LEU B O 1
ATOM 2785 N N . PHE B 1 103 ? -5.59 24.562 10.602 1 98.69 103 PHE B N 1
ATOM 2786 C CA . PHE B 1 103 ? -4.527 23.594 10.336 1 98.69 103 PHE B CA 1
ATOM 2787 C C . PHE B 1 103 ? -4.398 23.328 8.844 1 98.69 103 PHE B C 1
ATOM 2789 O O . PHE B 1 103 ? -5.398 23.125 8.156 1 98.69 103 PHE B O 1
ATOM 2796 N N . SER B 1 104 ? -3.15 23.312 8.367 1 98.31 104 SER B N 1
ATOM 2797 C CA . SER B 1 104 ? -2.887 23.047 6.953 1 98.31 104 SER B CA 1
ATOM 2798 C C . SER B 1 104 ? -1.506 22.438 6.758 1 98.31 104 SER B C 1
ATOM 2800 O O . SER B 1 104 ? -0.53 23.156 6.516 1 98.31 104 SER B O 1
ATOM 2802 N N . PRO B 1 105 ? -1.491 21.141 6.723 1 95.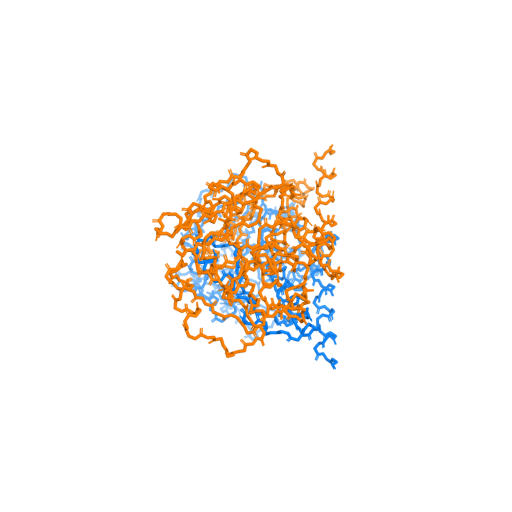75 105 PRO B N 1
ATOM 2803 C CA . PRO B 1 105 ? -0.177 20.516 6.535 1 95.75 105 PRO B CA 1
ATOM 2804 C C . PRO B 1 105 ? 0.383 20.734 5.133 1 95.75 105 PRO B C 1
ATOM 2806 O O . PRO B 1 105 ? -0.378 20.953 4.188 1 95.75 105 PRO B O 1
ATOM 2809 N N . VAL B 1 106 ? 1.676 20.688 5.078 1 89.12 106 VAL B N 1
ATOM 2810 C CA . VAL B 1 106 ? 2.326 20.812 3.777 1 89.12 106 VAL B CA 1
ATOM 2811 C C . VAL B 1 106 ? 2.566 19.422 3.186 1 89.12 106 VAL B C 1
ATOM 2813 O O . VAL B 1 106 ? 2.895 18.484 3.912 1 89.12 106 VAL B O 1
ATOM 2816 N N . ARG B 1 107 ? 2.314 19.359 1.876 1 86.38 107 ARG B N 1
ATOM 2817 C CA . ARG B 1 107 ? 2.559 18.109 1.149 1 86.38 107 ARG B CA 1
ATOM 2818 C C . ARG B 1 107 ? 3.684 18.281 0.134 1 86.38 107 ARG B C 1
ATOM 2820 O O . ARG B 1 107 ? 3.752 19.312 -0.559 1 86.38 107 ARG B O 1
ATOM 2827 N N . GLY B 1 108 ? 4.672 17.484 0.198 1 78.5 108 GLY B N 1
ATOM 2828 C CA . GLY B 1 108 ? 5.742 17.562 -0.782 1 78.5 108 GLY B CA 1
ATOM 2829 C C . GLY B 1 108 ? 6.969 16.766 -0.398 1 78.5 108 GLY B C 1
ATOM 2830 O O . GLY B 1 108 ? 7.113 16.359 0.757 1 78.5 108 GLY B O 1
ATOM 2831 N N . VAL B 1 109 ? 7.66 16.547 -1.457 1 70.12 109 VAL B N 1
ATOM 2832 C CA . VAL B 1 109 ? 8.93 15.867 -1.266 1 70.12 109 VAL B CA 1
ATOM 2833 C C . VAL B 1 109 ? 10.07 16.891 -1.227 1 70.12 109 VAL B C 1
ATOM 2835 O O . VAL B 1 109 ? 10.055 17.875 -1.975 1 70.12 109 VAL B O 1
ATOM 2838 N N . HIS B 1 110 ? 10.969 16.719 -0.362 1 68.62 110 HIS B N 1
ATOM 2839 C CA . HIS B 1 110 ? 12.062 17.641 -0.084 1 68.62 110 HIS B CA 1
ATOM 2840 C C . HIS B 1 110 ? 12.695 18.141 -1.375 1 68.62 110 HIS B C 1
ATOM 2842 O O . HIS B 1 110 ? 12.898 19.344 -1.541 1 68.62 110 HIS B O 1
ATOM 2848 N N . ARG B 1 111 ? 12.891 17.375 -2.396 1 62.75 111 ARG B N 1
ATOM 2849 C CA . ARG B 1 111 ? 13.633 17.766 -3.596 1 62.75 111 ARG B CA 1
ATOM 2850 C C . ARG B 1 111 ? 12.797 18.688 -4.48 1 62.75 111 ARG B C 1
ATOM 2852 O O . ARG B 1 111 ? 13.344 19.469 -5.254 1 62.75 111 ARG B O 1
ATOM 2859 N N . ARG B 1 112 ? 11.547 18.719 -4.297 1 74.88 112 ARG B N 1
ATOM 2860 C CA . ARG B 1 112 ? 10.688 19.531 -5.164 1 74.88 112 ARG B CA 1
ATOM 2861 C C . ARG B 1 112 ? 9.523 20.125 -4.375 1 74.88 112 ARG B C 1
ATOM 2863 O O . ARG B 1 112 ? 8.391 20.172 -4.863 1 74.88 112 ARG B O 1
ATOM 2870 N N . PHE B 1 113 ? 9.914 20.641 -3.312 1 77.56 113 PHE B N 1
ATOM 2871 C CA . PHE B 1 113 ? 8.922 21.031 -2.316 1 77.56 113 PHE B CA 1
ATOM 2872 C C . PHE B 1 113 ? 8.07 22.172 -2.824 1 77.56 113 PHE B C 1
ATOM 2874 O O . PHE B 1 113 ? 6.84 22.141 -2.73 1 77.56 113 PHE B O 1
ATOM 2881 N N . LEU B 1 114 ? 8.641 23.188 -3.393 1 79.75 114 LEU B N 1
ATOM 2882 C CA . LEU B 1 114 ? 7.902 24.344 -3.881 1 79.75 114 LEU B CA 1
ATOM 2883 C C . LEU B 1 114 ? 6.98 23.953 -5.031 1 79.75 114 LEU B C 1
ATOM 2885 O O . LEU B 1 114 ? 5.816 24.359 -5.059 1 79.75 114 LEU B O 1
ATOM 2889 N N . ASP B 1 115 ? 7.492 23.125 -5.902 1 82.94 115 ASP B N 1
ATOM 2890 C CA . ASP B 1 115 ? 6.68 22.672 -7.031 1 82.94 115 ASP B CA 1
ATOM 2891 C C . ASP B 1 115 ? 5.488 21.844 -6.551 1 82.94 115 ASP B C 1
ATOM 2893 O O . ASP B 1 115 ? 4.379 21.984 -7.074 1 82.94 115 ASP B O 1
ATOM 2897 N N . ASP B 1 116 ? 5.695 21.109 -5.539 1 80.75 116 ASP B N 1
ATOM 2898 C CA . ASP B 1 116 ? 4.641 20.234 -5.039 1 80.75 116 ASP B CA 1
ATOM 2899 C C . ASP B 1 116 ? 3.562 21.031 -4.309 1 80.75 116 ASP B C 1
ATOM 2901 O O . ASP B 1 116 ? 2.371 20.75 -4.461 1 80.75 116 ASP B O 1
ATOM 2905 N N . ILE B 1 117 ? 3.996 22 -3.639 1 79.31 117 ILE B N 1
ATOM 2906 C CA . ILE B 1 117 ? 3.033 22.797 -2.887 1 79.31 117 ILE B CA 1
ATOM 2907 C C . ILE B 1 117 ? 2.121 23.547 -3.854 1 79.31 117 ILE B C 1
ATOM 2909 O O . ILE B 1 117 ? 0.943 23.766 -3.562 1 79.31 117 ILE B O 1
ATOM 2913 N N . LYS B 1 118 ? 2.67 23.812 -4.953 1 83.75 118 LYS B N 1
ATOM 2914 C CA . LYS B 1 118 ? 1.89 24.531 -5.961 1 83.75 118 LYS B CA 1
ATOM 2915 C C . LYS B 1 118 ? 0.955 23.578 -6.703 1 83.75 118 LYS B C 1
ATOM 2917 O O . LYS B 1 118 ? -0.117 23.984 -7.156 1 83.75 118 LYS B O 1
ATOM 2922 N N . LYS B 1 119 ? 1.368 22.375 -6.742 1 82.81 119 LYS B N 1
ATOM 2923 C CA . LYS B 1 119 ? 0.669 21.391 -7.566 1 82.81 119 LYS B CA 1
ATOM 2924 C C . LYS B 1 119 ? -0.489 20.75 -6.801 1 82.81 119 LYS B C 1
ATOM 2926 O O . LYS B 1 119 ? -1.575 20.562 -7.352 1 82.81 119 LYS B O 1
ATOM 2931 N N . TYR B 1 120 ? -0.244 20.516 -5.562 1 87.75 120 TYR B N 1
ATOM 2932 C CA . TYR B 1 120 ? -1.203 19.719 -4.797 1 87.75 120 TYR B CA 1
ATOM 2933 C C . TYR B 1 120 ? -2.24 20.625 -4.133 1 87.75 120 TYR B C 1
ATOM 2935 O O . TYR B 1 120 ? -1.948 21.766 -3.789 1 87.75 120 TYR B O 1
ATOM 2943 N N . THR B 1 121 ? -3.355 20.047 -3.977 1 93.5 121 THR B N 1
ATOM 2944 C CA . THR B 1 121 ? -4.41 20.703 -3.207 1 93.5 121 THR B CA 1
ATOM 2945 C C . THR B 1 121 ? -3.924 21.031 -1.799 1 93.5 121 THR B C 1
ATOM 2947 O O . THR B 1 121 ? -3.318 20.188 -1.13 1 93.5 121 THR B O 1
ATOM 2950 N N . LYS B 1 122 ? -4.117 22.312 -1.452 1 95.56 122 LYS B N 1
ATOM 2951 C CA . LYS B 1 122 ? -3.859 22.703 -0.07 1 95.56 122 LYS B CA 1
ATOM 2952 C C . LYS B 1 122 ? -5.062 22.406 0.821 1 95.56 122 LYS B C 1
ATOM 2954 O O . LYS B 1 122 ? -6.059 23.125 0.793 1 95.56 122 LYS B O 1
ATOM 2959 N N . PHE B 1 123 ? -4.898 21.422 1.665 1 97.44 123 PHE B N 1
ATOM 2960 C CA . PHE B 1 123 ? -5.969 21.141 2.611 1 97.44 123 PHE B CA 1
ATOM 2961 C C . PHE B 1 123 ? -5.91 22.094 3.799 1 97.44 123 PHE B C 1
ATOM 2963 O O . PHE B 1 123 ? -4.84 22.328 4.363 1 97.44 123 PHE B O 1
ATOM 2970 N N . ILE B 1 124 ? -6.996 22.703 4.133 1 97.88 124 ILE B N 1
ATOM 2971 C CA . ILE B 1 124 ? -7.125 23.547 5.316 1 97.88 124 ILE B CA 1
ATOM 2972 C C . ILE B 1 124 ? -8.258 23.031 6.199 1 97.88 124 ILE B C 1
ATOM 2974 O O . ILE B 1 124 ? -9.336 22.688 5.699 1 97.88 124 ILE B O 1
ATOM 2978 N N . ALA B 1 125 ? -7.953 22.906 7.488 1 98.12 125 ALA B N 1
ATOM 2979 C CA . ALA B 1 125 ? -8.93 22.328 8.414 1 98.12 125 ALA B CA 1
ATOM 2980 C C . ALA B 1 125 ? -9.305 23.328 9.5 1 98.12 125 ALA B C 1
ATOM 2982 O O . ALA B 1 125 ? -8.453 24.094 9.977 1 98.12 125 ALA B O 1
ATOM 2983 N N . SER B 1 126 ? -10.523 23.344 9.898 1 97.06 126 SER B N 1
ATOM 2984 C CA . SER B 1 126 ? -11.047 24.172 10.984 1 97.06 126 SER B CA 1
ATOM 2985 C C . SER B 1 126 ? -12.148 23.438 11.742 1 97.06 126 SER B C 1
ATOM 2987 O O . SER B 1 126 ? -12.977 22.75 11.141 1 97.06 126 SER B O 1
ATOM 2989 N N . ASP B 1 127 ? -12.102 23.578 13.039 1 96.94 127 ASP B N 1
ATOM 2990 C CA . ASP B 1 127 ? -13.148 22.969 13.852 1 96.94 127 ASP B CA 1
ATOM 2991 C C . ASP B 1 127 ? -14.406 23.844 13.867 1 96.94 127 ASP B C 1
ATOM 2993 O O . ASP B 1 127 ? -15.477 23.391 14.273 1 96.94 127 ASP B O 1
ATOM 2997 N N . ASN B 1 128 ? -14.227 25.094 13.414 1 90.31 128 ASN B N 1
ATOM 2998 C CA . ASN B 1 128 ? -15.359 25.984 13.195 1 90.31 128 ASN B CA 1
ATOM 2999 C C . ASN B 1 128 ? -15.797 26 11.734 1 90.31 128 ASN B C 1
ATOM 3001 O O . ASN B 1 128 ? -15.039 26.422 10.859 1 90.31 128 ASN B O 1
ATOM 3005 N N . ASN B 1 129 ? -16.984 25.609 11.547 1 80.38 129 ASN B N 1
ATOM 3006 C CA . ASN B 1 129 ? -17.453 25.5 10.172 1 80.38 129 ASN B CA 1
ATOM 3007 C C . ASN B 1 129 ? -17.875 26.844 9.602 1 80.38 129 ASN B C 1
ATOM 3009 O O . ASN B 1 129 ? -18.078 26.984 8.391 1 80.38 129 ASN B O 1
ATOM 3013 N N . GLU B 1 130 ? -17.953 27.859 10.398 1 90 130 GLU B N 1
ATOM 3014 C CA . GLU B 1 130 ? -18.312 29.188 9.922 1 90 130 GLU B CA 1
ATOM 3015 C C . GLU B 1 130 ? -17.078 30.094 9.844 1 90 130 GLU B C 1
ATOM 3017 O O . GLU B 1 130 ? -16.969 31.062 10.602 1 90 130 GLU B O 1
ATOM 3022 N N . ILE B 1 131 ? -16.328 29.844 8.867 1 90.56 131 ILE B N 1
ATOM 3023 C CA . ILE B 1 131 ? -15.125 30.625 8.664 1 90.56 131 ILE B CA 1
ATOM 3024 C C . ILE B 1 131 ? -15.469 31.906 7.895 1 90.56 131 ILE B C 1
ATOM 3026 O O . ILE B 1 131 ? -16.266 31.875 6.945 1 90.56 131 ILE B O 1
ATOM 3030 N N . ASP B 1 132 ? -14.922 33 8.273 1 93.56 132 ASP B N 1
ATOM 3031 C CA . ASP B 1 132 ? -15.102 34.281 7.586 1 93.56 132 ASP B CA 1
ATOM 3032 C C . ASP B 1 132 ? -14.789 34.156 6.098 1 93.56 132 ASP B C 1
ATOM 3034 O O . ASP B 1 132 ? -13.711 33.688 5.723 1 93.56 132 ASP B O 1
ATOM 3038 N N . PRO B 1 133 ? -15.711 34.594 5.258 1 95.31 133 PRO B N 1
ATOM 3039 C CA . PRO B 1 133 ? -15.5 34.5 3.811 1 95.31 133 PRO B CA 1
ATOM 3040 C C . PRO B 1 133 ? -14.242 35.25 3.359 1 95.31 133 PRO B C 1
ATOM 3042 O O . PRO B 1 133 ? -13.594 34.844 2.389 1 95.31 133 PRO B O 1
ATOM 3045 N N . ASP B 1 134 ? -13.906 36.281 4.098 1 95.25 134 ASP B N 1
ATOM 3046 C CA . ASP B 1 134 ? -12.703 37.031 3.744 1 95.25 134 ASP B CA 1
ATOM 3047 C C . ASP B 1 134 ? -11.445 36.188 3.953 1 95.25 134 ASP B C 1
ATOM 3049 O O . ASP B 1 134 ? -10.5 36.25 3.17 1 95.25 134 ASP B O 1
ATOM 3053 N N . ILE B 1 135 ? -11.461 35.406 5 1 96.12 135 ILE B N 1
ATOM 3054 C CA . ILE B 1 135 ? -10.336 34.531 5.277 1 96.12 135 ILE B CA 1
ATOM 3055 C C . ILE B 1 135 ? -10.242 33.438 4.188 1 96.12 135 ILE B C 1
ATOM 3057 O O . ILE B 1 135 ? -9.156 33.156 3.682 1 96.12 135 ILE B O 1
ATOM 3061 N N . LYS B 1 136 ? -11.359 32.906 3.775 1 95.62 136 LYS B N 1
ATOM 3062 C CA . LYS B 1 136 ? -11.383 31.906 2.727 1 95.62 136 LYS B CA 1
ATOM 3063 C C . LYS B 1 136 ? -10.828 32.438 1.416 1 95.62 136 LYS B C 1
ATOM 3065 O O . LYS B 1 136 ? -9.977 31.828 0.781 1 95.62 136 LYS B O 1
ATOM 3070 N N . LEU B 1 137 ? -11.305 33.594 1.097 1 96.06 137 LEU B N 1
ATOM 3071 C CA . LEU B 1 137 ? -10.867 34.219 -0.142 1 96.06 137 LEU B CA 1
ATOM 3072 C C . LEU B 1 137 ? -9.375 34.531 -0.092 1 96.06 137 LEU B C 1
ATOM 3074 O O . LEU B 1 137 ? -8.656 34.344 -1.074 1 96.06 137 LEU B O 1
ATOM 3078 N N . ASP B 1 138 ? -8.977 35.062 1.027 1 95.75 138 ASP B N 1
ATOM 3079 C CA . ASP B 1 138 ? -7.566 35.406 1.2 1 95.75 138 ASP B CA 1
ATOM 3080 C C . ASP B 1 138 ? -6.684 34.156 1.017 1 95.75 138 ASP B C 1
ATOM 3082 O O . ASP B 1 138 ? -5.652 34.219 0.344 1 95.75 138 ASP B O 1
ATOM 3086 N N . LEU B 1 139 ? -7.113 33.062 1.588 1 95.69 139 LEU B N 1
ATOM 3087 C CA . LEU B 1 139 ? -6.305 31.859 1.544 1 95.69 139 LEU B CA 1
ATOM 3088 C C . LEU B 1 139 ? -6.316 31.25 0.147 1 95.69 139 LEU B C 1
ATOM 3090 O O . LEU B 1 139 ? -5.316 30.688 -0.299 1 95.69 139 LEU B O 1
ATOM 3094 N N . GLU B 1 140 ? -7.359 31.359 -0.585 1 95.38 140 GLU B N 1
ATOM 3095 C CA . GLU B 1 140 ? -7.426 30.891 -1.966 1 95.38 140 GLU B CA 1
ATOM 3096 C C . GLU B 1 140 ? -6.453 31.656 -2.857 1 95.38 140 GLU B C 1
ATOM 3098 O O . GLU B 1 140 ? -5.863 31.094 -3.775 1 95.38 140 GLU B O 1
ATOM 3103 N N . LYS B 1 141 ? -6.375 32.938 -2.562 1 94.94 141 LYS B N 1
ATOM 3104 C CA . LYS B 1 141 ? -5.426 33.75 -3.324 1 94.94 141 LYS B CA 1
ATOM 3105 C C . LYS B 1 141 ? -3.99 33.312 -3.037 1 94.94 141 LYS B C 1
ATOM 3107 O O . LYS B 1 141 ? -3.143 33.344 -3.934 1 94.94 141 LYS B O 1
ATOM 3112 N N . ARG B 1 142 ? -3.736 32.906 -1.857 1 94.31 142 ARG B N 1
ATOM 3113 C CA . ARG B 1 142 ? -2.385 32.531 -1.439 1 94.31 142 ARG B CA 1
ATOM 3114 C C . ARG B 1 142 ? -2.025 31.141 -1.912 1 94.31 142 ARG B C 1
ATOM 3116 O O . ARG B 1 142 ? -0.891 30.891 -2.326 1 94.31 142 ARG B O 1
ATOM 3123 N N . PHE B 1 143 ? -3.037 30.172 -1.897 1 93.88 143 PHE B N 1
ATOM 3124 C CA . PHE B 1 143 ? -2.686 28.766 -2.107 1 93.88 143 PHE B CA 1
ATOM 3125 C C . PHE B 1 143 ? -3.348 28.234 -3.369 1 93.88 143 PHE B C 1
ATOM 3127 O O . PHE B 1 143 ? -2.996 27.156 -3.848 1 93.88 143 PHE B O 1
ATOM 3134 N N . GLN B 1 144 ? -4.305 28.906 -3.959 1 89.44 144 GLN B N 1
ATOM 3135 C CA . GLN B 1 144 ? -4.922 28.719 -5.266 1 89.44 144 GLN B CA 1
ATOM 3136 C C . GLN B 1 144 ? -5.859 27.516 -5.25 1 89.44 144 GLN B C 1
ATOM 3138 O O . GLN B 1 144 ? -7.043 27.641 -5.586 1 89.44 144 GLN B O 1
ATOM 3143 N N . LYS B 1 145 ? -5.395 26.266 -5.008 1 92.56 145 LYS B N 1
ATOM 3144 C CA . LYS B 1 145 ? -6.234 25.078 -4.914 1 92.56 145 LYS B CA 1
ATOM 3145 C C . LYS B 1 145 ? -6.398 24.641 -3.463 1 92.56 145 LYS B C 1
ATOM 3147 O O . LYS B 1 145 ? -5.516 23.969 -2.906 1 92.56 145 LYS B O 1
ATOM 3152 N N . VAL B 1 146 ? -7.625 24.984 -2.941 1 95.81 146 VAL B N 1
ATOM 3153 C CA . VAL B 1 146 ? -7.855 24.75 -1.518 1 95.81 146 VAL B CA 1
ATOM 3154 C C . VAL B 1 146 ? -9.031 23.781 -1.331 1 95.81 146 VAL B C 1
ATOM 3156 O O . VAL B 1 146 ? -10.031 23.875 -2.047 1 95.81 146 VAL B O 1
ATOM 3159 N N . ASP B 1 147 ? -8.938 22.844 -0.457 1 96.19 147 ASP B N 1
ATOM 3160 C CA . ASP B 1 147 ? -10.023 21.984 -0.002 1 96.19 147 ASP B CA 1
ATOM 3161 C C . ASP B 1 147 ? -10.117 21.969 1.522 1 96.19 147 ASP B C 1
ATOM 3163 O O . ASP B 1 147 ? -9.094 21.844 2.207 1 96.19 147 ASP B O 1
ATOM 3167 N N . TRP B 1 148 ? -11.289 22.172 2.039 1 96.56 148 TRP B N 1
ATOM 3168 C CA . TRP B 1 148 ? -11.477 22.312 3.479 1 96.56 148 TRP B CA 1
ATOM 3169 C C . TRP B 1 148 ? -11.82 20.984 4.125 1 96.56 148 TRP B C 1
ATOM 3171 O O . TRP B 1 148 ? -12.594 20.188 3.568 1 96.56 148 TRP B O 1
ATOM 3181 N N . MET B 1 149 ? -11.258 20.703 5.254 1 96.81 149 MET B N 1
ATOM 3182 C CA . MET B 1 149 ? -11.602 19.547 6.07 1 96.81 149 MET B CA 1
ATOM 3183 C C . MET B 1 149 ? -12.406 19.969 7.297 1 96.81 149 MET B C 1
ATOM 3185 O O . MET B 1 149 ? -12.211 21.062 7.828 1 96.81 149 MET B O 1
ATOM 3189 N N . SER B 1 150 ? -13.18 19.062 7.785 1 96.69 150 SER B N 1
ATOM 3190 C CA . SER B 1 150 ? -14.234 19.391 8.727 1 96.69 150 SER B CA 1
ATOM 3191 C C . SER B 1 150 ? -13.68 19.625 10.125 1 96.69 150 SER B C 1
ATOM 3193 O O . SER B 1 150 ? -14.281 20.344 10.93 1 96.69 150 SER B O 1
ATOM 3195 N N . THR B 1 151 ? -12.578 18.969 10.484 1 98.06 151 THR B N 1
ATOM 3196 C CA . THR B 1 151 ? -11.953 19.172 11.781 1 98.06 151 THR B CA 1
ATOM 3197 C C . THR B 1 151 ? -10.438 19.25 11.648 1 98.06 151 THR B C 1
ATOM 3199 O O . THR B 1 151 ? -9.859 18.656 10.734 1 98.06 151 THR B O 1
ATOM 3202 N N . THR B 1 152 ? -9.828 20 12.555 1 98.62 152 THR B N 1
ATOM 3203 C CA . THR B 1 152 ? -8.367 20.094 12.539 1 98.62 152 THR B CA 1
ATOM 3204 C C . THR B 1 152 ? -7.738 18.734 12.82 1 98.62 152 THR B C 1
ATOM 3206 O O . THR B 1 152 ? -6.695 18.406 12.25 1 98.62 152 THR B O 1
ATOM 3209 N N . LYS B 1 153 ? -8.391 17.906 13.648 1 98.56 153 LYS B N 1
ATOM 3210 C CA . LYS B 1 153 ? -7.879 16.562 13.938 1 98.56 153 LYS B CA 1
ATOM 3211 C C . LYS B 1 153 ? -7.836 15.711 12.672 1 98.56 153 LYS B C 1
ATOM 3213 O O . LYS B 1 153 ? -6.898 14.938 12.469 1 98.56 153 LYS B O 1
ATOM 3218 N N . THR B 1 154 ? -8.836 15.859 11.797 1 98.5 154 THR B N 1
ATOM 3219 C CA . THR B 1 154 ? -8.852 15.148 10.516 1 98.5 154 THR B CA 1
ATOM 3220 C C . THR B 1 154 ? -7.613 15.5 9.695 1 98.5 154 THR B C 1
ATOM 3222 O O . THR B 1 154 ? -6.941 14.609 9.172 1 98.5 154 THR B O 1
ATOM 3225 N N . GLY B 1 155 ? -7.289 16.781 9.633 1 98.5 155 GLY B N 1
ATOM 3226 C CA . GLY B 1 155 ? -6.113 17.203 8.891 1 98.5 155 GLY B CA 1
ATOM 3227 C C . GLY B 1 155 ? -4.812 16.719 9.5 1 98.5 155 GLY B C 1
ATOM 3228 O O . GLY B 1 155 ? -3.916 16.266 8.789 1 98.5 155 GLY B O 1
ATOM 3229 N N . GLU B 1 156 ? -4.746 16.812 10.828 1 98.75 156 GLU B N 1
ATOM 3230 C CA . GLU B 1 156 ? -3.545 16.375 11.531 1 98.75 156 GLU B CA 1
ATOM 3231 C C . GLU B 1 156 ? -3.287 14.883 11.32 1 98.75 156 GLU B C 1
ATOM 3233 O O . GLU B 1 156 ? -2.16 14.484 11.016 1 98.75 156 GLU B O 1
ATOM 3238 N N . LEU B 1 157 ? -4.305 14.109 11.359 1 98.75 157 LEU B N 1
ATOM 3239 C CA . LEU B 1 157 ? -4.16 12.672 11.203 1 98.75 157 LEU B CA 1
ATOM 3240 C C . LEU B 1 157 ? -3.961 12.297 9.742 1 98.75 157 LEU B C 1
ATOM 3242 O O . LEU B 1 157 ? -3.258 11.336 9.43 1 98.75 157 LEU B O 1
ATOM 3246 N N . ALA B 1 158 ? -4.559 13.07 8.828 1 98.56 158 ALA B N 1
ATOM 3247 C CA . ALA B 1 158 ? -4.344 12.82 7.406 1 98.56 158 ALA B CA 1
ATOM 3248 C C . ALA B 1 158 ? -2.859 12.883 7.051 1 98.56 158 ALA B C 1
ATOM 3250 O O . ALA B 1 158 ? -2.344 12.016 6.348 1 98.56 158 ALA B O 1
ATOM 3251 N N . LYS B 1 159 ? -2.195 13.852 7.543 1 97.44 159 LYS B N 1
ATOM 3252 C CA . LYS B 1 159 ? -0.767 14.008 7.281 1 97.44 159 LYS B CA 1
ATOM 3253 C C . LYS B 1 159 ? 0.025 12.836 7.852 1 97.44 159 LYS B C 1
ATOM 3255 O O . LYS B 1 159 ? 0.906 12.289 7.184 1 97.44 159 LYS B O 1
ATOM 3260 N N . ILE B 1 160 ? -0.339 12.461 9.031 1 98 160 ILE B N 1
ATOM 3261 C CA . ILE B 1 160 ? 0.46 11.461 9.742 1 98 160 ILE B CA 1
ATOM 3262 C C . ILE B 1 160 ? 0.107 10.062 9.234 1 98 160 ILE B C 1
ATOM 3264 O O . ILE B 1 160 ? 0.994 9.281 8.883 1 98 160 ILE B O 1
ATOM 3268 N N . LEU B 1 161 ? -1.161 9.711 9.102 1 98.56 161 LEU B N 1
ATOM 3269 C CA . LEU B 1 161 ? -1.601 8.352 8.805 1 98.56 161 LEU B CA 1
ATOM 3270 C C . LEU B 1 161 ? -1.567 8.086 7.305 1 98.56 161 LEU B C 1
ATOM 3272 O O . LEU B 1 161 ? -1.142 7.016 6.867 1 98.56 161 LEU B O 1
ATOM 3276 N N . VAL B 1 162 ? -2.012 9.102 6.531 1 98.19 162 VAL B N 1
ATOM 3277 C CA . VAL B 1 162 ? -2.236 8.859 5.113 1 98.19 162 VAL B CA 1
ATOM 3278 C C . VAL B 1 162 ? -0.975 9.203 4.324 1 98.19 162 VAL B C 1
ATOM 3280 O O . VAL B 1 162 ? -0.592 8.477 3.402 1 98.19 162 VAL B O 1
ATOM 3283 N N . ASP B 1 163 ? -0.284 10.188 4.707 1 96.19 163 ASP B N 1
ATOM 3284 C CA . ASP B 1 163 ? 0.872 10.641 3.941 1 96.19 163 ASP B CA 1
ATOM 3285 C C . ASP B 1 163 ? 2.135 9.883 4.355 1 96.19 163 ASP B C 1
ATOM 3287 O O . ASP B 1 163 ? 2.781 9.242 3.521 1 96.19 163 ASP B O 1
ATOM 3291 N N . THR B 1 164 ? 2.408 9.891 5.664 1 96.12 164 THR B N 1
ATOM 3292 C CA . THR B 1 164 ? 3.736 9.43 6.051 1 96.12 164 THR B CA 1
ATOM 3293 C C . THR B 1 164 ? 3.689 7.977 6.52 1 96.12 164 THR B C 1
ATOM 3295 O O . THR B 1 164 ? 4.434 7.133 6.02 1 96.12 164 THR B O 1
ATOM 3298 N N . SER B 1 165 ? 2.77 7.645 7.461 1 97.94 165 SER B N 1
ATOM 3299 C CA . SER B 1 165 ? 2.738 6.293 8.008 1 97.94 165 SER B CA 1
ATOM 3300 C C . SER B 1 165 ? 2.406 5.266 6.934 1 97.94 165 SER B C 1
ATOM 3302 O O . SER B 1 165 ? 2.98 4.172 6.91 1 97.94 165 SER B O 1
ATOM 3304 N N . TYR B 1 166 ? 1.489 5.609 6.059 1 98.56 166 TYR B N 1
ATOM 3305 C CA . TYR B 1 166 ? 1.14 4.699 4.977 1 98.56 166 TYR B CA 1
ATOM 3306 C C . TYR B 1 166 ? 2.346 4.422 4.086 1 98.56 166 TYR B C 1
ATOM 3308 O O . TYR B 1 166 ? 2.564 3.285 3.66 1 98.56 166 TYR B O 1
ATOM 3316 N N . TYR B 1 167 ? 3.129 5.461 3.799 1 97.44 167 TYR B N 1
ATOM 3317 C CA . TYR B 1 167 ? 4.355 5.293 3.029 1 97.44 167 TYR B CA 1
ATOM 3318 C C . TYR B 1 167 ? 5.293 4.297 3.707 1 97.44 167 TYR B C 1
ATOM 3320 O O . TYR B 1 167 ? 5.84 3.406 3.055 1 97.44 167 TYR B O 1
ATOM 3328 N N . GLY B 1 168 ? 5.41 4.441 4.996 1 98.12 168 GLY B N 1
ATOM 3329 C CA . GLY B 1 168 ? 6.195 3.488 5.758 1 98.12 168 GLY B CA 1
ATOM 3330 C C . GLY B 1 168 ? 5.652 2.072 5.688 1 98.12 168 GLY B C 1
ATOM 3331 O O . GLY B 1 168 ? 6.418 1.115 5.555 1 98.12 168 GLY B O 1
ATOM 3332 N N . TRP B 1 169 ? 4.324 1.961 5.805 1 98.5 169 TRP B N 1
ATOM 3333 C CA . TRP B 1 169 ? 3.641 0.674 5.727 1 98.5 169 TRP B CA 1
ATOM 3334 C C . TRP B 1 169 ? 3.943 -0.023 4.402 1 98.5 169 TRP B C 1
ATOM 3336 O O . TRP B 1 169 ? 4.242 -1.22 4.379 1 98.5 169 TRP B O 1
ATOM 3346 N N . LEU B 1 170 ? 3.932 0.736 3.314 1 98.62 170 LEU B N 1
ATOM 3347 C CA . LEU B 1 170 ? 4.223 0.201 1.988 1 98.62 170 LEU B CA 1
ATOM 3348 C C . LEU B 1 170 ? 5.68 -0.231 1.885 1 98.62 170 LEU B C 1
ATOM 3350 O O . LEU B 1 170 ? 5.98 -1.305 1.357 1 98.62 170 LEU B O 1
ATOM 3354 N N . ILE B 1 171 ? 6.586 0.558 2.412 1 98.62 171 ILE B N 1
ATOM 3355 C CA . ILE B 1 171 ? 8.008 0.222 2.391 1 98.62 171 ILE B CA 1
ATOM 3356 C C . ILE B 1 171 ? 8.25 -1.039 3.215 1 98.62 171 ILE B C 1
ATOM 3358 O O . ILE B 1 171 ? 9.062 -1.889 2.834 1 98.62 171 ILE B O 1
ATOM 3362 N N . ASN B 1 172 ? 7.527 -1.122 4.352 1 98.69 172 ASN B N 1
ATOM 3363 C CA . ASN B 1 172 ? 7.664 -2.305 5.195 1 98.69 172 ASN B CA 1
ATOM 3364 C C . ASN B 1 172 ? 7.383 -3.586 4.414 1 98.69 172 ASN B C 1
ATOM 3366 O O . ASN B 1 172 ? 8.07 -4.59 4.594 1 98.69 172 ASN B O 1
ATOM 3370 N N . TYR B 1 173 ? 6.395 -3.582 3.602 1 98.81 173 TYR B N 1
ATOM 3371 C CA . TYR B 1 173 ? 6.09 -4.797 2.854 1 98.81 173 TYR B CA 1
ATOM 3372 C C . TYR B 1 173 ? 7.223 -5.148 1.898 1 98.81 173 TYR B C 1
ATOM 3374 O O . TYR B 1 173 ? 7.562 -6.324 1.732 1 98.81 173 TYR B O 1
ATOM 3382 N N . ALA B 1 174 ? 7.762 -4.129 1.24 1 98.81 174 ALA B N 1
ATOM 3383 C CA . ALA B 1 174 ? 8.93 -4.363 0.397 1 98.81 174 ALA B CA 1
ATOM 3384 C C . ALA B 1 174 ? 10.086 -4.949 1.208 1 98.81 174 ALA B C 1
ATOM 3386 O O . ALA B 1 174 ? 10.766 -5.875 0.753 1 98.81 174 ALA B O 1
ATOM 3387 N N . GLN B 1 175 ?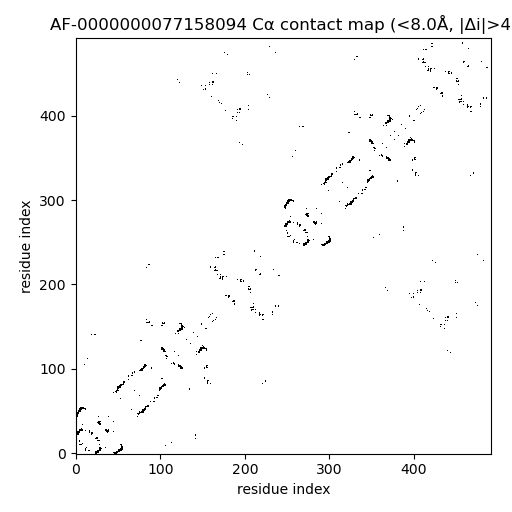 10.281 -4.418 2.373 1 98.75 175 GLN B N 1
ATOM 3388 C CA . GLN B 1 175 ? 11.328 -4.922 3.252 1 98.75 175 GLN B CA 1
ATOM 3389 C C . GLN B 1 175 ? 11.094 -6.391 3.602 1 98.75 175 GLN B C 1
ATOM 3391 O O . GLN B 1 175 ? 12.008 -7.211 3.51 1 98.75 175 GLN B O 1
ATOM 3396 N N . ILE B 1 176 ? 9.867 -6.719 3.977 1 98.75 176 ILE B N 1
ATOM 3397 C CA . ILE B 1 176 ? 9.5 -8.078 4.352 1 98.75 176 ILE B CA 1
ATOM 3398 C C . ILE B 1 176 ? 9.773 -9.031 3.188 1 98.75 176 ILE B C 1
ATOM 3400 O O . ILE B 1 176 ? 10.438 -10.055 3.357 1 98.75 176 ILE B O 1
ATOM 3404 N N . THR B 1 177 ? 9.305 -8.648 2.023 1 98.81 177 THR B N 1
ATOM 3405 C CA . THR B 1 177 ? 9.43 -9.555 0.886 1 98.81 177 THR B CA 1
ATOM 3406 C C . THR B 1 177 ? 10.875 -9.633 0.409 1 98.81 177 THR B C 1
ATOM 3408 O O . THR B 1 177 ? 11.312 -10.672 -0.087 1 98.81 177 THR B O 1
ATOM 3411 N N . LYS B 1 178 ? 11.648 -8.531 0.582 1 98.69 178 LYS B N 1
ATOM 3412 C CA . LYS B 1 178 ? 13.078 -8.594 0.287 1 98.69 178 LYS B CA 1
ATOM 3413 C C . LYS B 1 178 ? 13.773 -9.617 1.177 1 98.69 178 LYS B C 1
ATOM 3415 O O . LYS B 1 178 ? 14.57 -10.43 0.695 1 98.69 178 LYS B O 1
ATOM 3420 N N . MET B 1 179 ? 13.5 -9.609 2.428 1 98.56 179 MET B N 1
ATOM 3421 C CA . MET B 1 179 ? 14.094 -10.57 3.354 1 98.56 179 MET B CA 1
ATOM 3422 C C . MET B 1 179 ? 13.703 -12 2.98 1 98.56 179 MET B C 1
ATOM 3424 O O . MET B 1 179 ? 14.539 -12.898 3.012 1 98.56 179 MET B O 1
ATOM 3428 N N . ILE B 1 180 ? 12.453 -12.203 2.609 1 98.5 180 ILE B N 1
ATOM 3429 C CA . ILE B 1 180 ? 11.984 -13.531 2.211 1 98.5 180 ILE B CA 1
ATOM 3430 C C . ILE B 1 180 ? 12.727 -13.984 0.957 1 98.5 180 ILE B C 1
ATOM 3432 O O . ILE B 1 180 ? 13.172 -15.133 0.872 1 98.5 180 ILE B O 1
ATOM 3436 N N . CYS B 1 181 ? 12.859 -13.07 0.003 1 98.44 181 CYS B N 1
ATOM 3437 C CA . CYS B 1 181 ? 13.562 -13.398 -1.229 1 98.44 181 CYS B CA 1
ATOM 3438 C C . CYS B 1 181 ? 14.992 -13.852 -0.937 1 98.44 181 CYS B C 1
ATOM 3440 O O . CYS B 1 181 ? 15.469 -14.82 -1.521 1 98.44 181 CYS B O 1
ATOM 3442 N N . GLU B 1 182 ? 15.68 -13.125 -0.078 1 97.75 182 GLU B N 1
ATOM 3443 C CA . GLU B 1 182 ? 17.047 -13.5 0.28 1 97.75 182 GLU B CA 1
ATOM 3444 C C . GLU B 1 182 ? 17.094 -14.875 0.934 1 97.75 182 GLU B C 1
ATOM 3446 O O . GLU B 1 182 ? 17.953 -15.703 0.597 1 97.75 182 GLU B O 1
ATOM 3451 N N . LYS B 1 183 ? 16.203 -15.125 1.846 1 97.19 183 LYS B N 1
ATOM 3452 C CA . LYS B 1 183 ? 16.125 -16.406 2.533 1 97.19 183 LYS B CA 1
ATOM 3453 C C . LYS B 1 183 ? 15.883 -17.547 1.546 1 97.19 183 LYS B C 1
ATOM 3455 O O . LYS B 1 183 ? 16.469 -18.625 1.681 1 97.19 183 LYS B O 1
ATOM 3460 N N . GLU B 1 184 ? 15.039 -17.312 0.493 1 97.88 184 GLU B N 1
ATOM 3461 C CA . GLU B 1 184 ? 14.602 -18.359 -0.428 1 97.88 184 GLU B CA 1
ATOM 3462 C C . GLU B 1 184 ? 15.5 -18.422 -1.656 1 97.88 184 GLU B C 1
ATOM 3464 O O . GLU B 1 184 ? 15.344 -19.312 -2.498 1 97.88 184 GLU B O 1
ATOM 3469 N N . GLY B 1 185 ? 16.438 -17.469 -1.792 1 97.62 185 GLY B N 1
ATOM 3470 C CA . GLY B 1 185 ? 17.375 -17.469 -2.9 1 97.62 185 GLY B CA 1
ATOM 3471 C C . GLY B 1 185 ? 16.734 -17.078 -4.223 1 97.62 185 GLY B C 1
ATOM 3472 O O . GLY B 1 185 ? 17.062 -17.656 -5.262 1 97.62 185 GLY B O 1
ATOM 3473 N N . ILE B 1 186 ? 15.789 -16.203 -4.195 1 98.25 186 ILE B N 1
ATOM 3474 C CA . ILE B 1 186 ? 15.164 -15.75 -5.438 1 98.25 186 ILE B CA 1
ATOM 3475 C C . ILE B 1 186 ? 15.391 -14.25 -5.617 1 98.25 186 ILE B C 1
ATOM 3477 O O . ILE B 1 186 ? 15.758 -13.555 -4.668 1 98.25 186 ILE B O 1
ATOM 3481 N N . ASP B 1 187 ? 15.164 -13.742 -6.859 1 98.5 187 ASP B N 1
ATOM 3482 C CA . ASP B 1 187 ? 15.414 -12.344 -7.191 1 98.5 187 ASP B CA 1
ATOM 3483 C C . ASP B 1 187 ? 14.188 -11.484 -6.887 1 98.5 187 ASP B C 1
ATOM 3485 O O . ASP B 1 187 ? 13.102 -11.734 -7.406 1 98.5 187 ASP B O 1
ATOM 3489 N N . PHE B 1 188 ? 14.43 -10.477 -6.07 1 98.75 188 PHE B N 1
ATOM 3490 C CA . PHE B 1 188 ? 13.375 -9.578 -5.617 1 98.75 188 PHE B CA 1
ATOM 3491 C C . PHE B 1 188 ? 12.703 -8.891 -6.805 1 98.75 188 PHE B C 1
ATOM 3493 O O . PHE B 1 188 ? 11.477 -8.906 -6.926 1 98.75 188 PHE B O 1
ATOM 3500 N N . ASP B 1 189 ? 13.438 -8.273 -7.641 1 98.75 189 ASP B N 1
ATOM 3501 C CA . ASP B 1 189 ? 12.914 -7.492 -8.758 1 98.75 189 ASP B CA 1
ATOM 3502 C C . ASP B 1 189 ? 12.172 -8.391 -9.742 1 98.75 189 ASP B C 1
ATOM 3504 O O . ASP B 1 189 ? 11.133 -7.996 -10.289 1 98.75 189 ASP B O 1
ATOM 3508 N N . GLU B 1 190 ? 12.703 -9.586 -9.977 1 98.56 190 GLU B N 1
ATOM 3509 C CA . GLU B 1 190 ? 12.016 -10.523 -10.867 1 98.56 190 GLU B CA 1
ATOM 3510 C C . GLU B 1 190 ? 10.641 -10.898 -10.305 1 98.56 190 GLU B C 1
ATOM 3512 O O . GLU B 1 190 ? 9.648 -10.891 -11.039 1 98.56 190 GLU B O 1
ATOM 3517 N N . MET B 1 191 ? 10.578 -11.219 -9.039 1 98.69 191 MET B N 1
ATOM 3518 C CA . MET B 1 191 ? 9.312 -11.594 -8.406 1 98.69 191 MET B CA 1
ATOM 3519 C C . MET B 1 191 ? 8.289 -10.477 -8.539 1 98.69 191 MET B C 1
ATOM 3521 O O . MET B 1 191 ? 7.125 -10.727 -8.867 1 98.69 191 MET B O 1
ATOM 3525 N N . TRP B 1 192 ? 8.734 -9.25 -8.383 1 98.69 192 TRP B N 1
ATOM 3526 C CA . TRP B 1 192 ? 7.816 -8.125 -8.297 1 98.69 192 TRP B CA 1
ATOM 3527 C C . TRP B 1 192 ? 7.363 -7.684 -9.688 1 98.69 192 TRP B C 1
ATOM 3529 O O . TRP B 1 192 ? 6.438 -6.879 -9.812 1 98.69 192 TRP B O 1
ATOM 3539 N N . LYS B 1 193 ? 7.941 -8.211 -10.758 1 97.56 193 LYS B N 1
ATOM 3540 C CA . LYS B 1 193 ? 7.371 -7.988 -12.078 1 97.56 193 LYS B CA 1
ATOM 3541 C C . LYS B 1 193 ? 5.91 -8.414 -12.133 1 97.56 193 LYS B C 1
ATOM 3543 O O . LYS B 1 193 ? 5.133 -7.902 -12.945 1 97.56 193 LYS B O 1
ATOM 3548 N N . PHE B 1 194 ? 5.625 -9.266 -11.25 1 97.12 194 PHE B N 1
ATOM 3549 C CA . PHE B 1 194 ? 4.277 -9.812 -11.18 1 97.12 194 PHE B CA 1
ATOM 3550 C C . PHE B 1 194 ? 3.258 -8.711 -10.906 1 97.12 194 PHE B C 1
ATOM 3552 O O . PHE B 1 194 ? 2.088 -8.836 -11.273 1 97.12 194 PHE B O 1
ATOM 3559 N N . ALA B 1 195 ? 3.676 -7.605 -10.32 1 96.25 195 ALA B N 1
ATOM 3560 C CA . ALA B 1 195 ? 2.777 -6.543 -9.891 1 96.25 195 ALA B CA 1
ATOM 3561 C C . ALA B 1 195 ? 2.598 -5.492 -10.984 1 96.25 195 ALA B C 1
ATOM 3563 O O . ALA B 1 195 ? 1.64 -4.719 -10.961 1 96.25 195 ALA B O 1
ATOM 3564 N N . ASP B 1 196 ? 3.459 -5.465 -11.961 1 94.88 196 ASP B N 1
ATOM 3565 C CA . ASP B 1 196 ? 3.588 -4.328 -12.867 1 94.88 196 ASP B CA 1
ATOM 3566 C C . ASP B 1 196 ? 2.271 -4.047 -13.586 1 94.88 196 ASP B C 1
ATOM 3568 O O . ASP B 1 196 ? 1.699 -2.963 -13.445 1 94.88 196 ASP B O 1
ATOM 3572 N N . GLU B 1 197 ? 1.769 -5.02 -14.203 1 92.38 197 GLU B N 1
ATOM 3573 C CA . GLU B 1 197 ? 0.558 -4.809 -14.992 1 92.38 197 GLU B CA 1
ATOM 3574 C C . GLU B 1 197 ? -0.659 -4.609 -14.094 1 92.38 197 GLU B C 1
ATOM 3576 O O . GLU B 1 197 ? -1.569 -3.85 -14.43 1 92.38 197 GLU B O 1
ATOM 3581 N N . ILE B 1 198 ? -0.634 -5.324 -13 1 91.56 198 ILE B N 1
ATOM 3582 C CA . ILE B 1 198 ? -1.732 -5.172 -12.055 1 91.56 198 ILE B CA 1
ATOM 3583 C C . ILE B 1 198 ? -1.784 -3.73 -11.555 1 91.56 198 ILE B C 1
ATOM 3585 O O . ILE B 1 198 ? -2.85 -3.111 -11.523 1 91.56 198 ILE B O 1
ATOM 3589 N N . HIS B 1 199 ? -0.652 -3.189 -11.258 1 94.75 199 HIS B N 1
ATOM 3590 C CA . HIS B 1 199 ? -0.577 -1.823 -10.758 1 94.75 199 HIS B CA 1
ATOM 3591 C C . HIS B 1 199 ? -0.92 -0.813 -11.844 1 94.75 199 HIS B C 1
ATOM 3593 O O . HIS B 1 199 ? -1.585 0.191 -11.578 1 94.75 199 HIS B O 1
ATOM 3599 N N . GLU B 1 200 ? -0.498 -1.089 -12.984 1 93 200 GLU B N 1
ATOM 3600 C CA . GLU B 1 200 ? -0.803 -0.213 -14.117 1 93 200 GLU B CA 1
ATOM 3601 C C . GLU B 1 200 ? -2.307 -0.132 -14.359 1 93 200 GLU B C 1
ATOM 3603 O O . GLU B 1 200 ? -2.834 0.938 -14.672 1 93 200 GLU B O 1
ATOM 3608 N N . ASN B 1 201 ? -3.002 -1.202 -14.172 1 90 201 ASN B N 1
ATOM 3609 C CA . ASN B 1 201 ? -4.414 -1.282 -14.523 1 90 201 ASN B CA 1
ATOM 3610 C C . ASN B 1 201 ? -5.312 -0.929 -13.336 1 90 201 ASN B C 1
ATOM 3612 O O . ASN B 1 201 ? -6.375 -0.33 -13.516 1 90 201 ASN B O 1
ATOM 3616 N N . LEU B 1 202 ? -4.824 -1.335 -12.148 1 90.62 202 LEU B N 1
ATOM 3617 C CA . LEU B 1 202 ? -5.719 -1.202 -11 1 90.62 202 LEU B CA 1
ATOM 3618 C C . LEU B 1 202 ? -5.199 -0.154 -10.023 1 90.62 202 LEU B C 1
ATOM 3620 O O . LEU B 1 202 ? -5.934 0.3 -9.141 1 90.62 202 LEU B O 1
ATOM 3624 N N . GLY B 1 203 ? -3.924 0.137 -10.023 1 94.31 203 GLY B N 1
ATOM 3625 C CA . GLY B 1 203 ? -3.334 1.17 -9.188 1 94.31 203 GLY B CA 1
ATOM 3626 C C . GLY B 1 203 ? -3.16 0.743 -7.746 1 94.31 203 GLY B C 1
ATOM 3627 O O . GLY B 1 203 ? -2.988 1.584 -6.859 1 94.31 203 GLY B O 1
ATOM 3628 N N . ASN B 1 204 ? -3.201 -0.574 -7.492 1 95.25 204 ASN B N 1
ATOM 3629 C CA . ASN B 1 204 ? -3.248 -0.966 -6.086 1 95.25 204 ASN B CA 1
ATOM 3630 C C . ASN B 1 204 ? -2.17 -1.993 -5.758 1 95.25 204 ASN B C 1
ATOM 3632 O O . ASN B 1 204 ? -2.361 -2.842 -4.883 1 95.25 204 ASN B O 1
ATOM 3636 N N . ARG B 1 205 ? -1.075 -1.904 -6.508 1 96.69 205 ARG B N 1
ATOM 3637 C CA . ARG B 1 205 ? 0.059 -2.779 -6.23 1 96.69 205 ARG B CA 1
ATOM 3638 C C . ARG B 1 205 ? 1.38 -2.049 -6.449 1 96.69 205 ARG B C 1
ATOM 3640 O O . ARG B 1 205 ? 2.234 -2.512 -7.207 1 96.69 205 ARG B O 1
ATOM 3647 N N . PRO B 1 206 ? 1.567 -0.988 -5.738 1 98.19 206 PRO B N 1
ATOM 3648 C CA . PRO B 1 206 ? 2.82 -0.266 -5.969 1 98.19 206 PRO B CA 1
ATOM 3649 C C . PRO B 1 206 ? 4.043 -1.028 -5.461 1 98.19 206 PRO B C 1
ATOM 3651 O O . PRO B 1 206 ? 4.059 -1.488 -4.316 1 98.19 206 PRO B O 1
ATOM 3654 N N . LYS B 1 207 ? 5 -1.218 -6.301 1 98.38 207 LYS B N 1
ATOM 3655 C CA . LYS B 1 207 ? 6.289 -1.765 -5.895 1 98.38 207 LYS B CA 1
ATOM 3656 C C . LYS B 1 207 ? 7.156 -0.696 -5.23 1 98.38 207 LYS B C 1
ATOM 3658 O O . LYS B 1 207 ? 7.449 0.335 -5.84 1 98.38 207 LYS B O 1
ATOM 3663 N N . MET B 1 208 ? 7.539 -0.95 -3.996 1 98.38 208 MET B N 1
ATOM 3664 C CA . MET B 1 208 ? 8.391 -0.009 -3.271 1 98.38 208 MET B CA 1
ATOM 3665 C C . MET B 1 208 ? 9.828 -0.499 -3.23 1 98.38 208 MET B C 1
ATOM 3667 O O . MET B 1 208 ? 10.086 -1.701 -3.324 1 98.38 208 MET B O 1
ATOM 3671 N N . TYR B 1 209 ? 10.758 0.419 -3.225 1 97.94 209 TYR B N 1
ATOM 3672 C CA . TYR B 1 209 ? 12.148 0.06 -2.961 1 97.94 209 TYR B CA 1
ATOM 3673 C C . TYR B 1 209 ? 12.328 -0.383 -1.516 1 97.94 209 TYR B C 1
ATOM 3675 O O . TYR B 1 209 ? 11.906 0.311 -0.588 1 97.94 209 TYR B O 1
ATOM 3683 N N . PRO B 1 210 ? 12.891 -1.557 -1.337 1 98.25 210 PRO B N 1
ATOM 3684 C CA . PRO B 1 210 ? 13.094 -2.049 0.027 1 98.25 210 PRO B CA 1
ATOM 3685 C C . PRO B 1 210 ? 14.273 -1.377 0.729 1 98.25 210 PRO B C 1
ATOM 3687 O O . PRO B 1 210 ? 15.266 -2.037 1.046 1 98.25 210 PRO B O 1
ATOM 3690 N N . GLY B 1 211 ? 14.125 -0.096 1.012 1 97.62 211 GLY B N 1
ATOM 3691 C CA . GLY B 1 211 ? 15.133 0.663 1.73 1 97.62 211 GLY B CA 1
ATOM 3692 C C . GLY B 1 211 ? 14.836 0.798 3.213 1 97.62 211 GLY B C 1
ATOM 3693 O O . GLY B 1 211 ? 13.719 0.534 3.652 1 97.62 211 GLY B O 1
ATOM 3694 N N . ILE B 1 212 ? 15.891 1.153 3.986 1 97.56 212 ILE B N 1
ATOM 3695 C CA . ILE B 1 212 ? 15.703 1.462 5.398 1 97.56 212 ILE B CA 1
ATOM 3696 C C . ILE B 1 212 ? 14.953 2.783 5.543 1 97.56 212 ILE B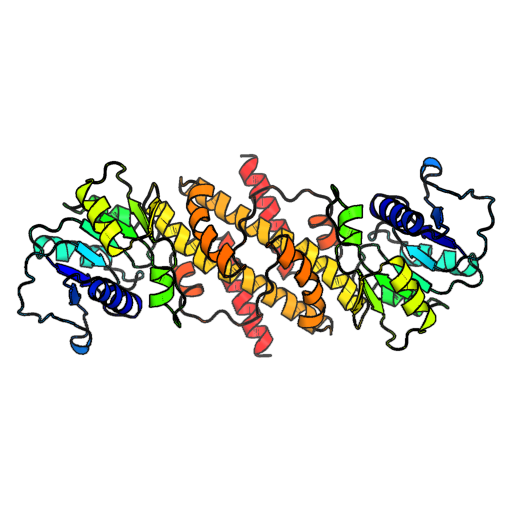 C 1
ATOM 3698 O O . ILE B 1 212 ? 15.305 3.777 4.898 1 97.56 212 ILE B O 1
ATOM 3702 N N . ILE B 1 213 ? 13.922 2.752 6.281 1 97.12 213 ILE B N 1
ATOM 3703 C CA . ILE B 1 213 ? 13.219 3.99 6.598 1 97.12 213 ILE B CA 1
ATOM 3704 C C . ILE B 1 213 ? 14.047 4.824 7.57 1 97.12 213 ILE B C 1
ATOM 3706 O O . ILE B 1 213 ? 14.133 4.504 8.758 1 97.12 213 ILE B O 1
ATOM 3710 N N . GLY B 1 214 ? 14.641 5.832 7.09 1 91.75 214 GLY B N 1
ATOM 3711 C CA . GLY B 1 214 ? 15.547 6.625 7.902 1 91.75 214 GLY B CA 1
ATOM 3712 C C . GLY B 1 214 ? 15.383 8.117 7.699 1 91.75 214 GLY B C 1
ATOM 3713 O O . GLY B 1 214 ? 16.094 8.922 8.312 1 91.75 214 GLY B O 1
ATOM 3714 N N . GLY B 1 215 ? 14.406 8.5 6.902 1 85.62 215 GLY B N 1
ATOM 3715 C CA . GLY B 1 215 ? 14.219 9.914 6.625 1 85.62 215 GLY B CA 1
ATOM 3716 C C . GLY B 1 215 ? 13.578 10.672 7.773 1 85.62 215 GLY B C 1
ATOM 3717 O O . GLY B 1 215 ? 13.484 10.156 8.891 1 85.62 215 GLY B O 1
ATOM 3718 N N . HIS B 1 216 ? 13.117 11.812 7.496 1 81.81 216 HIS B N 1
ATOM 3719 C CA . HIS B 1 216 ? 12.758 12.734 8.57 1 81.81 216 HIS B CA 1
ATOM 3720 C C . HIS B 1 216 ? 11.242 12.781 8.773 1 81.81 216 HIS B C 1
ATOM 3722 O O . HIS B 1 216 ? 10.75 13.555 9.594 1 81.81 216 HIS B O 1
ATOM 3728 N N . CYS B 1 217 ? 10.609 11.961 8.109 1 88.62 217 CYS B N 1
ATOM 3729 C CA . CYS B 1 217 ? 9.164 12.18 8.18 1 88.62 217 CYS B CA 1
ATOM 3730 C C . CYS B 1 217 ? 8.453 10.969 8.758 1 88.62 217 CYS B C 1
ATOM 3732 O O . CYS B 1 217 ? 7.738 11.078 9.758 1 88.62 217 CYS B O 1
ATOM 3734 N N . VAL B 1 218 ? 8.773 9.812 8.312 1 94.12 218 VAL B N 1
ATOM 3735 C CA . VAL B 1 218 ? 7.945 8.656 8.641 1 94.12 218 VAL B CA 1
ATOM 3736 C C . VAL B 1 218 ? 8.07 8.336 10.133 1 94.12 218 VAL B C 1
ATOM 3738 O O . VAL B 1 218 ? 7.082 8.406 10.867 1 94.12 218 VAL B O 1
ATOM 3741 N N . ILE B 1 219 ? 9.297 8.086 10.602 1 94.31 219 ILE B N 1
ATOM 3742 C CA . ILE B 1 219 ? 9.508 7.625 11.969 1 94.31 219 ILE B CA 1
ATOM 3743 C C . ILE B 1 219 ? 9.195 8.758 12.945 1 94.31 219 ILE B C 1
ATOM 3745 O O . ILE B 1 219 ? 8.469 8.562 13.922 1 94.31 219 ILE B O 1
ATOM 3749 N N . PRO B 1 220 ? 9.648 9.984 12.672 1 92.88 220 PRO B N 1
ATOM 3750 C CA . PRO B 1 220 ? 9.297 11.078 13.586 1 92.88 220 PRO B CA 1
ATOM 3751 C C . PRO B 1 220 ? 7.797 11.328 13.656 1 92.88 220 PRO B C 1
ATOM 3753 O O . PRO B 1 220 ? 7.262 11.586 14.742 1 92.88 220 PRO B O 1
ATOM 3756 N N . ASN B 1 221 ? 7.082 11.312 12.562 1 95.12 221 ASN B N 1
ATOM 3757 C CA . ASN B 1 221 ? 5.641 11.531 12.586 1 95.12 221 ASN B CA 1
ATOM 3758 C C . ASN B 1 221 ? 4.918 10.414 13.344 1 95.12 221 ASN B C 1
ATOM 3760 O O . ASN B 1 221 ? 3.924 10.664 14.023 1 95.12 221 ASN B O 1
ATOM 3764 N N . LEU B 1 222 ? 5.418 9.188 13.203 1 96.38 222 LEU B N 1
ATOM 3765 C CA . LEU B 1 222 ? 4.848 8.078 13.953 1 96.38 222 LEU B CA 1
ATOM 3766 C C . LEU B 1 222 ? 4.988 8.312 15.453 1 96.38 222 LEU B C 1
ATOM 3768 O O . LEU B 1 222 ? 4.141 7.879 16.234 1 96.38 222 LEU B O 1
ATOM 3772 N N . SER B 1 223 ? 6.031 9 15.844 1 94.25 223 SER B N 1
ATOM 3773 C CA . SER B 1 223 ? 6.293 9.242 17.25 1 94.25 223 SER B CA 1
ATOM 3774 C C . SER B 1 223 ? 5.309 10.258 17.828 1 94.25 223 SER B C 1
ATOM 3776 O O . SER B 1 223 ? 5.207 10.406 19.047 1 94.25 223 SER B O 1
ATOM 3778 N N . LEU B 1 224 ? 4.559 10.977 16.969 1 95.62 224 LEU B N 1
ATOM 3779 C CA . LEU B 1 224 ? 3.59 11.969 17.406 1 95.62 224 LEU B CA 1
ATOM 3780 C C . LEU B 1 224 ? 2.271 11.312 17.812 1 95.62 224 LEU B C 1
ATOM 3782 O O . LEU B 1 224 ? 1.388 11.969 18.359 1 95.62 224 LEU B O 1
ATOM 3786 N N . ILE B 1 225 ? 2.152 9.992 17.438 1 95.56 225 ILE B N 1
ATOM 3787 C CA . ILE B 1 225 ? 0.91 9.289 17.734 1 95.56 225 ILE B CA 1
ATOM 3788 C C . ILE B 1 225 ? 1.211 8.023 18.531 1 95.56 225 ILE B C 1
ATOM 3790 O O . ILE B 1 225 ? 2.363 7.594 18.609 1 95.56 225 ILE B O 1
ATOM 3794 N N . GLU B 1 226 ? 0.138 7.566 19.234 1 93.31 226 GLU B N 1
ATOM 3795 C CA . GLU B 1 226 ? 0.256 6.336 20.016 1 93.31 226 GLU B CA 1
ATOM 3796 C C . GLU B 1 226 ? -0.847 5.348 19.656 1 93.31 226 GLU B C 1
ATOM 3798 O O . GLU B 1 226 ? -1.866 5.266 20.344 1 93.31 226 GLU B O 1
ATOM 3803 N N . TYR B 1 227 ? -0.65 4.695 18.578 1 94.5 227 TYR B N 1
ATOM 3804 C CA . TYR B 1 227 ? -1.536 3.611 18.156 1 94.5 227 TYR B CA 1
ATOM 3805 C C . TYR B 1 227 ? -0.776 2.293 18.062 1 94.5 227 TYR B C 1
ATOM 3807 O O . TYR B 1 227 ? 0.102 2.137 17.219 1 94.5 227 TYR B O 1
ATOM 3815 N N . GLU B 1 228 ? -1.123 1.361 18.828 1 89.94 228 GLU B N 1
ATOM 3816 C CA . GLU B 1 228 ? -0.373 0.119 19 1 89.94 228 GLU B CA 1
ATOM 3817 C C . GLU B 1 228 ? -0.215 -0.605 17.656 1 89.94 228 GLU B C 1
ATOM 3819 O O . GLU B 1 228 ? 0.854 -1.142 17.359 1 89.94 228 GLU B O 1
ATOM 3824 N N . ASN B 1 229 ? -1.187 -0.593 16.828 1 91.06 229 ASN B N 1
ATOM 3825 C CA . ASN B 1 229 ? -1.167 -1.328 15.57 1 91.06 229 ASN B CA 1
ATOM 3826 C C . ASN B 1 229 ? -0.143 -0.749 14.602 1 91.06 229 ASN B C 1
ATOM 3828 O O . ASN B 1 229 ? 0.269 -1.421 13.656 1 91.06 229 ASN B O 1
ATOM 3832 N N . LEU B 1 230 ? 0.308 0.479 14.828 1 96.06 230 LEU B N 1
ATOM 3833 C CA . LEU B 1 230 ? 1.234 1.124 13.906 1 96.06 230 LEU B CA 1
ATOM 3834 C C . LEU B 1 230 ? 2.676 0.951 14.367 1 96.06 230 LEU B C 1
ATOM 3836 O O . LEU B 1 230 ? 3.613 1.228 13.617 1 96.06 230 LEU B O 1
ATOM 3840 N N . ASP B 1 231 ? 2.867 0.378 15.555 1 94.56 231 ASP B N 1
ATOM 3841 C CA . ASP B 1 231 ? 4.203 0.114 16.078 1 94.56 231 ASP B CA 1
ATOM 3842 C C . ASP B 1 231 ? 4.941 -0.903 15.203 1 94.56 231 ASP B C 1
ATOM 3844 O O . ASP B 1 231 ? 6.172 -0.916 15.164 1 94.56 231 ASP B O 1
ATOM 3848 N N . VAL B 1 232 ? 4.176 -1.649 14.539 1 95.81 232 VAL B N 1
ATOM 3849 C CA . VAL B 1 232 ? 4.723 -2.709 13.703 1 95.81 232 VAL B CA 1
ATOM 3850 C C . VAL B 1 232 ? 5.609 -2.102 12.617 1 95.81 232 VAL B C 1
ATOM 3852 O O . VAL B 1 232 ? 6.598 -2.713 12.203 1 95.81 232 VAL B O 1
ATOM 3855 N N . ILE B 1 233 ? 5.336 -0.878 12.195 1 97.88 233 ILE B N 1
ATOM 3856 C CA . ILE B 1 233 ? 6.121 -0.228 11.148 1 97.88 233 ILE B CA 1
ATOM 3857 C C . ILE B 1 233 ? 7.562 -0.06 11.617 1 97.88 233 ILE B C 1
ATOM 3859 O O . ILE B 1 233 ? 8.5 -0.427 10.906 1 97.88 233 ILE B O 1
ATOM 3863 N N . LYS B 1 234 ? 7.715 0.407 12.812 1 96.88 234 LYS B N 1
ATOM 3864 C CA . LYS B 1 234 ? 9.047 0.586 13.383 1 96.88 234 LYS B CA 1
ATOM 3865 C C . LYS B 1 234 ? 9.734 -0.757 13.609 1 96.88 234 LYS B C 1
ATOM 3867 O O . LYS B 1 234 ? 10.93 -0.899 13.344 1 96.88 234 LYS B O 1
ATOM 3872 N N . LYS B 1 235 ? 8.961 -1.698 14.109 1 96.56 235 LYS B N 1
ATOM 3873 C CA . LYS B 1 235 ? 9.508 -3.016 14.422 1 96.56 235 LYS B CA 1
ATOM 3874 C C . LYS B 1 235 ? 10.062 -3.689 13.164 1 96.56 235 LYS B C 1
ATOM 3876 O O . LYS B 1 235 ? 11.172 -4.223 13.172 1 96.56 235 LYS B O 1
ATOM 3881 N N . ILE B 1 236 ? 9.312 -3.65 12.094 1 97.62 236 ILE B N 1
ATOM 3882 C CA . ILE B 1 236 ? 9.734 -4.266 10.844 1 97.62 236 ILE B CA 1
ATOM 3883 C C . ILE B 1 236 ? 10.961 -3.541 10.305 1 97.62 236 ILE B C 1
ATOM 3885 O O . ILE B 1 236 ? 11.898 -4.176 9.812 1 97.62 236 ILE B O 1
ATOM 3889 N N . ASN B 1 237 ? 10.945 -2.201 10.367 1 98 237 ASN B N 1
ATOM 3890 C CA . ASN B 1 237 ? 12.094 -1.427 9.898 1 98 237 ASN B CA 1
ATOM 3891 C C . ASN B 1 237 ? 13.359 -1.788 10.664 1 98 237 ASN B C 1
ATOM 3893 O O . ASN B 1 237 ? 14.43 -1.912 10.07 1 98 237 ASN B O 1
ATOM 3897 N N . GLU B 1 238 ? 13.234 -1.957 11.969 1 97.25 238 GLU B N 1
ATOM 3898 C CA . GLU B 1 238 ? 14.367 -2.348 12.797 1 97.25 238 GLU B CA 1
ATOM 3899 C C . GLU B 1 238 ? 14.867 -3.74 12.422 1 97.25 238 GLU B C 1
ATOM 3901 O O . GLU B 1 238 ? 16.078 -3.971 12.336 1 97.25 238 GLU B O 1
ATOM 3906 N N . MET B 1 239 ? 13.992 -4.652 12.25 1 97 239 MET B N 1
ATOM 3907 C CA . MET B 1 239 ? 14.344 -6.008 11.828 1 97 239 MET B CA 1
ATOM 3908 C C . MET B 1 239 ? 15.109 -5.98 10.508 1 97 239 MET B C 1
ATOM 3910 O O . MET B 1 239 ? 16.094 -6.699 10.344 1 97 239 MET B O 1
ATOM 3914 N N . TYR B 1 240 ? 14.641 -5.16 9.602 1 97.88 240 TYR B N 1
ATOM 3915 C CA . TYR B 1 240 ? 15.266 -5.059 8.289 1 97.88 240 TYR B CA 1
ATOM 3916 C C . TYR B 1 240 ? 16.656 -4.461 8.398 1 97.88 240 TYR B C 1
ATOM 3918 O O . TYR B 1 240 ? 17.578 -4.895 7.707 1 97.88 240 TYR B O 1
ATOM 3926 N N . GLU B 1 241 ? 16.797 -3.439 9.227 1 97 241 GLU B N 1
ATOM 3927 C CA . GLU B 1 241 ? 18.109 -2.859 9.477 1 97 241 GLU B CA 1
ATOM 3928 C C . GLU B 1 241 ? 19.094 -3.916 9.969 1 97 241 GLU B C 1
ATOM 3930 O O . GLU B 1 241 ? 20.25 -3.959 9.531 1 97 241 GLU B O 1
ATOM 3935 N N . ASN B 1 242 ? 18.641 -4.766 10.867 1 96.69 242 ASN B N 1
ATOM 3936 C CA . ASN B 1 242 ? 19.484 -5.844 11.398 1 96.69 242 ASN B CA 1
ATOM 3937 C C . ASN B 1 242 ? 19.812 -6.867 10.32 1 96.69 242 ASN B C 1
ATOM 3939 O O . ASN B 1 242 ? 20.922 -7.406 10.297 1 96.69 242 ASN B O 1
ATOM 3943 N N . PHE B 1 243 ? 18.891 -7.09 9.523 1 95.81 243 PHE B N 1
ATOM 3944 C CA . PHE B 1 243 ? 19.062 -8.023 8.414 1 95.81 243 PHE B CA 1
ATOM 3945 C C . PHE B 1 243 ? 20.125 -7.52 7.445 1 95.81 243 PHE B C 1
ATOM 3947 O O . PHE B 1 243 ? 20.953 -8.305 6.965 1 95.81 243 PHE B O 1
ATOM 3954 N N . LYS B 1 244 ? 20.156 -6.262 7.152 1 93.56 244 LYS B N 1
ATOM 3955 C CA . LYS B 1 244 ? 21.094 -5.676 6.199 1 93.56 244 LYS B CA 1
ATOM 3956 C C . LYS B 1 244 ? 22.5 -5.59 6.789 1 93.56 244 LYS B C 1
ATOM 3958 O O . LYS B 1 244 ? 23.484 -5.625 6.055 1 93.56 244 LYS B O 1
ATOM 3963 N N . ASN B 1 245 ? 22.562 -5.449 8.031 1 89.38 245 ASN B N 1
ATOM 3964 C CA . ASN B 1 245 ? 23.859 -5.309 8.688 1 89.38 245 ASN B CA 1
ATOM 3965 C C . ASN B 1 245 ? 24.531 -6.664 8.906 1 89.38 245 ASN B C 1
ATOM 3967 O O . ASN B 1 245 ? 25.703 -6.734 9.266 1 89.38 245 ASN B O 1
ATOM 3971 N N . ASN B 1 246 ? 23.859 -7.766 8.805 1 78.25 246 ASN B N 1
ATOM 3972 C CA . ASN B 1 246 ? 24.438 -9.094 8.945 1 78.25 246 ASN B CA 1
ATOM 3973 C C . ASN B 1 246 ? 24.688 -9.742 7.582 1 78.25 246 ASN B C 1
ATOM 3975 O O . ASN B 1 246 ? 25.609 -10.531 7.43 1 78.25 246 ASN B O 1
#

Sequence (492 aa):
MSDIVLGMGEVGETLFGLLEERNFDCVGIDIESSKCKNYSENDTIKNPEYLHICLPGELTEFVDITLSWIPKLKDLKAIIVHSTVRPGTTKNIQEKSSVPVLFSPVRGVHRRFLDDIKKYTKFIASDNNEIDPDIKLDLEKRFQKVDWMSTTKTGELAKILVDTSYYGWLINYAQITKMICEKEGIDFDEMWKFADEIHENLGNRPKMYPGIIGGHCVIPNLSLIEYENLDVIKKINEMYENFKNNMSDIVLGMGEVGETLFGLLEERNFDCVGIDIESSKCKNYSENDTIKNPEYLHICLPGELTEFVDITLSWIPKLKDLKAIIVHSTVRPGTTKNIQEKSSVPVLFSPVRGVHRRFLDDIKKYTKFIASDNNEIDPDIKLDLEKRFQKVDWMSTTKTGELAKILVDTSYYGWLINYAQITKMICEKEGIDFDEMWKFADEIHENLGNRPKMYPGIIGGHCVIPNLSLIEYENLDVIKKINEMYENFKNN

Secondary structure (DSSP, 8-state):
-EEEEE--SHHHHHHHHHHHHTT-EEEEE-SSGGG-BS--TTPPPPSEEEEEE-S-TT-TTHHHHHHHTGGGSTT--EEEE-S---TTHHHHHHHH-SS-EEE------GGGHHHHHHHS-EEEE-S-S---HHHHHHHHHHHSSEEEES-HHHHHHIIIIIIIIHHHHHHHHHHHHHHHHHHHT--HHHHHHHHHHHHHHHS--PPPP-----SSSHHHHHTT---GGGHHHHHHHHHHHHHHH-/-EEEEE--SHHHHHHHHHHHHTT-EEEEE-SSGGG-BS--TTPPPPSEEEEEE-S-TT-TTHHHHHHHTGGGSTT--EEEE-S---TTHHHHHHHH-SS-EEE------GGGHHHHHHHS-EEEE-S-S---HHHHHHHHHHHSSEEEES-HHHHHHIIIIIIIIHHHHHHHHHHHHHHHHHHHT--HHHHHHHHHHHHHHHS--PPPP-----SSSHHHHHTT---GGGHHHHHHHHHHHHHHH-

Foldseek 3Di:
DEEEEEDQDLVSVLLQVLQVVLPHHYWYDYPDPVRTDPDDPPDQDDQYAEYEYADAQPDPCSLVVVQVCQVSHPNYAEYEYQHQHFQCSQVVSCVVDPHFYKYWHQDDDSVCRNVRQQVDETEIEGCDPDRPVVVVVVVCSSRVHYDYDNHRSVNSCCCQPVPALVVLVLLLVLLVVVLVCVVVVHDSVVVLVVCVVVCVVPVPRDRDDNDQPDDDHRVVSPVSDDDPVSVVSVVSSVVSVVVVVD/DEEEEEDQDLVSVLLQVLCVVLPHHYWYDYPDPVRTDPDDPPDQDPQYAEYEYADAQPDPCSLVVVQVCQVSHPNYAEYEYQ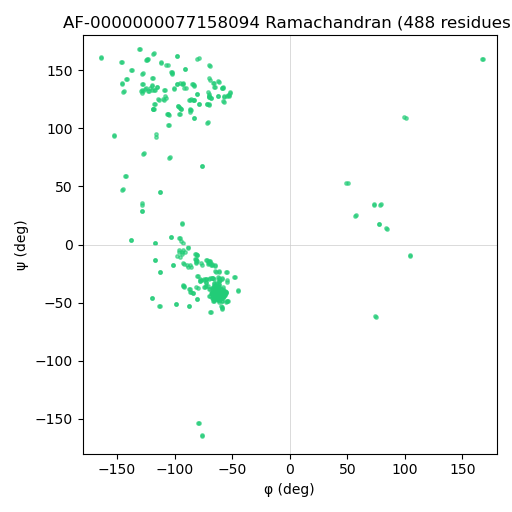HQHFQCSQVVSCVVHPHFYKYWHQDDDSVCRNVRQQVDETEIEGCDPDRPVVVVVVVCSRRVHYDYDNHRSVNSCCCQPVPALVVLVLLLVLLVVVLVCVVVVHDSVVVLVVCVVVCVVPVPRDRDDNDQPDDDHRVVSPVSDDDPVSVVSVVSSVVSVVVVVD

Solvent-accessible surface area (backbone atoms only — not comparable to full-atom values): 26700 Å² total; per-residue (Å²): 106,20,37,35,31,39,22,49,48,74,66,20,45,42,51,51,50,50,38,46,74,70,72,40,47,63,29,28,40,40,95,50,68,88,53,30,35,86,55,50,95,86,54,78,80,63,56,33,36,37,41,36,37,32,46,69,41,80,43,91,56,45,61,59,58,58,57,64,45,52,86,74,37,68,74,49,59,33,35,38,35,33,38,69,44,39,71,52,50,61,57,56,42,37,76,75,44,97,44,54,49,33,31,31,62,78,58,63,50,86,94,45,34,63,63,30,49,66,68,42,71,41,46,37,10,25,75,61,88,81,65,57,66,66,58,52,52,53,48,34,71,71,54,65,44,69,46,79,41,77,28,33,49,40,49,38,42,21,51,38,52,56,56,29,42,41,47,44,50,51,26,41,52,28,37,54,51,44,54,48,21,61,76,71,72,44,60,55,69,67,31,51,56,69,28,51,64,54,20,73,75,68,42,67,41,62,84,50,71,62,60,81,84,72,68,83,48,38,65,58,46,51,69,50,52,91,53,76,85,59,50,53,49,59,52,49,41,52,52,47,52,54,58,73,74,106,108,19,36,36,31,39,21,48,48,73,67,19,44,41,51,52,50,53,37,44,75,70,71,40,47,63,29,28,39,38,96,51,69,90,52,30,35,86,55,51,94,86,54,78,78,63,55,34,36,38,41,35,36,32,46,68,40,80,45,89,54,46,61,58,57,58,56,64,46,52,85,74,37,67,73,47,60,33,34,37,35,33,38,69,44,39,71,52,51,62,56,57,44,37,76,75,44,95,45,55,50,33,31,33,61,79,60,63,50,85,93,45,33,62,63,31,46,67,68,42,72,39,45,37,10,26,75,59,88,81,65,58,66,67,58,54,53,53,48,35,72,71,53,64,42,68,45,78,41,77,29,34,48,41,47,37,41,21,52,38,53,55,56,30,43,41,46,43,50,50,26,40,53,27,36,53,52,43,53,49,21,61,75,72,71,46,60,53,68,67,31,50,54,68,27,50,64,53,20,74,75,68,41,69,40,64,84,49,72,61,60,80,86,74,67,83,49,38,64,58,46,51,69,51,53,90,53,78,85,60,48,52,48,57,53,50,42,52,52,48,52,54,58,73,73,106

=== Feature glossary ===
The record interleaves many kinds of information about one protein. Here is each kind framed as the question it answers.

Q: Are the domains correctly placed relative to each other?
A: Predicted aligned error is AlphaFold's pairwise confidence. Unlike pLDDT (per-residue), PAE is per-residue-pair and captures whether two parts of the structure are correctly placed relative to each other. Units are ångströms of expected positional error.

Q: Which residues are in helices, strands, or loops?
A: Eight-state secondary structure (DSSP): H is the canonical α-helix, G the tighter 3₁₀-helix, I the wider π-helix; E/B are β-structure, T and S are turns and bends, and '-' is everything else. DSSP derives these from the pattern of main-chain N–H···O=C hydrogen bonds, not from the sequence.

Q: What if only a Cα trace is available?
A: P-SEA three-state annotation labels each residue as helix, strand, or coil based purely on the geometry of the Cα trace. It serves as a fallback when the full backbone (and thus DSSP) is unavailable.

Q: What are the backbone torsion angles?
A: φ (phi) and ψ (psi) are the two rotatable backbone dihedrals per residue: φ is the C(i-1)–N–Cα–C torsion, ψ is the N–Cα–C–N(i+1) torsion, both in degrees on (−180°, 180°]. α-helical residues cluster near (−60°, −45°); β-strand residues near (−120°, +130°). A Ramachandran plot is simply a scatter of (φ, ψ) for every residue.

Q: What known structures does this most resemble?
A: Structural nearest neighbors (via Foldseek easy-search vs the PDB). Reported per hit: target PDB id, E-value, and alignment TM-score. A TM-score above ~0.5 is the conventional threshold for 'same fold'.

Q: What family and function is it annotated with?
A: Database cross-references. InterPro integrates a dozen domain/family signature databases into unified entries with residue-range hits. GO terms attach function/process/location labels with evidence codes. CATH codes position the fold in a four-level structural taxonomy. Organism is the NCBI-taxonomy species name.

Q: Which residues are buried vs exposed?
A: Solvent accessibility: the surface area of each residue that a 1.4 Å water probe can touch, in Å². When only backbone atoms are present the absolute values are lower than full-atom SASA (side chains contribute most of the area) and are flagged as backbone-only.

Q: What do the diagnostic plots show?
A: Three diagnostic plots accompany the record. The Cα contact map visualizes the tertiary structure as a 2D adjacency matrix (8 Å cutoff, sequence-local contacts suppressed). The Ramachandran plot shows the distribution of backbone (φ, ψ) torsions, with points in the α and β basins reflecting secondary structure content. The PAE plot shows AlphaFold's inter-residue confidence as a color matrix.

Q: What is the amino-acid chain?
A: The amino-acid sequence is the protein's primary structure: the linear order of residues from the N-terminus to the C-terminus, written in one-letter code. Everything else here — the 3D coordinates, the secondary structure, the domain annotations — is ultimately a consequence of this string.

Q: What do the rendered images show?
A: The six renders are orthographic views along the three Cartesian axes in both directions. Representation (cartoon, sticks, or surface) and color scheme (sequence-rainbow or by-chain) vary across proteins so the training set covers all the common visualization conventions.

Q: Where is each backbone atom in 3D?
A: The mmCIF table is the protein's shape written out atom by atom. For each backbone N, Cα, C, and carbonyl O, it records an (x, y, z) coordinate triple in Å plus the residue type, chain letter, and residue number.

Q: How mobile is each atom in the crystal?
A: For experimental (PDB) structures, the B-factor (temperature factor) quantifies the positional spread of each atom in the crystal — a combination of thermal vibration and static disorder — in units of Å². High B-factors mark flexible loops or poorly resolved regions; low B-factors mark the rigid, well-ordered core.

Q: How big and how compact is the whole molecule?
A: Three whole-structure scalars: the radius of gyration (RMS distance of Cα from centroid, in Å), the count of Cα–Cα contacts (pairs closer than 8 Å and separated by more than four residues in sequence — i.e. tertiary, not local, contacts), and the bounding-box dimensions. Together they distinguish compact globular folds from extended fibres or disordered chains.

Q: What does the local fold look like, residue by residue?
A: A 3Di character summarizes, for each residue, the relative orientation of the Cα frame of its nearest spatial neighbor. Because it encodes fold topology rather than chemistry, 3Di alignments detect remote structural similarity that sequence alignment misses.

Q: How confident is the AlphaFold model at each residue?
A: For AlphaFold models, the B-factor field carries pLDDT — the model's own estimate of local accuracy on a 0–100 scale. Regions with pLDDT<50 should be treated as essentially unmodeled; they often correspond to intrinsically disordered segments.